Protein 8ABS (pdb70)

Secondary structure (DSSP, 8-state):
-----GGGS--TT--SHHHHHS-HHHHHHHHHH-SEEEETTTTEEEE-SHHHHHHHHT-TTTEES---SSSS--SGGG--TTHHHHHHHHHGGGSSHHHHGGGHHHHHHHHHHHHHTTTT-SSEEHIIIIITHHHHHHHHHHHT-----HHHHHHHHHHTT---SSSSHHHHHHHHHHHHHHHHHHHHHHHHHHHHHHHS--SSHHHHHHH-EETTEEPPHHHHHHHHHHHHHIIIIIHHHHHHHHHHHHHH-HHHHHHHHH-GGGHHHHHHHHHHHS-SB-EEEEEESS-EEETTEEE-TT-EEEEEHHHHTT-TTT-SSTTS--TT-S-----TT--STT--TTHHHHHHHHHHHHHHHHHH--EEEPSS----B-S-TTB--BS--EEEE-

B-factor: mean 50.07, std 17.4, range [28.24, 195.01]

Foldseek 3Di:
DLLDALLQADDPLQDDQVCLQPVQVVLQVVCVVPQWDQDPLRQFIEHFAQVVQQVQLACCVFWPLLSDPDPDDQELSNDDPPVNVQLCVLCLVCADLVNCVVCLVVLLVVQVVLVVVCVPPFKDWCLVRPLQPSLLVVLCVQQVHDDPPSVVLSQLLLLLQFHFPHSDPVRRVVSVVSPVVSCVVLVVRVVVVLVVCVVPPDPHDLVSLQVDDDPNHHDDPSHSSNVSSCSNSVRRQQLSQLQQLLVVVCQVPVVVLVVCLVVVVLQLLSSLLSCLQQQQ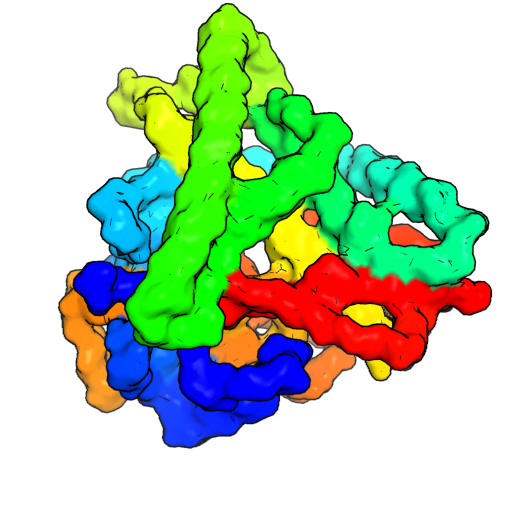FFKRKTAGCAWDCDDPDTHHHGGMYIYGLNSNSQNVVPDDPSNDRDSPDPDRPGCSQHDHPSRNSNVSVSSSSSSSNSNVVSPSHDKHWDPPDDWAFSNGSRGNGTPTTMMGHD

Nearest PDB structures (foldseek):
  5ofq-assembly4_D  TM=9.347E-01  e=9.994E-56  Priestia megaterium DSM 319
  5l94-assembly1_A  TM=9.674E-01  e=7.156E-38  Priestia megaterium DSM 319
  7y9o-assembly1_A  TM=9.523E-01  e=4.953E-33  Bacillus sonorensis L12
  5l90-assembly2_B  TM=9.009E-01  e=2.665E-34  Priestia megaterium DSM 319
  7y98-assembly1_A  TM=9.032E-01  e=2.872E-33  Bacillus sonorensis L12

Radius of gyration: 20.53 Å; Cα contacts (8 Å, |Δi|>4): 655; chains: 1; bounding box: 54×54×46 Å

Sequence (394 aa):
RENRYANLIPMQEIKSVEQQLYPFDIYNSLRQEAPIRYDESRNCWDVFDYETVKYILKNPSLFSSKRAMEERQESILMMDPPKHTKLRNLVNKAFTPRAIQHLEGHIEEIADYLLDEVSSKEKFDIVEDFAGPLPIIVIAELLGVPIQDRALFKKYSDDLVSGAENNSDEAFAKMMQKRNEGVIFLQGYFKEIIAERQQNKQEDLISLLLEAEIDGEHLTEEEVLGFCILLLVAGNETTTNLITNGVRYMTEDVDVQNEVRRDISLVPNLVEETLRYYPPIQAIGRIAAEDVELGECKIKRGQQVISWAASANRDSAKFEWPDTFVVHRKTNPHVSFGFGIHFCLGAPLARMEGKIAFTKLLEKGGFSKVQNQSLKPIDSPFVFGVKKYEIAFN

InterPro domains:
  IPR001128 Cytochrome P450 [PF00067] (54-398)
  IPR001128 Cytochrome P450 [PR00385] (241-258)
  IPR001128 Cytochrome P450 [PR00385] (276-287)
  IPR001128 Cytochrome P450 [PR00385] (342-351)
  IPR001128 Cytochrome P450 [PR00385] (351-362)
  IPR002397 Cytochrome P450, B-class [PR00359] (86-97)
  IPR002397 Cytochrome P450, B-class [PR00359] (132-148)
  IPR002397 Cytochrome P450, B-class [PR00359] (149-164)
  IPR002397 Cytochrome P450, B-class [PR00359] (195-217)
  IPR002397 Cytochrome P450, B-class [PR00359] (276-287)
  IPR002397 Cytochrome P450, B-class [PR00359] (293-320)
  IPR002397 Cytochrome P450, B-class [PR00359] (321-336)
  IPR002397 Cytochrome P450, B-class [PR00359] (342-351)
  IPR002397 Cytochrome P450, B-class [PR00359] (351-362)
  IPR017972 Cytochrome P450, conserved site [PS00086] (344-353)
  IPR036396 Cytochrome P450 superfamily [G3DSA:1.10.630.10] (1-403)
  IPR036396 Cytochrome P450 superfamily [SSF48264] (29-400)

Organism: Priestia megaterium (strain DSM 319 / IMG 1521) (NCBI:txid592022)

Structure (mmCIF, N/CA/C/O backbone):
data_8ABS
#
_entry.id   8ABS
#
_cell.length_a   78.030
_cell.length_b   78.030
_cell.length_c   187.857
_cell.angle_alpha   90.000
_cell.angle_beta   90.000
_cell.angle_gamma   90.000
#
_symmetry.space_group_name_H-M   'P 43 21 2'
#
loop_
_entity.id
_entity.type
_entity.pdbx_description
1 polymer 'Cytochrome P450'
2 non-polymer 'HEME B/C'
3 non-polymer '(4~{S},6~{S})-4,6-dimethyloctanoic acid'
4 non-polymer TESTOSTERONE
5 non-polymer 'SULFATE ION'
6 water water
#
loop_
_atom_site.group_PDB
_atom_site.id
_atom_site.type_symbol
_atom_site.label_atom_id
_atom_site.label_alt_id
_atom_site.label_comp_id
_atom_site.label_asym_id
_atom_site.label_entity_id
_atom_site.label_seq_id
_atom_site.pdbx_PDB_ins_code
_atom_site.Cartn_x
_atom_site.Cartn_y
_atom_site.Cartn_z
_atom_site.occupancy
_atom_site.B_iso_or_equiv
_atom_site.auth_seq_id
_atom_site.auth_comp_id
_atom_site.auth_asym_id
_atom_site.auth_atom_id
_atom_site.pdbx_PDB_model_num
ATOM 1 N N . ARG A 1 8 ? 17.993 16.502 13.648 1.00 65.55 8 ARG A N 1
ATOM 2 C CA . ARG A 1 8 ? 17.737 17.565 14.612 1.00 71.93 8 ARG A CA 1
ATOM 3 C C . ARG A 1 8 ? 18.604 17.468 15.877 1.00 83.12 8 ARG A C 1
ATOM 4 O O . ARG A 1 8 ? 18.407 18.231 16.823 1.00 85.04 8 ARG A O 1
ATOM 9 N N . GLU A 1 9 ? 19.554 16.536 15.887 1.00 90.50 9 GLU A N 1
ATOM 10 C CA . GLU A 1 9 ? 20.503 16.283 16.968 1.00 93.60 9 GLU A CA 1
ATOM 11 C C . GLU A 1 9 ? 19.853 15.742 18.240 1.00 92.57 9 GLU A C 1
ATOM 12 O O . GLU A 1 9 ? 20.572 15.444 19.202 1.00 88.24 9 GLU A O 1
ATOM 24 N N . ASN A 1 10 ? 18.523 15.616 18.286 1.00 82.58 10 ASN A N 1
ATOM 25 C CA . ASN A 1 10 ? 17.850 14.745 19.246 1.00 78.06 10 ASN A CA 1
ATOM 26 C C . ASN A 1 10 ? 17.756 13.314 18.739 1.00 71.17 10 ASN A C 1
ATOM 27 O O . ASN A 1 10 ? 16.794 12.589 19.045 1.00 67.82 10 ASN A O 1
ATOM 38 N N . ARG A 1 11 ? 18.746 12.889 17.968 1.00 58.52 11 ARG A N 1
ATOM 39 C CA . ARG A 1 11 ? 18.641 11.662 17.186 1.00 55.05 11 ARG A CA 1
ATOM 40 C C . ARG A 1 11 ? 18.700 10.433 18.081 1.00 53.13 11 ARG A C 1
ATOM 41 O O . ARG A 1 11 ? 19.493 10.367 19.019 1.00 46.19 11 ARG A O 1
ATOM 62 N N . TYR A 1 12 ? 17.849 9.461 17.779 1.00 50.71 12 TYR A N 1
A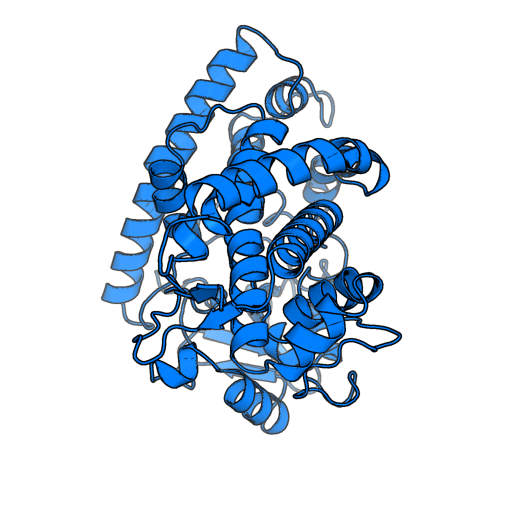TOM 63 C CA . TYR A 1 12 ? 17.806 8.200 18.521 1.00 47.19 12 TYR A CA 1
ATOM 64 C C . TYR A 1 12 ? 19.142 7.473 18.387 1.00 44.66 12 TYR A C 1
ATOM 65 O O . TYR A 1 12 ? 19.506 7.005 17.298 1.00 41.70 12 TYR A O 1
ATOM 83 N N . ALA A 1 13 ? 19.871 7.356 19.493 1.00 42.31 13 ALA A N 1
ATOM 84 C CA . ALA A 1 13 ? 21.217 6.801 19.437 1.00 42.98 13 ALA A CA 1
ATOM 85 C C . ALA A 1 13 ? 21.233 5.332 19.056 1.00 38.91 13 ALA A C 1
ATOM 86 O O . ALA A 1 13 ? 22.267 4.835 18.595 1.00 42.97 13 ALA A O 1
ATOM 93 N N . ASN A 1 14 ? 20.117 4.623 19.222 1.00 36.05 14 ASN A N 1
ATOM 94 C CA . ASN A 1 14 ? 20.110 3.209 18.859 1.00 38.31 14 ASN A CA 1
ATOM 95 C C . ASN A 1 14 ? 20.205 3.011 17.359 1.00 41.24 14 ASN A C 1
ATOM 96 O O . ASN A 1 14 ? 20.473 1.891 16.907 1.00 38.16 14 ASN A O 1
ATOM 107 N N . LEU A 1 15 ? 19.998 4.070 16.578 1.00 39.51 15 LEU A N 1
ATOM 108 C CA . LEU A 1 15 ? 20.091 4.010 15.129 1.00 41.75 15 LEU A CA 1
ATOM 109 C C . LEU A 1 15 ? 21.461 4.413 14.614 1.00 43.06 15 LEU A C 1
ATOM 110 O O . LEU A 1 15 ? 21.707 4.310 13.405 1.00 42.19 15 LEU A O 1
ATOM 126 N N . ILE A 1 16 ? 22.344 4.892 15.486 1.00 42.09 16 ILE A N 1
ATOM 127 C CA . ILE A 1 16 ? 23.638 5.438 15.095 1.00 43.98 16 ILE A CA 1
ATOM 128 C C . ILE A 1 16 ? 24.714 4.463 15.571 1.00 43.63 16 ILE A C 1
ATOM 129 O O . ILE A 1 16 ? 24.790 4.156 16.776 1.00 42.29 16 ILE A O 1
ATOM 145 N N . PRO A 1 17 ? 25.581 3.977 14.684 1.00 45.23 17 PRO A N 1
ATOM 146 C CA . PRO A 1 17 ? 26.602 3.010 15.109 1.00 45.07 17 PRO A CA 1
ATOM 147 C C . PRO A 1 17 ? 27.646 3.636 16.014 1.00 45.03 17 PRO A C 1
ATOM 148 O O . PRO A 1 17 ? 28.078 4.770 15.794 1.00 44.58 17 PRO A O 1
ATOM 159 N N . MET A 1 18 ? 28.063 2.868 17.025 1.00 41.61 18 MET A N 1
ATOM 160 C CA . MET A 1 18 ? 29.209 3.228 17.839 1.00 45.35 18 MET A CA 1
ATOM 161 C C . MET A 1 18 ? 30.465 3.339 16.986 1.00 47.84 18 MET A C 1
ATOM 162 O O . MET A 1 18 ? 30.678 2.571 16.041 1.00 44.50 18 MET A O 1
ATOM 176 N N . GLN A 1 19 ? 31.344 4.265 17.362 1.00 48.91 19 GLN A N 1
ATOM 177 C CA . GLN A 1 19 ? 32.585 4.408 16.614 1.00 49.71 19 GLN A CA 1
ATOM 178 C C . GLN A 1 19 ? 33.498 3.207 16.793 1.00 50.80 19 GLN A C 1
ATOM 179 O O . GLN A 1 19 ? 34.333 2.951 15.920 1.00 49.34 19 GLN A O 1
ATOM 193 N N . GLU A 1 20 ? 33.341 2.445 17.878 1.00 49.10 20 GLU A N 1
ATOM 194 C CA . GLU A 1 20 ? 34.170 1.261 18.063 1.00 48.92 20 GLU A CA 1
ATOM 195 C C . GLU A 1 20 ? 33.904 0.208 16.992 1.00 51.63 20 GLU A C 1
ATOM 196 O O . GLU A 1 20 ? 34.780 -0.617 16.704 1.00 50.65 20 GLU A O 1
ATOM 208 N N . ILE A 1 21 ? 32.717 0.206 16.400 1.00 55.38 21 ILE A N 1
ATOM 209 C CA . ILE A 1 21 ? 32.367 -0.758 15.365 1.00 58.32 21 ILE A CA 1
ATOM 210 C C . ILE A 1 21 ? 32.596 -0.073 14.025 1.00 62.57 21 ILE A C 1
ATOM 211 O O . ILE A 1 21 ? 31.844 0.827 13.633 1.00 63.78 21 ILE A O 1
ATOM 227 N N . LYS A 1 22 ? 33.638 -0.502 13.320 1.00 66.69 22 LYS A N 1
ATOM 228 C CA . LYS A 1 22 ? 34.083 0.183 12.111 1.00 75.89 22 LYS A CA 1
ATOM 229 C C . LYS A 1 22 ? 33.947 -0.731 10.900 1.00 73.60 22 LYS A C 1
ATOM 230 O O . LYS A 1 22 ? 33.093 -0.486 10.044 1.00 70.98 22 LYS A O 1
ATOM 249 N N . SER A 1 23 ? 34.739 -1.792 10.819 1.00 57.35 23 SER A N 1
ATOM 250 C CA . SER A 1 23 ? 34.819 -2.593 9.614 1.00 51.70 23 SER A CA 1
ATOM 251 C C . SER A 1 23 ? 33.601 -3.498 9.478 1.00 50.00 23 SER A C 1
ATOM 252 O O . SER A 1 23 ? 32.824 -3.698 10.415 1.00 45.88 23 SER A O 1
ATOM 260 N N . VAL A 1 24 ? 33.451 -4.062 8.274 1.00 47.51 24 VAL A N 1
ATOM 261 C CA . VAL A 1 24 ? 32.363 -5.001 8.023 1.00 47.64 24 VAL A CA 1
ATOM 262 C C . VAL A 1 24 ? 32.537 -6.261 8.858 1.00 45.19 24 VAL A C 1
ATOM 263 O O . VAL A 1 24 ? 31.561 -6.809 9.382 1.00 43.67 24 VAL A O 1
ATOM 276 N N . GLU A 1 25 ? 33.777 -6.744 8.992 1.00 45.82 25 GLU A N 1
ATOM 277 C CA . GLU A 1 25 ? 34.029 -7.910 9.838 1.00 51.69 25 GLU A CA 1
ATOM 278 C C . GLU A 1 25 ? 33.604 -7.644 11.280 1.00 45.69 25 GLU A C 1
ATOM 279 O O . GLU A 1 25 ? 33.079 -8.532 11.960 1.00 43.87 25 GLU A O 1
ATOM 291 N N . GLN A 1 26 ? 33.808 -6.421 11.763 1.00 43.65 26 GLN A N 1
ATOM 292 C CA . GLN A 1 26 ? 33.385 -6.101 13.123 1.00 45.55 26 GLN A CA 1
ATOM 293 C C . GLN A 1 26 ? 31.866 -6.065 13.227 1.00 41.77 26 GLN A C 1
ATOM 294 O O . GLN A 1 26 ? 31.295 -6.515 14.233 1.00 39.46 26 GLN A O 1
ATOM 308 N N . GLN A 1 27 ? 31.189 -5.560 12.191 1.00 38.44 27 GLN A N 1
ATOM 309 C CA . GLN A 1 27 ? 29.735 -5.577 12.172 1.00 38.90 27 GLN A CA 1
ATOM 310 C C . GLN A 1 27 ? 29.177 -6.995 12.164 1.00 35.36 27 GLN A C 1
ATOM 311 O O . GLN A 1 27 ? 28.090 -7.241 12.711 1.00 36.88 27 GLN A O 1
ATOM 325 N N . LEU A 1 28 ? 29.897 -7.923 11.516 1.00 38.85 28 LEU A N 1
ATOM 326 C CA . LEU A 1 28 ? 29.470 -9.310 11.424 1.00 36.33 28 LEU A CA 1
ATOM 327 C C . LEU A 1 28 ? 29.750 -10.092 12.699 1.00 36.75 28 LEU A C 1
ATOM 328 O O . LEU A 1 28 ? 29.168 -11.165 12.885 1.00 36.44 28 LEU A O 1
ATOM 344 N N . TYR A 1 29 ? 30.639 -9.588 13.558 1.00 38.22 29 TYR A N 1
ATOM 345 C CA . TYR A 1 29 ? 30.926 -10.210 14.856 1.00 36.75 29 TYR A CA 1
ATOM 346 C C . TYR A 1 29 ? 31.432 -9.122 15.787 1.00 37.16 29 TYR A C 1
ATOM 347 O O . TYR A 1 29 ? 32.639 -8.958 15.980 1.00 37.12 29 TYR A O 1
ATOM 365 N N . PRO A 1 30 ? 30.528 -8.322 16.356 1.00 36.03 30 PRO A N 1
ATOM 366 C CA . PRO A 1 30 ? 30.949 -7.220 17.233 1.00 39.13 30 PRO A CA 1
ATOM 367 C C . PRO A 1 30 ? 31.176 -7.610 18.683 1.00 37.39 30 PRO A C 1
ATOM 368 O O . PRO A 1 30 ? 31.507 -6.736 19.491 1.00 36.63 30 PRO A O 1
ATOM 379 N N . PHE A 1 31 ? 30.989 -8.884 19.037 1.00 35.99 31 PHE A N 1
ATOM 380 C CA . PHE A 1 31 ? 30.863 -9.247 20.452 1.00 36.55 31 PHE A CA 1
ATOM 381 C C . PHE A 1 31 ? 32.181 -9.137 21.204 1.00 36.71 31 PHE A C 1
ATOM 382 O O . PHE A 1 31 ? 32.172 -8.764 22.383 1.00 39.40 31 PHE A O 1
ATOM 399 N N . ASP A 1 32 ? 33.317 -9.433 20.549 1.00 40.61 32 ASP A N 1
ATOM 400 C CA . ASP A 1 32 ? 34.614 -9.220 21.187 1.00 43.91 32 ASP A CA 1
ATOM 401 C C . ASP A 1 32 ? 34.791 -7.754 21.580 1.00 43.21 32 ASP A C 1
ATOM 402 O O . ASP A 1 32 ? 35.401 -7.439 22.607 1.00 41.74 32 ASP A O 1
ATOM 411 N N . ILE A 1 33 ? 34.296 -6.840 20.744 1.00 39.82 33 ILE A N 1
ATOM 412 C CA . ILE A 1 33 ? 34.415 -5.418 21.037 1.00 40.53 33 ILE A CA 1
ATOM 413 C C . ILE A 1 33 ? 33.491 -5.033 22.192 1.00 41.86 33 ILE A C 1
ATOM 414 O O . ILE A 1 33 ? 33.894 -4.288 23.096 1.00 41.99 33 ILE A O 1
ATOM 430 N N . TYR A 1 34 ? 32.238 -5.509 22.173 1.00 37.99 34 TYR A N 1
ATOM 431 C CA . TYR A 1 34 ? 31.355 -5.243 23.308 1.00 40.48 34 TYR A CA 1
ATOM 432 C C . TYR A 1 34 ? 31.966 -5.789 24.593 1.00 40.75 34 TYR A C 1
ATOM 433 O O . TYR A 1 34 ? 31.911 -5.142 25.641 1.00 42.03 34 TYR A O 1
ATOM 451 N N . ASN A 1 35 ? 32.538 -6.993 24.532 1.00 39.40 35 ASN A N 1
ATOM 452 C CA . ASN A 1 35 ? 33.150 -7.567 25.724 1.00 41.32 35 ASN A CA 1
ATOM 453 C C . ASN A 1 35 ? 34.282 -6.681 26.235 1.00 43.99 35 ASN A C 1
ATOM 454 O O . ASN A 1 35 ? 34.389 -6.445 27.446 1.00 45.13 35 ASN A O 1
ATOM 465 N N . SER A 1 36 ? 35.129 -6.166 25.336 1.00 42.21 36 SER A N 1
ATOM 466 C CA . SER A 1 36 ? 36.192 -5.269 25.775 1.00 46.36 36 SER A CA 1
ATOM 467 C C . SER A 1 36 ? 35.624 -3.995 26.385 1.00 49.90 36 SER A C 1
ATOM 468 O O . SER A 1 36 ? 36.117 -3.520 27.418 1.00 48.62 36 SER A O 1
ATOM 476 N N . LEU A 1 37 ? 34.607 -3.413 25.742 1.00 44.33 37 LEU A N 1
ATOM 477 C CA . LEU A 1 37 ? 33.965 -2.224 26.287 1.00 47.72 37 LEU A CA 1
ATOM 478 C C . LEU A 1 37 ? 33.360 -2.493 27.660 1.00 46.36 37 LEU A C 1
ATOM 479 O O . LEU A 1 37 ? 33.453 -1.652 28.559 1.00 48.66 37 LEU A O 1
ATOM 495 N N . ARG A 1 38 ? 32.704 -3.645 27.830 1.00 43.16 38 ARG A N 1
ATOM 496 C CA . ARG A 1 38 ? 32.103 -3.954 29.125 1.00 45.24 38 ARG A CA 1
ATOM 497 C C . ARG A 1 38 ? 33.154 -3.995 30.219 1.00 48.64 38 ARG A C 1
ATOM 498 O O . ARG A 1 38 ? 32.925 -3.525 31.342 1.00 48.27 38 ARG A O 1
ATOM 519 N N . GLN A 1 39 ? 34.319 -4.546 29.912 1.00 50.01 39 GLN A N 1
ATOM 520 C CA . GLN A 1 39 ? 35.383 -4.621 30.902 1.00 50.72 39 GLN A CA 1
ATOM 521 C C . GLN A 1 39 ? 36.056 -3.282 31.126 1.00 51.48 39 GLN A C 1
ATOM 522 O O . GLN A 1 39 ? 36.468 -2.997 32.257 1.00 51.69 39 GLN A O 1
ATOM 536 N N . GLU A 1 40 ? 36.171 -2.459 30.088 1.00 53.86 40 GLU A N 1
ATOM 537 C CA . GLU A 1 40 ? 36.794 -1.154 30.258 1.00 57.71 40 GLU A CA 1
ATOM 538 C C . GLU A 1 40 ? 35.909 -0.241 31.094 1.00 58.14 40 GLU A C 1
ATOM 539 O O . GLU A 1 40 ? 36.403 0.484 31.962 1.00 55.37 40 GLU A O 1
ATOM 551 N N . ALA A 1 41 ? 34.605 -0.269 30.854 1.00 55.00 41 ALA A N 1
ATOM 552 C CA . ALA A 1 41 ? 33.662 0.585 31.566 1.00 55.07 41 ALA A CA 1
ATOM 553 C C . ALA A 1 41 ? 32.247 0.120 31.250 1.00 52.70 41 ALA A C 1
ATOM 554 O O . ALA A 1 41 ? 31.721 0.425 30.172 1.00 54.32 41 ALA A O 1
ATOM 561 N N . PRO A 1 42 ? 31.600 -0.613 32.160 1.00 52.30 42 PRO A N 1
ATOM 562 C CA . PRO A 1 42 ? 30.284 -1.187 31.828 1.00 51.44 42 PRO A CA 1
ATOM 563 C C . PRO A 1 42 ? 29.205 -0.150 31.574 1.00 52.14 42 PRO A C 1
ATOM 564 O O . PRO A 1 42 ? 28.198 -0.477 30.928 1.00 48.11 42 PRO A O 1
ATOM 575 N N . ILE A 1 43 ? 29.362 1.074 32.071 1.00 49.54 43 ILE A N 1
ATOM 576 C CA . ILE A 1 43 ? 28.490 2.188 31.717 1.00 48.60 43 ILE A CA 1
ATOM 577 C C . ILE A 1 43 ? 29.392 3.327 31.260 1.00 51.61 43 ILE A C 1
ATOM 578 O O . ILE A 1 43 ? 30.345 3.681 31.959 1.00 45.71 43 ILE A O 1
ATOM 594 N N . ARG A 1 44 ? 29.102 3.890 30.093 1.00 46.76 44 ARG A N 1
ATOM 595 C CA . ARG A 1 44 ? 29.891 4.988 29.555 1.00 50.13 44 ARG A CA 1
ATOM 596 C C . ARG A 1 44 ? 28.968 5.912 28.778 1.00 51.24 44 ARG A C 1
ATOM 597 O O . ARG A 1 44 ? 27.941 5.477 28.242 1.00 48.94 44 ARG A O 1
ATOM 618 N N . TYR A 1 45 ? 29.344 7.192 28.716 1.00 52.22 45 TYR A N 1
ATOM 619 C CA . TYR A 1 45 ? 28.626 8.174 27.909 1.00 54.25 45 TYR A CA 1
ATOM 620 C C . TYR A 1 45 ? 29.387 8.379 26.602 1.00 54.26 45 TYR A C 1
ATOM 621 O O . TYR A 1 45 ? 30.550 8.806 26.614 1.00 53.12 45 TYR A O 1
ATOM 639 N N . ASP A 1 46 ? 28.733 8.071 25.489 1.00 49.92 46 ASP A N 1
ATOM 640 C CA . ASP A 1 46 ? 29.302 8.253 24.159 1.00 52.77 46 ASP A CA 1
ATOM 641 C C . ASP A 1 46 ? 28.967 9.661 23.684 1.00 54.26 46 ASP A C 1
ATOM 642 O O . ASP A 1 46 ? 27.802 9.972 23.410 1.00 54.16 46 ASP A O 1
ATOM 651 N N . GLU A 1 47 ? 29.994 10.505 23.573 1.00 57.48 47 GLU A N 1
ATOM 652 C CA . GLU A 1 47 ? 29.789 11.872 23.116 1.00 61.56 47 GLU A CA 1
ATOM 653 C C . GLU A 1 47 ? 29.316 11.924 21.668 1.00 61.29 47 GLU A C 1
ATOM 654 O O . GLU A 1 47 ? 28.527 12.804 21.309 1.00 60.95 47 GLU A O 1
ATOM 666 N N . SER A 1 48 ? 29.776 10.994 20.829 1.00 56.97 48 SER A N 1
ATOM 667 C CA . SER A 1 48 ? 29.391 11.009 19.422 1.00 55.25 48 SER A CA 1
ATOM 668 C C . SER A 1 48 ? 27.917 10.682 19.216 1.00 57.59 48 SER A C 1
ATOM 669 O O . SER A 1 48 ? 27.358 11.043 18.173 1.00 58.45 48 SER A O 1
ATOM 677 N N . ARG A 1 49 ? 27.274 10.010 20.177 1.00 55.41 49 ARG A N 1
ATOM 678 C CA . ARG A 1 49 ? 25.877 9.616 20.053 1.00 53.49 49 ARG A CA 1
ATOM 679 C C . ARG A 1 49 ? 24.976 10.219 21.122 1.00 53.08 49 ARG A C 1
ATOM 680 O O . ARG A 1 49 ? 23.764 9.976 21.095 1.00 50.34 49 ARG A O 1
ATOM 701 N N . ASN A 1 50 ? 25.525 11.005 22.048 1.00 56.70 50 ASN A N 1
ATOM 702 C CA . ASN A 1 50 ? 24.747 11.671 23.090 1.00 58.50 50 ASN A CA 1
ATOM 703 C C . ASN A 1 50 ? 23.867 10.673 23.838 1.00 55.52 50 ASN A C 1
ATOM 704 O O . ASN A 1 50 ? 22.658 10.859 23.992 1.00 53.31 50 ASN A O 1
ATOM 715 N N . CYS A 1 51 ? 24.493 9.599 24.310 1.00 52.06 51 CYS A N 1
ATOM 716 C CA . CYS A 1 51 ? 23.764 8.569 25.027 1.00 50.75 51 CYS A CA 1
ATOM 717 C C . CYS A 1 51 ? 24.694 7.841 25.982 1.00 49.24 51 CYS A C 1
ATOM 718 O O . CYS A 1 51 ? 25.918 7.839 25.823 1.00 46.85 51 CYS A O 1
ATOM 726 N N . TRP A 1 52 ? 24.085 7.212 26.975 1.00 46.61 52 TRP A N 1
ATOM 727 C CA . TRP A 1 52 ? 24.761 6.237 27.811 1.00 44.58 52 TRP A CA 1
ATOM 728 C C . TRP A 1 52 ? 24.627 4.858 27.176 1.00 46.27 52 TRP A C 1
ATOM 729 O O . TRP A 1 52 ? 23.531 4.457 26.771 1.00 44.19 52 TRP A O 1
ATOM 750 N N . ASP A 1 53 ? 25.745 4.146 27.071 1.00 45.82 53 ASP A N 1
ATOM 751 C CA . ASP A 1 53 ? 25.743 2.735 26.707 1.00 42.48 53 ASP A CA 1
ATOM 752 C C . ASP A 1 53 ? 25.927 1.915 27.980 1.00 42.84 53 ASP A C 1
ATOM 753 O O . ASP A 1 53 ? 26.796 2.225 28.805 1.00 44.17 53 ASP A O 1
ATOM 762 N N . VAL A 1 54 ? 25.100 0.884 28.147 1.00 40.01 54 VAL A N 1
ATOM 763 C CA . VAL A 1 54 ? 25.164 0.001 29.305 1.00 41.55 54 VAL A CA 1
ATOM 764 C C . VAL A 1 54 ? 25.463 -1.404 28.809 1.00 40.75 54 VAL A C 1
ATOM 765 O O . VAL A 1 54 ? 24.738 -1.930 27.954 1.00 39.04 54 VAL A O 1
ATOM 778 N N . PHE A 1 55 ? 26.513 -2.015 29.365 1.00 42.03 55 PHE A N 1
ATOM 779 C CA . PHE A 1 55 ? 27.013 -3.277 28.844 1.00 41.73 55 PHE A CA 1
ATOM 780 C C . PHE A 1 55 ? 26.870 -4.464 29.785 1.00 40.71 55 PHE A C 1
ATOM 781 O O . PHE A 1 55 ? 26.853 -5.597 29.304 1.00 40.60 55 PHE A O 1
ATOM 798 N N . ASP A 1 56 ? 26.764 -4.254 31.095 1.00 42.86 56 ASP A N 1
ATOM 799 C CA . ASP A 1 56 ? 26.726 -5.383 32.013 1.00 41.15 56 ASP A CA 1
ATOM 800 C C . ASP A 1 56 ? 25.305 -5.897 32.235 1.00 40.79 56 ASP A C 1
ATOM 801 O O . ASP A 1 56 ? 24.329 -5.138 32.235 1.00 39.42 56 ASP A O 1
ATOM 810 N N . TYR A 1 57 ? 25.204 -7.208 32.458 1.00 39.34 57 TYR A N 1
ATOM 811 C CA . TYR A 1 57 ? 23.901 -7.850 32.605 1.00 37.68 57 TYR A CA 1
ATOM 812 C C . TYR A 1 57 ? 23.091 -7.241 33.746 1.00 42.27 57 TYR A C 1
ATOM 813 O O . TYR A 1 57 ? 21.896 -6.951 33.579 1.00 39.11 57 TYR A O 1
ATOM 831 N N . GLU A 1 58 ? 23.700 -7.050 34.913 1.00 40.74 58 GLU A N 1
ATOM 832 C CA . GLU A 1 58 ? 22.898 -6.614 36.066 1.00 38.82 58 GLU A CA 1
ATOM 833 C C . GLU A 1 58 ? 22.303 -5.228 35.827 1.00 38.65 58 GLU A C 1
ATOM 834 O O . GLU A 1 58 ? 21.130 -4.994 36.126 1.00 41.70 58 GLU A O 1
ATOM 846 N N . THR A 1 59 ? 23.064 -4.314 35.215 1.00 40.20 59 THR A N 1
ATOM 847 C CA . THR A 1 59 ? 22.496 -2.983 35.004 1.00 41.63 59 THR A CA 1
ATOM 848 C C . THR A 1 59 ? 21.469 -2.964 33.875 1.00 42.47 59 THR A C 1
ATOM 849 O O . THR A 1 59 ? 20.476 -2.228 33.942 1.00 42.73 59 THR A O 1
ATOM 860 N N . VAL A 1 60 ? 21.692 -3.734 32.816 1.00 41.67 60 VAL A N 1
ATOM 861 C CA . VAL A 1 60 ? 20.701 -3.821 31.745 1.00 37.52 60 VAL A CA 1
ATOM 862 C C . VAL A 1 60 ? 19.379 -4.344 32.300 1.00 41.71 60 VAL A C 1
ATOM 863 O O . VAL A 1 60 ? 18.304 -3.800 32.020 1.00 38.30 60 VAL A O 1
ATOM 876 N N . LYS A 1 61 ? 19.438 -5.425 33.081 1.00 41.39 61 LYS A N 1
ATOM 877 C CA . LYS A 1 61 ? 18.220 -5.975 33.664 1.00 40.79 61 LYS A CA 1
ATOM 878 C C . LYS A 1 61 ? 17.554 -4.954 34.572 1.00 40.13 61 LYS A C 1
ATOM 879 O O . LYS A 1 61 ? 16.326 -4.803 34.553 1.00 41.13 61 LYS A O 1
ATOM 898 N N . TYR A 1 62 ? 18.353 -4.233 35.362 1.00 42.54 62 TYR A N 1
ATOM 899 C CA . TYR A 1 62 ? 17.812 -3.210 36.251 1.00 42.12 62 TYR A CA 1
ATOM 900 C C . TYR A 1 62 ? 17.090 -2.124 35.470 1.00 44.33 62 TYR A C 1
ATOM 901 O O . TYR A 1 62 ? 16.004 -1.677 35.865 1.00 43.35 62 TYR A O 1
ATOM 919 N N . ILE A 1 63 ? 17.689 -1.669 34.368 1.00 39.66 63 ILE A N 1
ATOM 920 C CA . ILE A 1 63 ? 17.044 -0.644 33.552 1.00 39.66 63 ILE A CA 1
ATOM 921 C C . ILE A 1 63 ? 15.714 -1.154 33.017 1.00 39.08 63 ILE A C 1
ATOM 922 O O . ILE A 1 63 ? 14.678 -0.492 33.149 1.00 40.18 63 ILE A O 1
ATOM 938 N N . LEU A 1 64 ? 15.722 -2.336 32.398 1.00 38.92 64 LEU A N 1
ATOM 939 C CA . LEU A 1 64 ? 14.490 -2.863 31.809 1.00 38.83 64 LEU A CA 1
ATOM 940 C C . LEU A 1 64 ? 13.418 -3.108 32.870 1.00 42.41 64 LEU A C 1
ATOM 941 O O . LEU A 1 64 ? 12.222 -2.974 32.583 1.00 39.13 64 LEU A O 1
ATOM 957 N N . LYS A 1 65 ? 13.823 -3.457 34.095 1.00 41.67 65 LYS A N 1
ATOM 958 C CA . LYS A 1 65 ? 12.877 -3.735 35.161 1.00 45.79 65 LYS A CA 1
ATOM 959 C C . LYS A 1 65 ? 12.319 -2.479 35.824 1.00 44.39 65 LYS A C 1
ATOM 960 O O . LYS A 1 65 ? 11.438 -2.593 36.690 1.00 45.83 65 LYS A O 1
ATOM 979 N N . ASN A 1 66 ? 12.817 -1.293 35.477 1.00 43.15 66 ASN A N 1
ATOM 980 C CA . ASN A 1 66 ? 12.445 -0.049 36.153 1.00 43.83 66 ASN A CA 1
ATOM 981 C C . ASN A 1 66 ? 11.902 0.948 35.141 1.00 45.46 66 ASN A C 1
ATOM 982 O O . ASN A 1 66 ? 12.504 2.001 34.884 1.00 44.58 66 ASN A O 1
ATOM 993 N N . PRO A 1 67 ? 10.733 0.655 34.572 1.00 45.87 67 PRO A N 1
ATOM 994 C CA . PRO A 1 67 ? 10.138 1.586 33.602 1.00 44.04 67 PRO A CA 1
ATOM 995 C C . PRO A 1 67 ? 9.848 2.947 34.200 1.00 45.30 67 PRO A C 1
ATOM 996 O O . PRO A 1 67 ? 9.856 3.943 33.478 1.00 45.00 67 PRO A O 1
ATOM 1007 N N . SER A 1 68 ? 9.593 3.020 35.512 1.00 48.21 68 SER A N 1
ATOM 1008 C CA . SER A 1 68 ? 9.373 4.309 36.146 1.00 50.44 68 SER A CA 1
ATOM 1009 C C . SER A 1 68 ? 10.617 5.180 36.070 1.00 52.98 68 SER A C 1
ATOM 1010 O O . SER A 1 68 ? 10.511 6.400 35.916 1.00 55.77 68 SER A O 1
ATOM 1018 N N . LEU A 1 69 ? 11.800 4.572 36.129 1.00 46.06 69 LEU A N 1
ATOM 1019 C CA . LEU A 1 69 ? 13.049 5.311 36.004 1.00 50.80 69 LEU A CA 1
ATOM 1020 C C . LEU A 1 69 ? 13.522 5.431 34.563 1.00 47.53 69 LEU A C 1
ATOM 1021 O O . LEU A 1 69 ? 14.181 6.416 34.207 1.00 49.38 69 LEU A O 1
ATOM 1037 N N . PHE A 1 70 ? 13.211 4.457 33.721 1.00 44.65 70 PHE A N 1
ATOM 1038 C CA . PHE A 1 70 ? 13.724 4.427 32.352 1.00 39.97 70 PHE A CA 1
ATOM 1039 C C . PHE A 1 70 ? 12.544 4.228 31.417 1.00 42.35 70 PHE A C 1
ATOM 1040 O O . PHE A 1 70 ? 12.033 3.111 31.258 1.00 40.66 70 PHE A O 1
ATOM 1057 N N . SER A 1 71 ? 12.130 5.336 30.807 1.00 41.69 71 SER A N 1
ATOM 1058 C CA . SER A 1 71 ? 10.935 5.384 29.983 1.00 44.47 71 SER A CA 1
ATOM 1059 C C . SER A 1 71 ? 11.160 4.769 28.611 1.00 39.65 71 SER A C 1
ATOM 1060 O O . SER A 1 71 ? 12.250 4.842 28.037 1.00 40.48 71 SER A O 1
ATOM 1068 N N . SER A 1 72 ? 10.098 4.185 28.073 1.00 39.72 72 SER A N 1
ATOM 1069 C CA . SER A 1 72 ? 10.122 3.644 26.728 1.00 40.06 72 SER A CA 1
ATOM 1070 C C . SER A 1 72 ? 9.669 4.657 25.680 1.00 40.90 72 SER A C 1
ATOM 1071 O O . SER A 1 72 ? 9.665 4.336 24.491 1.00 41.60 72 SER A O 1
ATOM 1079 N N . LYS A 1 73 ? 9.312 5.872 26.103 1.00 45.04 73 LYS A N 1
ATOM 1080 C CA . LYS A 1 73 ? 8.809 6.915 25.203 1.00 51.40 73 LYS A CA 1
ATOM 1081 C C . LYS A 1 73 ? 9.985 7.589 24.509 1.00 49.68 73 LYS A C 1
ATOM 1082 O O . LYS A 1 73 ? 10.429 8.676 24.862 1.00 50.31 73 LYS A O 1
ATOM 1101 N N . ARG A 1 74 ? 10.554 6.885 23.528 1.00 49.80 74 ARG A N 1
ATOM 1102 C CA . ARG A 1 74 ? 11.806 7.320 22.858 1.00 53.53 74 ARG A CA 1
ATOM 1103 C C . ARG A 1 74 ? 11.618 7.606 21.366 1.00 53.67 74 ARG A C 1
ATOM 1104 O O . ARG A 1 74 ? 12.639 7.705 20.676 1.00 52.04 74 ARG A O 1
ATOM 1125 N N . ALA A 1 75 ? 10.394 7.761 20.868 1.00 49.62 75 ALA A N 1
ATOM 1126 C CA . ALA A 1 75 ? 10.209 8.140 19.473 1.00 54.74 75 ALA A CA 1
ATOM 1127 C C . ALA A 1 75 ? 10.835 9.504 19.205 1.00 65.22 75 ALA A C 1
ATOM 1128 O O . ALA A 1 75 ? 10.775 10.412 20.045 1.00 56.62 75 ALA A O 1
ATOM 1135 N N . MET A 1 76 ? 11.450 9.643 18.028 1.00 91.62 76 MET A N 1
ATOM 1136 C CA . MET A 1 76 ? 11.945 10.950 17.611 1.00 95.67 76 MET A CA 1
ATOM 1137 C C . MET A 1 76 ? 10.798 11.888 17.258 1.00 103.19 76 MET A C 1
ATOM 1138 O O . MET A 1 76 ? 10.892 13.098 17.505 1.00 99.87 76 MET A O 1
ATOM 1152 N N . GLU A 1 77 ? 9.721 11.353 16.692 1.00 107.04 77 GLU A N 1
ATOM 1153 C CA . GLU A 1 77 ? 8.501 12.121 16.530 1.00 111.35 77 GLU A CA 1
ATOM 1154 C C . GLU A 1 77 ? 7.889 12.415 17.902 1.00 115.64 77 GLU A C 1
ATOM 1155 O O . GLU A 1 77 ? 8.264 11.828 18.922 1.00 113.46 77 GLU A O 1
ATOM 1167 N N . GLU A 1 78 ? 6.932 13.344 17.923 1.00 123.16 78 GLU A N 1
ATOM 1168 C CA . GLU A 1 78 ? 6.316 13.720 19.191 1.00 120.45 78 GLU A CA 1
ATOM 1169 C C . GLU A 1 78 ? 5.467 12.587 19.760 1.00 123.11 78 GLU A C 1
ATOM 1170 O O . GLU A 1 78 ? 5.405 12.416 20.983 1.00 120.26 78 GLU A O 1
ATOM 1182 N N . ARG A 1 79 ? 4.827 11.796 18.900 1.00 130.72 79 ARG A N 1
ATOM 1183 C CA . ARG A 1 79 ? 3.878 10.779 19.327 1.00 128.53 79 ARG A CA 1
ATOM 1184 C C . ARG A 1 79 ? 4.552 9.416 19.433 1.00 115.61 79 ARG A C 1
ATOM 1185 O O . ARG A 1 79 ? 5.202 8.961 18.487 1.00 113.46 79 ARG A O 1
ATOM 1206 N N . GLN A 1 80 ? 4.389 8.774 20.589 1.00 107.37 80 GLN A N 1
ATOM 1207 C CA . GLN A 1 80 ? 4.768 7.383 20.789 1.00 92.34 80 GLN A CA 1
ATOM 1208 C C . GLN A 1 80 ? 3.587 6.513 20.365 1.00 85.09 80 GLN A C 1
ATOM 1209 O O . GLN A 1 80 ? 2.523 6.564 20.993 1.00 84.49 80 GLN A O 1
ATOM 1223 N N . GLU A 1 81 ? 3.771 5.725 19.306 1.00 83.54 81 GLU A N 1
ATOM 1224 C CA . GLU A 1 81 ? 2.654 5.276 18.477 1.00 84.45 81 GLU A CA 1
ATOM 1225 C C . GLU A 1 81 ? 2.109 3.898 18.841 1.00 68.91 81 GLU A C 1
ATOM 1226 O O . GLU A 1 81 ? 0.886 3.686 18.772 1.00 62.75 81 GLU A O 1
ATOM 1238 N N . SER A 1 82 ? 2.969 2.960 19.216 1.00 46.29 82 SER A N 1
ATOM 1239 C CA . SER A 1 82 ? 2.595 1.598 19.572 1.00 39.46 82 SER A CA 1
ATOM 1240 C C . SER A 1 82 ? 3.006 1.331 21.018 1.00 35.54 82 SER A C 1
ATOM 1241 O O . SER A 1 82 ? 3.730 2.128 21.619 1.00 37.99 82 SER A O 1
ATOM 1249 N N . ILE A 1 83 ? 2.613 0.159 21.548 1.00 37.14 83 ILE A N 1
ATOM 1250 C CA . ILE A 1 83 ? 2.936 -0.174 22.935 1.00 38.79 83 ILE A CA 1
ATOM 1251 C C . ILE A 1 83 ? 4.443 -0.249 23.172 1.00 35.37 83 ILE A C 1
ATOM 1252 O O . ILE A 1 83 ? 4.911 -0.095 24.306 1.00 36.05 83 ILE A O 1
ATOM 1268 N N . LEU A 1 84 ? 5.222 -0.506 22.122 1.00 32.63 84 LEU A N 1
ATOM 1269 C CA . LEU A 1 84 ? 6.677 -0.518 22.277 1.00 34.87 84 LEU A CA 1
ATOM 1270 C C . LEU A 1 84 ? 7.183 0.790 22.862 1.00 37.42 84 LEU A C 1
ATOM 1271 O O . LEU A 1 84 ? 8.160 0.807 23.620 1.00 36.70 84 LEU A O 1
ATOM 1287 N N . MET A 1 85 ? 6.512 1.893 22.534 1.00 37.95 85 MET A N 1
ATOM 1288 C CA . MET A 1 85 ? 6.954 3.234 22.886 1.00 42.27 85 MET A CA 1
ATOM 1289 C C . MET A 1 85 ? 6.088 3.855 23.965 1.00 46.18 85 MET A C 1
ATOM 1290 O O . MET A 1 85 ? 6.106 5.074 24.147 1.00 48.41 85 MET A O 1
ATOM 1304 N N . MET A 1 86 ? 5.322 3.036 24.680 1.00 39.79 86 MET A N 1
ATOM 1305 C CA . MET A 1 86 ? 4.400 3.522 25.697 1.00 43.26 86 MET A CA 1
ATOM 1306 C C . MET A 1 86 ? 4.863 3.125 27.090 1.00 40.20 86 MET A C 1
ATOM 1307 O O . MET A 1 86 ? 5.469 2.066 27.288 1.00 40.23 86 MET A O 1
ATOM 1321 N N . ASP A 1 87 ? 4.543 3.971 28.062 1.00 41.79 87 ASP A N 1
ATOM 1322 C CA . ASP A 1 87 ? 4.723 3.653 29.467 1.00 41.57 87 ASP A CA 1
ATOM 1323 C C . ASP A 1 87 ? 3.384 3.327 30.106 1.00 40.33 87 ASP A C 1
ATOM 1324 O O . ASP A 1 87 ? 2.320 3.687 29.579 1.00 41.07 87 ASP A O 1
ATOM 1333 N N . PRO A 1 88 ? 3.388 2.637 31.244 1.00 44.15 88 PRO A N 1
ATOM 1334 C CA . PRO A 1 88 ? 2.158 2.519 32.020 1.00 45.27 88 PRO A CA 1
ATOM 1335 C C . PRO A 1 88 ? 1.638 3.893 32.379 1.00 49.68 88 PRO A C 1
ATOM 1336 O O . PRO A 1 88 ? 2.421 4.846 32.565 1.00 48.22 88 PRO A O 1
ATOM 1347 N N . PRO A 1 89 ? 0.317 4.043 32.537 1.00 49.83 89 PRO A N 1
ATOM 1348 C CA . PRO A 1 89 ? -0.713 2.996 32.509 1.00 45.48 89 PRO A CA 1
ATOM 1349 C C . PRO A 1 89 ? -1.188 2.651 31.105 1.00 44.92 89 PRO A C 1
ATOM 1350 O O . PRO A 1 89 ? -1.787 1.594 30.906 1.00 45.24 89 PRO A O 1
ATOM 1361 N N . LYS A 1 90 ? -0.959 3.525 30.126 1.00 46.84 90 LYS A N 1
ATOM 1362 C CA . LYS A 1 90 ? -1.464 3.267 28.782 1.00 47.35 90 LYS A CA 1
ATOM 1363 C C . LYS A 1 90 ? -0.894 1.969 28.224 1.00 44.81 90 LYS A C 1
ATOM 1364 O O . LYS A 1 90 ? -1.620 1.163 27.626 1.00 42.24 90 LYS A O 1
ATOM 1383 N N . HIS A 1 91 ? 0.420 1.765 28.382 1.00 40.85 91 HIS A N 1
ATOM 1384 C CA . HIS A 1 91 ? 1.025 0.512 27.942 1.00 39.32 91 HIS A CA 1
ATOM 1385 C C . HIS A 1 91 ? 0.269 -0.690 28.493 1.00 38.90 91 HIS A C 1
ATOM 1386 O O . HIS A 1 91 ? 0.016 -1.660 27.769 1.00 39.01 91 HIS A O 1
ATOM 1400 N N . THR A 1 92 ? -0.100 -0.638 29.777 1.00 38.54 92 THR A N 1
ATOM 1401 C CA . THR A 1 92 ? -0.722 -1.792 30.410 1.00 38.81 92 THR A CA 1
ATOM 1402 C C . THR A 1 92 ? -2.072 -2.091 29.767 1.00 39.42 92 THR A C 1
ATOM 1403 O O . THR A 1 92 ? -2.374 -3.246 29.443 1.00 43.81 92 THR A O 1
ATOM 1414 N N . LYS A 1 93 ? -2.877 -1.058 29.531 1.00 41.05 93 LYS A N 1
ATOM 1415 C CA . LYS A 1 93 ? -4.217 -1.278 28.998 1.00 44.45 93 LYS A CA 1
ATOM 1416 C C . LYS A 1 93 ? -4.170 -1.798 27.570 1.00 44.36 93 LYS A C 1
ATOM 1417 O O . LYS A 1 93 ? -4.961 -2.674 27.208 1.00 44.44 93 LYS A O 1
ATOM 1436 N N . LEU A 1 94 ? -3.258 -1.276 26.740 1.00 40.04 94 LEU A N 1
ATOM 1437 C CA . LEU A 1 94 ? -3.197 -1.726 25.355 1.00 39.19 94 LEU A CA 1
ATOM 1438 C C . LEU A 1 94 ? -2.597 -3.125 25.268 1.00 40.98 94 LEU A C 1
ATOM 1439 O O . LEU A 1 94 ? -3.110 -3.982 24.539 1.00 38.58 94 LEU A O 1
ATOM 1455 N N . ARG A 1 95 ? -1.543 -3.404 26.040 1.00 37.35 95 ARG A N 1
ATOM 1456 C CA . ARG A 1 95 ? -0.959 -4.741 25.972 1.00 38.86 95 ARG A CA 1
ATOM 1457 C C . ARG A 1 95 ? -1.950 -5.794 26.476 1.00 38.79 95 ARG A C 1
ATOM 1458 O O . ARG A 1 95 ? -1.993 -6.917 25.960 1.00 39.89 95 ARG A O 1
ATOM 1479 N N . ASN A 1 96 ? -2.765 -5.449 27.490 1.00 41.06 96 ASN A N 1
ATOM 1480 C CA . ASN A 1 96 ? -3.750 -6.406 27.996 1.00 40.23 96 ASN A CA 1
ATOM 1481 C C . ASN A 1 96 ? -4.807 -6.764 26.950 1.00 39.30 96 ASN A C 1
ATOM 1482 O O . ASN A 1 96 ? -5.498 -7.775 27.106 1.00 42.89 96 ASN A O 1
ATOM 1493 N N . LEU A 1 97 ? -4.959 -5.951 25.898 1.00 42.47 97 LEU A N 1
ATOM 1494 C CA . LEU A 1 97 ? -5.853 -6.320 24.812 1.00 41.97 97 LEU A CA 1
ATOM 1495 C C . LEU A 1 97 ? -5.362 -7.562 24.081 1.00 43.20 97 LEU A C 1
ATOM 1496 O O . LEU A 1 97 ? -6.167 -8.354 23.574 1.00 45.46 97 LEU A O 1
ATOM 1512 N N . VAL A 1 98 ? -4.050 -7.733 23.986 1.00 39.34 98 VAL A N 1
ATOM 1513 C CA . VAL A 1 98 ? -3.474 -8.722 23.083 1.00 40.94 98 VAL A CA 1
ATOM 1514 C C . VAL A 1 98 ? -2.694 -9.798 23.804 1.00 40.05 98 VAL A C 1
ATOM 1515 O O . VAL A 1 98 ? -2.379 -10.822 23.187 1.00 44.36 98 VAL A O 1
ATOM 1528 N N . ASN A 1 99 ? -2.384 -9.622 25.087 1.00 39.97 99 ASN A N 1
ATOM 1529 C CA . ASN A 1 99 ? -1.442 -10.541 25.723 1.00 42.64 99 ASN A CA 1
ATOM 1530 C C . ASN A 1 99 ? -1.938 -11.986 25.666 1.00 44.79 99 ASN A C 1
ATOM 1531 O O . ASN A 1 99 ? -1.129 -12.903 25.483 1.00 47.10 99 ASN A O 1
ATOM 1542 N N . LYS A 1 100 ? -3.252 -12.218 25.724 1.00 41.34 100 LYS A N 1
ATOM 1543 C CA . LYS A 1 100 ? -3.715 -13.604 25.687 1.00 39.66 100 LYS A CA 1
ATOM 1544 C C . LYS A 1 100 ? -3.694 -14.214 24.281 1.00 41.26 100 LYS A C 1
ATOM 1545 O O . LYS A 1 100 ? -3.835 -15.433 24.164 1.00 39.64 100 LYS A O 1
ATOM 1564 N N . ALA A 1 101 ? -3.500 -13.419 23.227 1.00 39.46 101 ALA A N 1
ATOM 1565 C CA . ALA A 1 101 ? -3.428 -13.972 21.889 1.00 40.98 101 ALA A CA 1
ATOM 1566 C C . ALA A 1 101 ? -2.094 -14.640 21.587 1.00 41.65 101 ALA A C 1
ATOM 1567 O O . ALA A 1 101 ? -1.986 -15.358 20.582 1.00 38.11 101 ALA A O 1
ATOM 1574 N N . PHE A 1 102 ? -1.076 -14.416 22.416 1.00 35.35 102 PHE A N 1
ATOM 1575 C CA . PHE A 1 102 ? 0.298 -14.761 22.080 1.00 39.79 102 PHE A CA 1
ATOM 1576 C C . PHE A 1 102 ? 0.938 -15.698 23.096 1.00 38.37 102 PHE A C 1
ATOM 1577 O O . PHE A 1 102 ? 2.162 -15.900 23.052 1.00 37.91 102 PHE A O 1
ATOM 1594 N N . THR A 1 103 ? 0.162 -16.310 23.971 1.00 37.73 103 THR A N 1
ATOM 1595 C CA . THR A 1 103 ? 0.717 -17.220 24.940 1.00 35.03 103 THR A CA 1
ATOM 1596 C C . THR A 1 103 ? 1.086 -18.541 24.284 1.00 34.98 103 THR A C 1
ATOM 1597 O O . THR A 1 103 ? 0.641 -18.860 23.184 1.00 34.84 103 THR A O 1
ATOM 1608 N N . PRO A 1 104 ? 1.871 -19.373 24.976 1.00 36.09 104 PRO A N 1
ATOM 1609 C CA . PRO A 1 104 ? 2.149 -20.721 24.458 1.00 36.27 104 PRO A CA 1
ATOM 1610 C C . PRO A 1 104 ? 0.891 -21.518 24.171 1.00 36.60 104 PRO A C 1
ATOM 1611 O O . PRO A 1 104 ? 0.812 -22.193 23.140 1.00 36.77 104 PRO A O 1
ATOM 1622 N N . ARG A 1 105 ? -0.104 -21.453 25.059 1.00 36.89 105 ARG A N 1
ATOM 1623 C CA . ARG A 1 105 ? -1.343 -22.170 24.791 1.00 36.84 105 ARG A CA 1
ATOM 1624 C C . ARG A 1 105 ? -2.077 -21.607 23.578 1.00 36.73 105 ARG A C 1
ATOM 1625 O O . ARG A 1 105 ? -2.634 -22.364 22.776 1.00 37.62 105 ARG A O 1
ATOM 1646 N N . ALA A 1 106 ? -2.089 -20.283 23.428 1.00 33.45 106 ALA A N 1
ATOM 1647 C CA . ALA A 1 106 ? -2.812 -19.679 22.322 1.00 34.92 106 ALA A CA 1
ATOM 1648 C C . ALA A 1 106 ? -2.223 -20.076 20.973 1.00 35.44 106 ALA A C 1
ATOM 1649 O O . ALA A 1 106 ? -2.959 -20.204 19.990 1.00 34.97 106 ALA A O 1
ATOM 1656 N N . ILE A 1 107 ? -0.904 -20.276 20.896 1.00 34.91 107 ILE A N 1
ATOM 1657 C CA . ILE A 1 107 ? -0.274 -20.505 19.597 1.00 34.33 107 ILE A CA 1
ATOM 1658 C C . ILE A 1 107 ? -0.010 -21.972 19.300 1.00 36.77 107 ILE A C 1
ATOM 1659 O O . ILE A 1 107 ? 0.421 -22.297 18.175 1.00 36.43 107 ILE A O 1
ATOM 1675 N N . GLN A 1 108 ? -0.217 -22.863 20.264 1.00 36.27 108 GLN A N 1
ATOM 1676 C CA . GLN A 1 108 ? 0.154 -24.256 20.063 1.00 39.37 108 GLN A CA 1
ATOM 1677 C C . GLN A 1 108 ? -0.491 -24.825 18.813 1.00 38.28 108 GLN A C 1
ATOM 1678 O O . GLN A 1 108 ? 0.115 -25.636 18.109 1.00 37.02 108 GLN A O 1
ATOM 1692 N N . HIS A 1 109 ? -1.732 -24.420 18.532 1.00 35.27 109 HIS A N 1
ATOM 1693 C CA . HIS A 1 109 ? -2.470 -24.980 17.410 1.00 36.57 109 HIS A CA 1
ATOM 1694 C C . HIS A 1 109 ? -1.813 -24.671 16.075 1.00 35.76 109 HIS A C 1
ATOM 1695 O O . HIS A 1 109 ? -2.127 -25.335 15.079 1.00 38.39 109 HIS A O 1
ATOM 1709 N N . LEU A 1 110 ? -0.941 -23.661 16.024 1.00 35.14 110 LEU A N 1
ATOM 1710 C CA . LEU A 1 110 ? -0.266 -23.288 14.787 1.00 35.94 110 LEU A CA 1
ATOM 1711 C C . LEU A 1 110 ? 0.879 -24.225 14.435 1.00 37.24 110 LEU A C 1
ATOM 1712 O O . LEU A 1 110 ? 1.424 -24.131 13.328 1.00 35.53 110 LEU A O 1
ATOM 1728 N N . GLU A 1 111 ? 1.261 -25.120 15.339 1.00 36.99 111 GLU A N 1
ATOM 1729 C CA . GLU A 1 111 ? 2.451 -25.936 15.117 1.00 39.96 111 GLU A CA 1
ATOM 1730 C C . GLU A 1 111 ? 2.375 -26.662 13.777 1.00 43.36 111 GLU A C 1
ATOM 1731 O O . GLU A 1 111 ? 3.283 -26.553 12.943 1.00 37.20 111 GLU A O 1
ATOM 1743 N N . GLY A 1 112 ? 1.282 -27.392 13.541 1.00 38.77 112 GLY A N 1
ATOM 1744 C CA . GLY A 1 112 ? 1.187 -28.167 12.313 1.00 35.92 112 GLY A CA 1
ATOM 1745 C C . GLY A 1 112 ? 1.215 -27.295 11.081 1.00 41.03 112 GLY A C 1
ATOM 1746 O O . GLY A 1 112 ? 1.844 -27.634 10.075 1.00 39.25 112 GLY A O 1
ATOM 1750 N N . HIS A 1 113 ? 0.549 -26.143 11.150 1.00 38.20 113 HIS A N 1
ATOM 1751 C CA . HIS A 1 113 ? 0.513 -25.245 10.008 1.00 41.81 113 HIS A CA 1
ATOM 1752 C C . HIS A 1 113 ? 1.889 -24.664 9.711 1.00 39.34 113 HIS A C 1
ATOM 1753 O O . HIS A 1 113 ? 2.268 -24.517 8.545 1.00 36.61 113 HIS A O 1
ATOM 1767 N N . ILE A 1 114 ? 2.656 -24.331 10.749 1.00 35.17 114 ILE A N 1
ATOM 1768 C CA . ILE A 1 114 ? 3.984 -23.779 10.523 1.00 33.26 114 ILE A CA 1
ATOM 1769 C C . ILE A 1 114 ? 4.915 -24.847 9.969 1.00 35.68 114 ILE A C 1
ATOM 1770 O O . ILE A 1 114 ? 5.772 -24.560 9.115 1.00 35.94 114 ILE A O 1
ATOM 1786 N N . GLU A 1 115 ? 4.749 -26.093 10.421 1.00 34.96 115 GLU A N 1
ATOM 1787 C CA . GLU A 1 115 ? 5.501 -27.199 9.834 1.00 37.01 115 GLU A CA 1
ATOM 1788 C C . GLU A 1 115 ? 5.186 -27.333 8.354 1.00 38.81 115 GLU A C 1
ATOM 1789 O O . GLU A 1 115 ? 6.082 -27.607 7.542 1.00 39.60 115 GLU A O 1
ATOM 1801 N N . GLU A 1 116 ? 3.917 -27.133 7.987 1.00 39.79 116 GLU A N 1
ATOM 1802 C CA . GLU A 1 116 ? 3.519 -27.199 6.581 1.00 40.33 116 GLU A CA 1
ATOM 1803 C C . GLU A 1 116 ? 4.169 -26.089 5.764 1.00 40.62 116 GLU A C 1
ATOM 1804 O O . GLU A 1 116 ? 4.627 -26.325 4.636 1.00 42.24 116 GLU A O 1
ATOM 1816 N N . ILE A 1 117 ? 4.195 -24.862 6.296 1.00 37.00 117 ILE A N 1
ATOM 1817 C CA . ILE A 1 117 ? 4.855 -23.761 5.588 1.00 38.40 117 ILE A CA 1
ATOM 1818 C C . ILE A 1 117 ? 6.334 -24.084 5.374 1.00 38.84 117 ILE A C 1
ATOM 1819 O O . ILE A 1 117 ? 6.891 -23.896 4.284 1.00 37.00 117 ILE A O 1
ATOM 1835 N N . ALA A 1 118 ? 7.000 -24.562 6.428 1.00 38.43 118 ALA A N 1
ATOM 1836 C CA . ALA A 1 118 ? 8.418 -24.897 6.322 1.00 40.31 118 ALA A CA 1
ATOM 1837 C C . ALA A 1 118 ? 8.658 -25.987 5.285 1.00 43.19 118 ALA A C 1
ATOM 1838 O O . ALA A 1 118 ? 9.573 -25.883 4.458 1.00 40.83 118 ALA A O 1
ATOM 1845 N N . ASP A 1 119 ? 7.854 -27.052 5.325 1.00 39.85 119 ASP A N 1
ATOM 1846 C CA . ASP A 1 119 ? 7.996 -28.113 4.336 1.00 44.43 119 ASP A CA 1
ATOM 1847 C C . ASP A 1 119 ? 7.807 -27.560 2.927 1.00 44.72 119 ASP A C 1
ATOM 1848 O O . ASP A 1 119 ? 8.547 -27.920 2.006 1.00 46.18 119 ASP A O 1
ATOM 1857 N N . TYR A 1 120 ? 6.812 -26.683 2.746 1.00 42.97 120 TYR A N 1
ATOM 1858 C CA . TYR A 1 120 ? 6.539 -26.105 1.433 1.00 48.34 120 TYR A CA 1
ATOM 1859 C C . TYR A 1 120 ? 7.730 -25.301 0.937 1.00 49.39 120 TYR A C 1
ATOM 1860 O O . TYR A 1 120 ? 8.109 -25.392 -0.242 1.00 47.34 120 TYR A O 1
ATOM 1878 N N . LEU A 1 121 ? 8.328 -24.500 1.821 1.00 39.94 121 LEU A N 1
ATOM 1879 C CA . LEU A 1 121 ? 9.438 -23.643 1.412 1.00 40.83 121 LEU A CA 1
ATOM 1880 C C . LEU A 1 121 ? 10.670 -24.470 1.081 1.00 44.52 121 LEU A C 1
ATOM 1881 O O . LEU A 1 121 ? 11.392 -24.163 0.119 1.00 47.27 121 LEU A O 1
ATOM 1897 N N . LEU A 1 122 ? 10.908 -25.545 1.842 1.00 43.53 122 LEU A N 1
ATOM 1898 C CA . LEU A 1 122 ? 12.069 -26.384 1.568 1.00 48.22 122 LEU A CA 1
ATOM 1899 C C . LEU A 1 122 ? 11.875 -27.239 0.325 1.00 51.10 122 LEU A C 1
ATOM 1900 O O . LEU A 1 122 ? 12.861 -27.616 -0.321 1.00 55.83 122 LEU A O 1
ATOM 1916 N N . ASP A 1 123 ? 10.626 -27.574 -0.015 1.00 51.24 123 ASP A N 1
ATOM 1917 C CA . ASP A 1 123 ? 10.373 -28.264 -1.283 1.00 53.76 123 ASP A CA 1
ATOM 1918 C C . ASP A 1 123 ? 10.783 -27.404 -2.477 1.00 59.11 123 ASP A C 1
ATOM 1919 O O . ASP A 1 123 ? 11.289 -27.922 -3.484 1.00 61.27 123 ASP A O 1
ATOM 1928 N N . GLU A 1 124 ? 10.563 -26.087 -2.389 1.00 57.72 124 GLU A N 1
ATOM 1929 C CA . GLU A 1 124 ? 10.972 -25.176 -3.451 1.00 58.84 124 GLU A CA 1
ATOM 1930 C C . GLU A 1 124 ? 12.485 -25.142 -3.666 1.00 65.43 124 GLU A C 1
ATOM 1931 O O . GLU A 1 124 ? 12.936 -24.508 -4.627 1.00 68.93 124 GLU A O 1
ATOM 1943 N N . VAL A 1 125 ? 13.282 -25.786 -2.809 1.00 72.28 125 VAL A N 1
ATOM 1944 C CA . VAL A 1 125 ? 14.732 -25.738 -2.976 1.00 79.48 125 VAL A CA 1
ATOM 1945 C C . VAL A 1 125 ? 15.348 -27.133 -2.935 1.00 87.25 125 VAL A C 1
ATOM 1946 O O . VAL A 1 125 ? 16.574 -27.274 -2.845 1.00 89.52 125 VAL A O 1
ATOM 1959 N N . SER A 1 126 ? 14.514 -28.173 -3.005 1.00 84.34 126 SER A N 1
ATOM 1960 C CA . SER A 1 126 ? 15.030 -29.530 -2.842 1.00 91.39 126 SER A CA 1
ATOM 1961 C C . SER A 1 126 ? 16.077 -29.848 -3.905 1.00 99.15 126 SER A C 1
ATOM 1962 O O . SER A 1 126 ? 17.189 -30.289 -3.587 1.00 98.51 126 SER A O 1
ATOM 1970 N N . SER A 1 127 ? 15.739 -29.630 -5.174 1.00 101.04 127 SER A N 1
ATOM 1971 C CA . SER A 1 127 ? 16.692 -29.783 -6.271 1.00 102.98 127 SER A CA 1
ATOM 1972 C C . SER A 1 127 ? 17.257 -28.436 -6.712 1.00 102.73 127 SER A C 1
ATOM 1973 O O . SER A 1 127 ? 17.367 -28.147 -7.908 1.00 104.64 127 SER A O 1
ATOM 1981 N N . LYS A 1 128 ? 17.595 -27.580 -5.749 1.00 97.38 128 LYS A N 1
ATOM 1982 C CA . LYS A 1 128 ? 18.506 -26.469 -5.952 1.00 95.14 128 LYS A CA 1
ATOM 1983 C C . LYS A 1 128 ? 19.874 -26.878 -5.427 1.00 91.29 128 LYS A C 1
ATOM 1984 O O . LYS A 1 128 ? 19.987 -27.629 -4.455 1.00 89.37 128 LYS A O 1
ATOM 2003 N N . GLU A 1 129 ? 20.924 -26.371 -6.071 1.00 93.77 129 GLU A N 1
ATOM 2004 C CA . GLU A 1 129 ? 22.279 -26.714 -5.642 1.00 91.80 129 GLU A CA 1
ATOM 2005 C C . GLU A 1 129 ? 22.558 -26.047 -4.294 1.00 81.74 129 GLU A C 1
ATOM 2006 O O . GLU A 1 129 ? 22.746 -26.711 -3.277 1.00 83.23 129 GLU A O 1
ATOM 2018 N N . LYS A 1 130 ? 22.606 -24.718 -4.316 1.00 63.23 130 LYS A N 1
ATOM 2019 C CA . LYS A 1 130 ? 22.714 -23.916 -3.140 1.00 58.33 130 LYS A CA 1
ATOM 2020 C C . LYS A 1 130 ? 21.535 -22.972 -3.175 1.00 58.83 130 LYS A C 1
ATOM 2021 O O . LYS A 1 130 ? 20.873 -22.807 -4.205 1.00 54.43 130 LYS A O 1
ATOM 2040 N N . PHE A 1 131 ? 21.278 -22.341 -2.046 1.00 46.17 131 PHE A N 1
ATOM 2041 C CA . PHE A 1 131 ? 20.167 -21.400 -1.974 1.00 47.91 131 PHE A CA 1
ATOM 2042 C C . PHE A 1 131 ? 20.428 -20.443 -0.823 1.00 46.15 131 PHE A C 1
ATOM 2043 O O . PHE A 1 131 ? 21.233 -20.724 0.070 1.00 42.79 131 PHE A O 1
ATOM 2060 N N . ASP A 1 132 ? 19.775 -19.287 -0.906 1.00 46.85 132 ASP A N 1
ATOM 2061 C CA . ASP A 1 132 ? 19.855 -18.241 0.103 1.00 43.53 132 ASP A CA 1
ATOM 2062 C C . ASP A 1 132 ? 18.843 -18.568 1.183 1.00 42.65 132 ASP A C 1
ATOM 2063 O O . ASP A 1 132 ? 17.634 -18.558 0.926 1.00 40.86 132 ASP A O 1
ATOM 2072 N N . ILE A 1 133 ? 19.319 -18.874 2.394 1.00 38.66 133 ILE A N 1
ATOM 2073 C CA . ILE A 1 133 ? 18.393 -19.235 3.460 1.00 38.00 133 ILE A CA 1
ATOM 2074 C C . ILE A 1 133 ? 17.466 -18.071 3.772 1.00 35.61 133 ILE A C 1
ATOM 2075 O O . ILE A 1 133 ? 16.334 -18.266 4.219 1.00 37.06 133 ILE A O 1
ATOM 2091 N N . VAL A 1 134 ? 17.923 -16.839 3.532 1.00 34.69 134 VAL A N 1
ATOM 2092 C CA . VAL A 1 134 ? 17.088 -15.673 3.826 1.00 34.32 134 VAL A CA 1
ATOM 2093 C C . VAL A 1 134 ? 15.942 -15.578 2.818 1.00 35.18 134 VAL A C 1
ATOM 2094 O O . VAL A 1 134 ? 14.760 -15.583 3.176 1.00 37.45 134 VAL A O 1
ATOM 2107 N N . GLU A 1 135 ? 16.264 -15.511 1.534 1.00 35.70 135 GLU A N 1
ATOM 2108 C CA . GLU A 1 135 ? 15.192 -15.311 0.565 1.00 40.72 135 GLU A CA 1
ATOM 2109 C C . GLU A 1 135 ? 14.259 -16.518 0.501 1.00 39.21 135 GLU A C 1
ATOM 2110 O O . GLU A 1 135 ? 13.045 -16.371 0.323 1.00 39.17 135 GLU A O 1
ATOM 2122 N N . ASP A 1 136 ? 14.805 -17.730 0.642 1.00 39.06 136 ASP A N 1
ATOM 2123 C CA . ASP A 1 136 ? 14.050 -18.938 0.355 1.00 40.15 136 ASP A CA 1
ATOM 2124 C C . ASP A 1 136 ? 13.386 -19.575 1.574 1.00 39.28 136 ASP A C 1
ATOM 2125 O O . ASP A 1 136 ? 12.536 -20.455 1.387 1.00 39.70 136 ASP A O 1
ATOM 2134 N N . PHE A 1 137 ? 13.718 -19.154 2.803 1.00 37.52 137 PHE A N 1
ATOM 2135 C CA . PHE A 1 137 ? 13.227 -19.866 3.986 1.00 36.79 137 PHE A CA 1
ATOM 2136 C C . PHE A 1 137 ? 13.029 -18.961 5.196 1.00 35.58 137 PHE A C 1
ATOM 2137 O O . PHE A 1 137 ? 11.902 -18.774 5.664 1.00 34.92 137 PHE A O 1
ATOM 2154 N N . ALA A 1 138 ? 14.117 -18.360 5.679 1.00 34.15 138 ALA A N 1
ATOM 2155 C CA . ALA A 1 138 ? 14.058 -17.575 6.917 1.00 33.60 138 ALA A CA 1
ATOM 2156 C C . ALA A 1 138 ? 13.253 -16.289 6.733 1.00 34.68 138 ALA A C 1
ATOM 2157 O O . ALA A 1 138 ? 12.652 -15.792 7.685 1.00 34.14 138 ALA A O 1
ATOM 2164 N N . GLY A 1 139 ? 13.236 -15.733 5.516 1.00 33.80 139 GLY A N 1
ATOM 2165 C CA . GLY A 1 139 ? 12.472 -14.534 5.256 1.00 36.20 139 GLY A CA 1
ATOM 2166 C C . GLY A 1 139 ? 10.988 -14.793 5.125 1.00 36.83 139 GLY A C 1
ATOM 2167 O O . GLY A 1 139 ? 10.156 -14.234 5.850 1.00 35.69 139 GLY A O 1
ATOM 2171 N N . PRO A 1 140 ? 10.620 -15.668 4.190 1.00 35.60 140 PRO A N 1
ATOM 2172 C CA . PRO A 1 140 ? 9.181 -15.905 3.957 1.00 38.65 140 PRO A CA 1
ATOM 2173 C C . PRO A 1 140 ? 8.432 -16.485 5.143 1.00 35.18 140 PRO A C 1
ATOM 2174 O O . PRO A 1 140 ? 7.293 -16.086 5.394 1.00 35.18 140 PRO A O 1
ATOM 2185 N N . LEU A 1 141 ? 8.999 -17.462 5.840 1.00 36.92 141 LEU A N 1
ATOM 2186 C CA . LEU A 1 141 ? 8.195 -18.179 6.832 1.00 34.65 141 LEU A CA 1
ATOM 2187 C C . LEU A 1 141 ? 7.614 -17.242 7.891 1.00 33.23 141 LEU A C 1
ATOM 2188 O O . LEU A 1 141 ? 6.387 -17.275 8.111 1.00 31.67 141 LEU A O 1
ATOM 2204 N N . PRO A 1 142 ? 8.390 -16.386 8.561 1.00 31.18 142 PRO A N 1
ATOM 2205 C CA . PRO A 1 142 ? 7.772 -15.520 9.583 1.00 32.32 142 PRO A CA 1
ATOM 2206 C C . PRO A 1 142 ? 6.832 -14.475 9.001 1.00 33.02 142 PRO A C 1
ATOM 2207 O O . PRO A 1 142 ? 5.918 -14.037 9.707 1.00 31.74 142 PRO A O 1
ATOM 2218 N N . ILE A 1 143 ? 7.031 -14.054 7.755 1.00 35.08 143 ILE A N 1
ATOM 2219 C CA . ILE A 1 143 ? 6.104 -13.103 7.149 1.00 34.09 143 ILE A CA 1
ATOM 2220 C C . ILE A 1 143 ? 4.751 -13.760 6.918 1.00 29.93 143 ILE A C 1
ATOM 2221 O O . ILE A 1 143 ? 3.697 -13.160 7.173 1.00 35.52 143 ILE A O 1
ATOM 2237 N N . ILE A 1 144 ? 4.761 -14.998 6.416 1.00 31.71 144 ILE A N 1
ATOM 2238 C CA . ILE A 1 144 ? 3.511 -15.724 6.206 1.00 33.96 144 ILE A CA 1
ATOM 2239 C C . ILE A 1 144 ? 2.769 -15.924 7.519 1.00 33.65 144 ILE A C 1
ATOM 2240 O O . ILE A 1 144 ? 1.535 -15.770 7.587 1.00 33.75 144 ILE A O 1
ATOM 2256 N N . VAL A 1 145 ? 3.496 -16.296 8.576 1.00 32.13 145 VAL A N 1
ATOM 2257 C CA . VAL A 1 145 ? 2.863 -16.559 9.863 1.00 31.50 145 VAL A CA 1
ATOM 2258 C C . VAL A 1 145 ? 2.235 -15.286 10.421 1.00 31.89 145 VAL A C 1
ATOM 2259 O O . VAL A 1 145 ? 1.069 -15.273 10.817 1.00 34.32 145 VAL A O 1
ATOM 2272 N N . ILE A 1 146 ? 2.988 -14.182 10.423 1.00 31.68 146 ILE A N 1
ATOM 2273 C CA . ILE A 1 146 ? 2.467 -12.968 11.049 1.00 36.03 146 ILE A CA 1
ATOM 2274 C C . ILE A 1 146 ? 1.348 -12.368 10.194 1.00 34.68 146 ILE A C 1
ATOM 2275 O O . ILE A 1 146 ? 0.362 -11.845 10.732 1.00 35.59 146 ILE A O 1
ATOM 2291 N N . ALA A 1 147 ? 1.450 -12.468 8.871 1.00 35.65 147 ALA A N 1
ATOM 2292 C CA . ALA A 1 147 ? 0.333 -12.042 8.030 1.00 37.02 147 ALA A CA 1
ATOM 2293 C C . ALA A 1 147 ? -0.955 -12.767 8.414 1.00 36.26 147 ALA A C 1
ATOM 2294 O O . ALA A 1 147 ? -2.026 -12.153 8.521 1.00 39.25 147 ALA A O 1
ATOM 2301 N N . GLU A 1 148 ? -0.878 -14.088 8.597 1.00 36.19 148 GLU A N 1
ATOM 2302 C CA . GLU A 1 148 ? -2.082 -14.854 8.904 1.00 36.72 148 GLU A CA 1
ATOM 2303 C C . GLU A 1 148 ? -2.622 -14.497 10.283 1.00 40.69 148 GLU A C 1
ATOM 2304 O O . GLU A 1 148 ? -3.833 -14.371 10.469 1.00 39.24 148 GLU A O 1
ATOM 2316 N N . LEU A 1 149 ? -1.738 -14.300 11.253 1.00 38.57 149 LEU A N 1
ATOM 2317 C CA . LEU A 1 149 ? -2.185 -13.893 12.584 1.00 41.23 149 LEU A CA 1
ATOM 2318 C C . LEU A 1 149 ? -2.847 -12.518 12.555 1.00 41.27 149 LEU A C 1
ATOM 2319 O O . LEU A 1 149 ? -3.889 -12.317 13.179 1.00 43.16 149 LEU A O 1
ATOM 2335 N N . LEU A 1 150 ? -2.284 -11.568 11.804 1.00 38.69 150 LEU A N 1
ATOM 2336 C CA . LEU A 1 150 ? -2.905 -10.247 11.745 1.00 38.15 150 LEU A CA 1
ATOM 2337 C C . LEU A 1 150 ? -4.184 -10.275 10.920 1.00 38.62 150 LEU A C 1
ATOM 2338 O O . LEU A 1 150 ? -5.100 -9.479 11.157 1.00 39.66 150 LEU A O 1
ATOM 2354 N N . GLY A 1 151 ? -4.253 -11.175 9.942 1.00 37.72 151 GLY A N 1
ATOM 2355 C CA . GLY A 1 151 ? -5.372 -11.238 9.042 1.00 40.96 151 GLY A CA 1
ATOM 2356 C C . GLY A 1 151 ? -5.200 -10.392 7.816 1.00 43.77 151 GLY A C 1
ATOM 2357 O O . GLY A 1 151 ? -6.192 -9.992 7.208 1.00 47.34 151 GLY A O 1
ATOM 2361 N N . VAL A 1 152 ? -3.972 -10.093 7.437 1.00 39.96 152 VAL A N 1
ATOM 2362 C CA . VAL A 1 152 ? -3.677 -9.183 6.332 1.00 41.04 152 VAL A CA 1
ATOM 2363 C C . VAL A 1 152 ? -3.125 -10.018 5.189 1.00 42.65 152 VA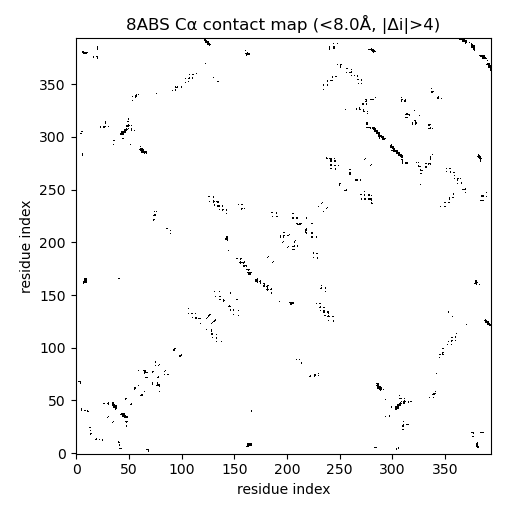L A C 1
ATOM 2364 O O . VAL A 1 152 ? -2.260 -10.874 5.422 1.00 43.03 152 VAL A O 1
ATOM 2377 N N . PRO A 1 153 ? -3.612 -9.846 3.966 1.00 42.57 153 PRO A N 1
ATOM 2378 C CA . PRO A 1 153 ? -2.980 -10.543 2.853 1.00 37.67 153 PRO A CA 1
ATOM 2379 C C . PRO A 1 153 ? -1.575 -10.014 2.642 1.00 39.38 153 PRO A C 1
ATOM 2380 O O . PRO A 1 153 ? -1.352 -8.799 2.555 1.00 41.85 153 PRO A O 1
ATOM 2391 N N . ILE A 1 154 ? -0.628 -10.934 2.548 1.00 37.56 154 ILE A N 1
ATOM 2392 C CA . ILE A 1 154 ? 0.715 -10.590 2.099 1.00 35.19 154 ILE A CA 1
ATOM 2393 C C . ILE A 1 154 ? 1.166 -11.675 1.131 1.00 38.23 154 ILE A C 1
ATOM 2394 O O . ILE A 1 154 ? 1.844 -12.632 1.510 1.00 40.22 154 ILE A O 1
ATOM 2410 N N . GLN A 1 155 ? 0.759 -11.560 -0.109 1.00 34.34 155 GLN A N 1
ATOM 2411 C CA . GLN A 1 155 ? 1.165 -12.500 -1.141 1.00 36.11 155 GLN A CA 1
ATOM 2412 C C . GLN A 1 155 ? 2.455 -12.078 -1.823 1.00 40.83 155 GLN A C 1
ATOM 2413 O O . GLN A 1 155 ? 3.142 -12.930 -2.402 1.00 44.84 155 GLN A O 1
ATOM 2427 N N . ASP A 1 156 ? 2.788 -10.790 -1.789 1.00 36.77 156 ASP A N 1
ATOM 2428 C CA . ASP A 1 156 ? 4.063 -10.275 -2.311 1.00 35.38 156 ASP A CA 1
ATOM 2429 C C . ASP A 1 156 ? 4.967 -10.121 -1.093 1.00 37.03 156 ASP A C 1
ATOM 2430 O O . ASP A 1 156 ? 5.057 -9.041 -0.483 1.00 35.94 156 ASP A O 1
ATOM 2439 N N . ARG A 1 157 ? 5.624 -11.207 -0.712 1.00 38.23 157 ARG A N 1
ATOM 2440 C CA . ARG A 1 157 ? 6.437 -11.168 0.486 1.00 36.49 157 ARG A CA 1
ATOM 2441 C C . ARG A 1 157 ? 7.661 -10.288 0.327 1.00 34.58 157 ARG A C 1
ATOM 2442 O O . ARG A 1 157 ? 8.083 -9.655 1.296 1.00 37.31 157 ARG A O 1
ATOM 2463 N N . ALA A 1 158 ? 8.239 -10.231 -0.883 1.00 36.86 158 ALA A N 1
ATOM 2464 C CA . ALA A 1 158 ? 9.434 -9.419 -1.091 1.00 37.16 158 ALA A CA 1
ATOM 2465 C C . ALA A 1 158 ? 9.123 -7.945 -0.872 1.00 38.95 158 ALA A C 1
ATOM 2466 O O . ALA A 1 158 ? 9.926 -7.201 -0.296 1.00 36.37 158 ALA A O 1
ATOM 2473 N N . LEU A 1 159 ? 7.941 -7.519 -1.315 1.00 37.26 159 LEU A N 1
ATOM 2474 C CA . LEU A 1 159 ? 7.527 -6.130 -1.157 1.00 36.92 159 LEU A CA 1
ATOM 2475 C C . LEU A 1 159 ? 7.428 -5.760 0.311 1.00 33.66 159 LEU A C 1
ATOM 2476 O O . LEU A 1 159 ? 7.990 -4.753 0.755 1.00 37.02 159 LEU A O 1
ATOM 2492 N N . PHE A 1 160 ? 6.721 -6.567 1.087 1.00 31.83 160 PHE A N 1
ATOM 2493 C CA . PHE A 1 160 ? 6.566 -6.245 2.501 1.00 31.69 160 PHE A CA 1
ATOM 2494 C C . PHE A 1 160 ? 7.878 -6.395 3.262 1.00 33.37 160 PHE A C 1
ATOM 2495 O O . PHE A 1 160 ? 8.133 -5.642 4.208 1.00 32.91 160 PHE A O 1
ATOM 2512 N N . LYS A 1 161 ? 8.720 -7.347 2.863 1.00 31.81 161 LYS A N 1
ATOM 2513 C CA . LYS A 1 161 ? 10.046 -7.487 3.467 1.00 33.09 161 LYS A CA 1
ATOM 2514 C C . LYS A 1 161 ? 10.878 -6.232 3.244 1.00 33.68 161 LYS A C 1
ATOM 2515 O O . LYS A 1 161 ? 11.567 -5.763 4.162 1.00 34.79 161 LYS A O 1
ATOM 2534 N N . LYS A 1 162 ? 10.858 -5.703 2.021 1.00 33.95 162 LYS A N 1
ATOM 2535 C CA . LYS A 1 162 ? 11.627 -4.505 1.712 1.00 32.96 162 LYS A CA 1
ATOM 2536 C C . LYS A 1 162 ? 11.239 -3.377 2.654 1.00 32.83 162 LYS A C 1
ATOM 2537 O O . LYS A 1 162 ? 12.105 -2.694 3.208 1.00 36.68 162 LYS A O 1
ATOM 2556 N N . TYR A 1 163 ? 9.940 -3.125 2.796 1.00 33.26 163 TYR A N 1
ATOM 2557 C CA . TYR A 1 163 ? 9.503 -1.961 3.548 1.00 34.52 163 TYR A CA 1
ATOM 2558 C C . TYR A 1 163 ? 9.550 -2.212 5.047 1.00 34.92 163 TYR A C 1
ATOM 2559 O O . TYR A 1 163 ? 9.833 -1.285 5.816 1.00 34.54 163 TYR A O 1
ATOM 2577 N N . SER A 1 164 ? 9.299 -3.447 5.476 1.00 31.07 164 SER A N 1
ATOM 2578 C CA . SER A 1 164 ? 9.530 -3.799 6.878 1.00 34.00 164 SER A CA 1
ATOM 2579 C C . SER A 1 164 ? 10.989 -3.582 7.270 1.00 36.97 164 SER A C 1
ATOM 2580 O O . SER A 1 164 ? 11.279 -2.952 8.296 1.00 36.63 164 SER A O 1
ATOM 2588 N N . ASP A 1 165 ? 11.920 -4.097 6.457 1.00 35.47 165 ASP A N 1
ATOM 2589 C CA . ASP A 1 165 ? 13.338 -3.848 6.673 1.00 35.05 165 ASP A CA 1
ATOM 2590 C C . ASP A 1 165 ? 13.662 -2.360 6.756 1.00 38.23 165 ASP A C 1
ATOM 2591 O O . ASP A 1 165 ? 14.536 -1.947 7.529 1.00 37.78 165 ASP A O 1
ATOM 2600 N N . ASP A 1 166 ? 13.004 -1.535 5.932 1.00 35.06 166 ASP A N 1
ATOM 2601 C CA . ASP A 1 166 ? 13.279 -0.102 5.982 1.00 36.67 166 ASP A CA 1
ATOM 2602 C C . ASP A 1 166 ? 13.003 0.464 7.371 1.00 37.63 166 ASP A C 1
ATOM 2603 O O . ASP A 1 166 ? 13.661 1.423 7.806 1.00 37.51 166 ASP A O 1
ATOM 2612 N N . LEU A 1 167 ? 12.028 -0.091 8.069 1.00 36.75 167 LEU A N 1
ATOM 2613 C CA . LEU A 1 167 ? 11.612 0.469 9.346 1.00 38.85 167 LEU A CA 1
ATOM 2614 C C . LEU A 1 167 ? 12.540 0.118 10.503 1.00 41.71 167 LEU A C 1
ATOM 2615 O O . LEU A 1 167 ? 12.328 0.634 11.606 1.00 46.38 167 LEU A O 1
ATOM 2631 N N . VAL A 1 168 ? 13.525 -0.763 10.308 1.00 38.16 168 VAL A N 1
ATOM 2632 C CA . VAL A 1 168 ? 14.557 -0.990 11.322 1.00 37.59 168 VAL A CA 1
ATOM 2633 C C . VAL A 1 168 ? 15.911 -0.484 10.874 1.00 37.89 168 VAL A C 1
ATOM 2634 O O . VAL A 1 168 ? 16.897 -0.662 11.597 1.00 38.04 168 VAL A O 1
ATOM 2647 N N . SER A 1 169 ? 15.999 0.115 9.685 1.00 35.77 169 SER A N 1
ATOM 2648 C CA . SER A 1 169 ? 17.276 0.562 9.167 1.00 38.78 169 SER A CA 1
ATOM 2649 C C . SER A 1 169 ? 17.835 1.681 10.039 1.00 41.64 169 SER A C 1
ATOM 2650 O O . SER A 1 169 ? 17.102 2.483 10.627 1.00 41.23 169 SER A O 1
ATOM 2658 N N . GLY A 1 170 ? 19.155 1.702 10.154 1.00 36.85 170 GLY A N 1
ATOM 2659 C CA . GLY A 1 170 ? 19.854 2.747 10.852 1.00 40.38 170 GLY A CA 1
ATOM 2660 C C . GLY A 1 170 ? 20.695 3.598 9.933 1.00 42.13 170 GLY A C 1
ATOM 2661 O O . GLY A 1 170 ? 20.674 3.476 8.709 1.00 43.56 170 GLY A O 1
ATOM 2665 N N . ALA A 1 171 ? 21.456 4.502 10.556 1.00 40.73 171 ALA A N 1
ATOM 2666 C CA . ALA A 1 171 ? 22.353 5.386 9.832 1.00 43.27 171 ALA A CA 1
ATOM 2667 C C . ALA A 1 171 ? 23.709 4.728 9.654 1.00 43.84 171 ALA A C 1
ATOM 2668 O O . ALA A 1 171 ? 24.158 3.940 10.500 1.00 44.99 171 ALA A O 1
ATOM 2675 N N . GLU A 1 172 ? 24.354 5.060 8.542 1.00 43.92 172 GLU A N 1
ATOM 2676 C CA . GLU A 1 172 ? 25.700 4.578 8.276 1.00 48.99 172 GLU A CA 1
ATOM 2677 C C . GLU A 1 172 ? 26.690 5.079 9.314 1.00 47.80 172 GLU A C 1
ATOM 2678 O O . GLU A 1 172 ? 27.634 4.364 9.663 1.00 48.27 172 GLU A O 1
ATOM 2690 N N . ASN A 1 173 ? 26.489 6.290 9.828 1.00 49.13 173 ASN A N 1
ATOM 2691 C CA . ASN A 1 173 ? 27.364 6.909 10.818 1.00 53.03 173 ASN A CA 1
ATOM 2692 C C . ASN A 1 173 ? 26.572 8.035 11.479 1.00 55.28 173 ASN A C 1
ATOM 2693 O O . ASN A 1 173 ? 25.357 8.143 11.296 1.00 52.16 173 ASN A O 1
ATOM 2704 N N . ASN A 1 174 ? 27.254 8.896 12.239 1.00 59.96 174 ASN A N 1
ATOM 2705 C CA . ASN A 1 174 ? 26.563 9.986 12.918 1.00 64.61 174 ASN A CA 1
ATOM 2706 C C . ASN A 1 174 ? 26.625 11.299 12.131 1.00 63.16 174 ASN A C 1
ATOM 2707 O O . ASN A 1 174 ? 26.411 12.370 12.709 1.00 63.17 174 ASN A O 1
ATOM 2718 N N . SER A 1 175 ? 26.863 11.232 10.818 1.00 57.14 175 SER A N 1
ATOM 2719 C CA . SER A 1 175 ? 26.836 12.419 9.977 1.00 57.05 175 SER A CA 1
ATOM 2720 C C . SER A 1 175 ? 25.397 12.857 9.700 1.00 56.33 175 SER A C 1
ATOM 2721 O O . SER A 1 175 ? 24.450 12.062 9.746 1.00 53.44 175 SER A O 1
ATOM 2729 N N . ASP A 1 176 ? 25.245 14.157 9.408 1.00 57.62 176 ASP A N 1
ATOM 2730 C CA . ASP A 1 176 ? 23.935 14.685 9.036 1.00 59.77 176 ASP A CA 1
ATOM 2731 C C . ASP A 1 176 ? 23.396 13.981 7.792 1.00 58.72 176 ASP A C 1
ATOM 2732 O O . ASP A 1 176 ? 22.216 13.614 7.738 1.00 53.94 176 ASP A O 1
ATOM 2741 N N . GLU A 1 177 ? 24.255 13.767 6.788 1.00 57.31 177 GLU A N 1
ATOM 2742 C CA . GLU A 1 177 ? 23.812 13.118 5.559 1.00 60.55 177 GLU A CA 1
ATOM 2743 C C . GLU A 1 177 ? 23.349 11.694 5.819 1.00 55.47 177 GLU A C 1
ATOM 2744 O O . GLU A 1 177 ? 22.321 11.262 5.275 1.00 51.81 177 GLU A O 1
ATOM 2756 N N . ALA A 1 178 ? 24.100 10.945 6.637 1.00 51.74 178 ALA A N 1
ATOM 2757 C CA . ALA A 1 178 ? 23.716 9.570 6.936 1.00 51.69 178 ALA A CA 1
ATOM 2758 C C . ALA A 1 178 ? 22.349 9.510 7.595 1.00 48.51 178 ALA A C 1
ATOM 2759 O O . ALA A 1 178 ? 21.522 8.655 7.251 1.00 44.99 178 ALA A O 1
ATOM 2766 N N . PHE A 1 179 ? 22.094 10.400 8.553 1.00 51.04 179 PHE A N 1
ATOM 2767 C CA . PHE A 1 179 ? 20.801 10.372 9.226 1.00 54.79 179 PHE A CA 1
ATOM 2768 C C . PHE A 1 179 ? 19.676 10.687 8.249 1.00 52.14 179 PHE A C 1
ATOM 2769 O O . PHE A 1 179 ? 18.594 10.088 8.318 1.00 48.28 179 PHE A O 1
ATOM 2786 N N . ALA A 1 180 ? 19.913 11.627 7.336 1.00 51.32 180 ALA A N 1
ATOM 2787 C CA . ALA A 1 180 ? 18.887 12.001 6.369 1.00 49.62 180 ALA A CA 1
ATOM 2788 C C . ALA A 1 180 ? 18.591 10.859 5.408 1.00 48.49 180 ALA A C 1
ATOM 2789 O O . ALA A 1 180 ? 17.433 10.638 5.041 1.00 49.43 180 ALA A O 1
ATOM 2796 N N . LYS A 1 181 ? 19.624 10.134 4.970 1.00 46.33 181 LYS A N 1
ATOM 2797 C CA . LYS A 1 181 ? 19.385 8.955 4.141 1.00 46.75 181 LYS A CA 1
ATOM 2798 C C . LYS A 1 181 ? 18.552 7.926 4.898 1.00 44.36 181 LYS A C 1
ATOM 2799 O O . LYS A 1 181 ? 17.587 7.371 4.362 1.00 44.41 181 LYS A O 1
ATOM 2818 N N . MET A 1 182 ? 18.903 7.661 6.159 1.00 44.01 182 MET A N 1
ATOM 2819 C CA . MET A 1 182 ? 18.127 6.708 6.943 1.00 44.27 182 MET A CA 1
ATOM 2820 C C . MET A 1 182 ? 16.677 7.149 7.073 1.00 42.74 182 MET A C 1
ATOM 2821 O O . MET A 1 182 ? 15.754 6.330 6.981 1.00 41.39 182 MET A O 1
ATOM 2835 N N . MET A 1 183 ? 16.457 8.434 7.363 1.00 42.83 183 MET A N 1
ATOM 2836 C CA . MET A 1 183 ? 15.086 8.891 7.562 1.00 44.68 183 MET A CA 1
ATOM 2837 C C . MET A 1 183 ? 14.286 8.816 6.265 1.00 43.72 183 MET A C 1
ATOM 2838 O O . MET A 1 183 ? 13.072 8.612 6.308 1.00 41.82 183 MET A O 1
ATOM 2852 N N . GLN A 1 184 ? 14.943 8.977 5.115 1.00 44.93 184 GLN A N 1
ATOM 2853 C CA . GLN A 1 184 ? 14.238 8.809 3.843 1.00 48.49 184 GLN A CA 1
ATOM 2854 C C . GLN A 1 184 ? 13.836 7.353 3.632 1.00 46.91 184 GLN A C 1
ATOM 2855 O O . GLN A 1 184 ? 12.708 7.075 3.206 1.00 43.53 184 GLN A O 1
ATOM 2869 N N . LYS A 1 185 ? 14.733 6.407 3.946 1.00 41.96 185 LYS A N 1
ATOM 2870 C CA . LYS A 1 185 ? 14.368 4.995 3.869 1.00 45.03 185 LYS A CA 1
ATOM 2871 C C . LYS A 1 185 ? 13.204 4.677 4.794 1.00 43.04 185 LYS A C 1
ATOM 2872 O O . LYS A 1 185 ? 12.233 4.015 4.397 1.00 40.77 185 LYS A O 1
ATOM 2891 N N . ARG A 1 186 ? 13.299 5.097 6.057 1.00 36.95 186 ARG A N 1
ATOM 2892 C CA . ARG A 1 186 ? 12.225 4.800 6.997 1.00 38.11 186 ARG A CA 1
ATOM 2893 C C . ARG A 1 186 ? 10.928 5.451 6.541 1.00 37.85 186 ARG A C 1
ATOM 2894 O O . ARG A 1 186 ? 9.853 4.852 6.664 1.00 38.46 186 ARG A O 1
ATOM 2915 N N . ASN A 1 187 ? 11.009 6.665 5.998 1.00 40.99 187 ASN A N 1
ATOM 2916 C CA . ASN A 1 187 ? 9.803 7.323 5.508 1.00 42.63 187 ASN A CA 1
ATOM 2917 C C . ASN A 1 187 ? 9.140 6.509 4.401 1.00 41.24 187 ASN A C 1
ATOM 2918 O O . ASN A 1 187 ? 7.905 6.431 4.333 1.00 40.32 187 ASN A O 1
ATOM 2929 N N . GLU A 1 188 ? 9.940 5.899 3.515 1.00 39.20 188 GLU A N 1
ATOM 2930 C CA . GLU A 1 188 ? 9.366 5.084 2.441 1.00 38.83 188 GLU A CA 1
ATOM 2931 C C . GLU A 1 188 ? 8.586 3.902 3.006 1.00 37.75 188 GLU A C 1
ATOM 2932 O O . GLU A 1 188 ? 7.468 3.612 2.569 1.00 35.98 188 GLU A O 1
ATOM 2944 N N . GLY A 1 189 ? 9.169 3.198 3.976 1.00 36.07 189 GLY A N 1
ATOM 2945 C CA . GLY A 1 189 ? 8.470 2.101 4.607 1.00 35.15 189 GLY A CA 1
ATOM 2946 C C . GLY A 1 189 ? 7.218 2.551 5.313 1.00 34.94 189 GLY A C 1
ATOM 2947 O O . GLY A 1 189 ? 6.219 1.835 5.314 1.00 34.62 189 GLY A O 1
ATOM 2951 N N . VAL A 1 190 ? 7.243 3.747 5.906 1.00 36.17 190 VAL A N 1
ATOM 2952 C CA . VAL A 1 190 ? 6.049 4.258 6.567 1.00 35.69 190 VAL A CA 1
ATOM 2953 C C . VAL A 1 190 ? 4.955 4.546 5.550 1.00 34.14 190 VAL A C 1
ATOM 2954 O O . VAL A 1 190 ? 3.773 4.231 5.778 1.00 36.96 190 VAL A O 1
ATOM 2967 N N . ILE A 1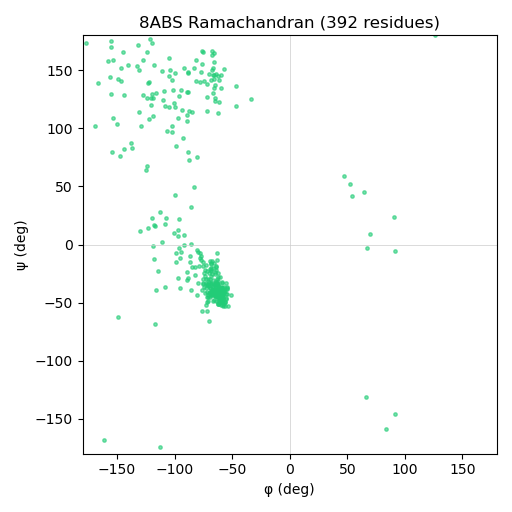 191 ? 5.319 5.156 4.412 1.00 32.49 191 ILE A N 1
ATOM 2968 C CA . ILE A 1 191 ? 4.312 5.501 3.416 1.00 37.47 191 ILE A CA 1
ATOM 2969 C C . ILE A 1 191 ? 3.593 4.242 2.961 1.00 34.49 191 ILE A C 1
ATOM 2970 O O . ILE A 1 191 ? 2.361 4.183 2.931 1.00 35.70 191 ILE A O 1
ATOM 2986 N N . PHE A 1 192 ? 4.357 3.193 2.628 1.00 33.74 192 PHE A N 1
ATOM 2987 C CA . PHE A 1 192 ? 3.694 2.010 2.104 1.00 35.74 192 PHE A CA 1
ATOM 2988 C C . PHE A 1 192 ? 2.944 1.268 3.202 1.00 31.36 192 PHE A C 1
ATOM 2989 O O . PHE A 1 192 ? 1.772 0.917 3.034 1.00 33.69 192 PHE A O 1
ATOM 3006 N N . LEU A 1 193 ? 3.626 0.957 4.323 1.00 32.24 193 LEU A N 1
ATOM 3007 C CA . LEU A 1 193 ? 3.012 0.076 5.310 1.00 32.57 193 LEU A CA 1
ATOM 3008 C C . LEU A 1 193 ? 1.848 0.761 6.013 1.00 33.39 193 LEU A C 1
ATOM 3009 O O . LEU A 1 193 ? 0.805 0.142 6.233 1.00 33.07 193 LEU A O 1
ATOM 3025 N N . GLN A 1 194 ? 1.994 2.043 6.345 1.00 33.13 194 GLN A N 1
ATOM 3026 C CA . GLN A 1 194 ? 0.877 2.755 6.944 1.00 34.46 194 GLN A CA 1
ATOM 3027 C C . GLN A 1 194 ? -0.294 2.857 5.980 1.00 35.35 194 GLN A C 1
ATOM 3028 O O . GLN A 1 194 ? -1.447 2.637 6.367 1.00 33.34 194 GLN A O 1
ATOM 3042 N N . GLY A 1 195 ? -0.015 3.179 4.717 1.00 32.75 195 GLY A N 1
ATOM 3043 C CA . GLY A 1 195 ? -1.077 3.220 3.733 1.00 33.29 195 GLY A CA 1
ATOM 3044 C C . GLY A 1 195 ? -1.766 1.880 3.597 1.00 31.54 195 GLY A C 1
ATOM 3045 O O . GLY A 1 195 ? -2.994 1.805 3.567 1.00 33.20 195 GLY A O 1
ATOM 3049 N N . TYR A 1 196 ? -0.971 0.805 3.508 1.00 32.76 196 TYR A N 1
ATOM 3050 C CA . TYR A 1 196 ? -1.534 -0.523 3.334 1.00 31.90 196 TYR A CA 1
ATOM 3051 C C . TYR A 1 196 ? -2.447 -0.890 4.493 1.00 30.79 196 TYR A C 1
ATOM 3052 O O . TYR A 1 196 ? -3.589 -1.330 4.283 1.00 31.18 196 TYR A O 1
ATOM 3070 N N . PHE A 1 197 ? -1.978 -0.695 5.725 1.00 31.85 197 PHE A N 1
ATOM 3071 C CA . PHE A 1 197 ? -2.800 -1.056 6.874 1.00 30.01 197 PHE A CA 1
ATOM 3072 C C . PHE A 1 197 ? -3.971 -0.113 7.051 1.00 30.68 197 PHE A C 1
ATOM 3073 O O . PHE A 1 197 ? -5.022 -0.533 7.528 1.00 33.39 197 PHE A O 1
ATOM 3090 N N . LYS A 1 198 ? -3.837 1.151 6.639 1.00 33.16 198 LYS A N 1
ATOM 3091 C CA . LYS A 1 198 ? -5.014 2.005 6.645 1.00 31.26 198 LYS A CA 1
ATOM 3092 C C . LYS A 1 198 ? -6.108 1.420 5.763 1.00 32.84 198 LYS A C 1
ATOM 3093 O O . LYS A 1 198 ? -7.285 1.429 6.131 1.00 32.85 198 LYS A O 1
ATOM 3112 N N . GLU A 1 199 ? -5.742 0.936 4.570 1.00 32.23 199 GLU A N 1
ATOM 3113 C CA . GLU A 1 199 ? -6.741 0.342 3.684 1.00 32.00 199 GLU A CA 1
ATOM 3114 C C . GLU A 1 199 ? -7.350 -0.915 4.306 1.00 32.71 199 GLU A C 1
ATOM 3115 O O . GLU A 1 199 ? -8.570 -1.114 4.244 1.00 34.03 199 GLU A O 1
ATOM 3127 N N . ILE A 1 200 ? -6.509 -1.785 4.879 1.00 30.92 200 ILE A N 1
ATOM 3128 C CA . ILE A 1 200 ? -7.028 -3.013 5.482 1.00 35.02 200 ILE A CA 1
ATOM 3129 C C . ILE A 1 200 ? -7.946 -2.681 6.646 1.00 33.26 200 ILE A C 1
ATOM 3130 O O . ILE A 1 200 ? -9.005 -3.296 6.823 1.00 35.23 200 ILE A O 1
ATOM 3146 N N . ILE A 1 201 ? -7.543 -1.714 7.475 1.00 32.58 201 ILE A N 1
ATOM 3147 C CA . ILE A 1 201 ? -8.393 -1.279 8.587 1.00 34.04 201 ILE A CA 1
ATOM 3148 C C . ILE A 1 201 ? -9.743 -0.796 8.078 1.00 36.93 201 ILE A C 1
ATOM 3149 O O . ILE A 1 201 ? -10.801 -1.158 8.615 1.00 36.38 201 ILE A O 1
ATOM 3165 N N . ALA A 1 202 ? -9.743 0.014 7.010 1.00 34.96 202 ALA A N 1
ATOM 3166 C CA . ALA A 1 202 ? -11.004 0.475 6.457 1.00 35.96 202 ALA A CA 1
ATOM 3167 C C . ALA A 1 202 ? -11.849 -0.701 5.993 1.00 35.61 202 ALA A C 1
ATOM 3168 O O . ALA A 1 202 ? -13.065 -0.712 6.184 1.00 37.73 202 ALA A O 1
ATOM 3175 N N . GLU A 1 203 ? -11.215 -1.703 5.379 1.00 34.90 203 GLU A N 1
ATOM 3176 C CA . GLU A 1 203 ? -11.954 -2.883 4.943 1.00 34.82 203 GLU A CA 1
ATOM 3177 C C . GLU A 1 203 ? -12.548 -3.627 6.134 1.00 36.30 203 GLU A C 1
ATOM 3178 O O . GLU A 1 203 ? -13.715 -4.039 6.093 1.00 39.24 203 GLU A O 1
ATOM 3190 N N . ARG A 1 204 ? -11.764 -3.795 7.202 1.00 37.43 204 ARG A N 1
ATOM 3191 C CA . ARG A 1 204 ? -12.293 -4.509 8.360 1.00 36.77 204 ARG A CA 1
ATOM 3192 C C . ARG A 1 204 ? -13.358 -3.685 9.080 1.00 39.66 204 ARG A C 1
ATOM 3193 O O . ARG A 1 204 ? -14.295 -4.260 9.647 1.00 42.82 204 ARG A O 1
ATOM 3214 N N . GLN A 1 205 ? -13.241 -2.347 9.072 1.00 39.22 205 GLN A N 1
ATOM 3215 C CA . GLN A 1 205 ? -14.287 -1.517 9.657 1.00 41.99 205 GLN A CA 1
ATOM 3216 C C . GLN A 1 205 ? -15.611 -1.762 8.954 1.00 47.41 205 GLN A C 1
ATOM 3217 O O . GLN A 1 205 ? -16.665 -1.805 9.597 1.00 47.79 205 GLN A O 1
ATOM 3231 N N . GLN A 1 206 ? -15.577 -1.922 7.619 1.00 42.87 206 GLN A N 1
ATOM 3232 C CA . GLN A 1 206 ? -16.780 -2.172 6.848 1.00 49.07 206 GLN A CA 1
ATOM 3233 C C . GLN A 1 206 ? -17.280 -3.601 7.003 1.00 47.23 206 GLN A C 1
ATOM 3234 O O . GLN A 1 206 ? -18.494 -3.835 6.937 1.00 50.02 206 GLN A O 1
ATOM 3248 N N . ASN A 1 207 ? -16.377 -4.562 7.173 1.00 44.49 207 ASN A N 1
ATOM 3249 C CA . ASN A 1 207 ? -16.769 -5.968 7.275 1.00 47.51 207 ASN A CA 1
ATOM 3250 C C . ASN A 1 207 ? -15.748 -6.673 8.162 1.00 46.24 207 ASN A C 1
ATOM 3251 O O . ASN A 1 207 ? -14.624 -6.960 7.726 1.00 42.34 207 ASN A O 1
ATOM 3262 N N . LYS A 1 208 ? -16.134 -6.940 9.408 1.00 45.73 208 LYS A N 1
ATOM 3263 C CA . LYS A 1 208 ? -15.217 -7.586 10.332 1.00 47.72 208 LYS A CA 1
ATOM 3264 C C . LYS A 1 208 ? -14.940 -9.020 9.886 1.00 48.77 208 LYS A C 1
ATOM 3265 O O . LYS A 1 208 ? -15.769 -9.672 9.246 1.00 49.31 208 LYS A O 1
ATOM 3284 N N . GLN A 1 209 ? -13.750 -9.497 10.202 1.00 46.70 209 GLN A N 1
ATOM 3285 C CA . GLN A 1 209 ? -13.369 -10.884 9.982 1.00 51.49 209 GLN A CA 1
ATOM 3286 C C . GLN A 1 209 ? -12.974 -11.485 11.328 1.00 49.51 209 GLN A C 1
ATOM 3287 O O . GLN A 1 209 ? -12.933 -10.792 12.343 1.00 49.32 209 GLN A O 1
ATOM 3301 N N . GLU A 1 210 ? -12.661 -12.782 11.324 1.00 56.45 210 GLU A N 1
ATOM 3302 C CA . GLU A 1 210 ? -12.092 -13.434 12.504 1.00 58.68 210 GLU A CA 1
ATOM 3303 C C . GLU A 1 210 ? -10.572 -13.279 12.434 1.00 55.88 210 GLU A C 1
ATOM 3304 O O . GLU A 1 210 ? -9.842 -14.190 12.033 1.00 60.90 210 GLU A O 1
ATOM 3316 N N . ASP A 1 211 ? -10.093 -12.093 12.816 1.00 45.01 211 ASP A N 1
ATOM 3317 C CA . ASP A 1 211 ? -8.656 -11.829 12.819 1.00 42.24 211 ASP A CA 1
ATOM 3318 C C . ASP A 1 211 ? -8.352 -10.725 13.824 1.00 38.27 211 ASP A C 1
ATOM 3319 O O . ASP A 1 211 ? -9.245 -10.070 14.366 1.00 43.60 211 ASP A O 1
ATOM 3328 N N . LEU A 1 212 ? -7.060 -10.551 14.065 1.00 38.49 212 LEU A N 1
ATOM 3329 C CA . LEU A 1 212 ? -6.595 -9.631 15.093 1.00 42.54 212 LEU A CA 1
ATOM 3330 C C . LEU A 1 212 ? -6.968 -8.197 14.768 1.00 38.27 212 LEU A C 1
ATOM 3331 O O . LEU A 1 212 ? -7.370 -7.437 15.656 1.00 36.82 212 LEU A O 1
ATOM 3347 N N . ILE A 1 213 ? -6.834 -7.793 13.503 1.00 38.11 213 ILE A N 1
ATOM 3348 C CA . ILE A 1 213 ? -7.192 -6.419 13.176 1.00 34.36 213 ILE A CA 1
ATOM 3349 C C . ILE A 1 213 ? -8.635 -6.148 13.548 1.00 34.63 213 ILE A C 1
ATOM 3350 O O . ILE A 1 213 ? -8.954 -5.103 14.129 1.00 38.25 213 ILE A O 1
ATOM 3366 N N . SER A 1 214 ? -9.540 -7.087 13.237 1.00 36.36 214 SER A N 1
ATOM 3367 C CA . SER A 1 214 ? -10.940 -6.893 13.581 1.00 37.04 214 SER A CA 1
ATOM 3368 C C . SER A 1 214 ? -11.139 -6.813 15.094 1.00 37.59 214 SER A C 1
ATOM 3369 O O . SER A 1 214 ? -11.923 -5.988 15.573 1.00 38.01 214 SER A O 1
ATOM 3377 N N . LEU A 1 215 ? -10.425 -7.652 15.864 1.00 40.00 215 LEU A N 1
ATOM 3378 C CA . LEU A 1 215 ? -10.538 -7.578 17.323 1.00 38.40 215 LEU A CA 1
ATOM 3379 C C . LEU A 1 215 ? -10.138 -6.198 17.836 1.00 40.72 215 LEU A C 1
ATOM 3380 O O . LEU A 1 215 ? -10.788 -5.644 18.735 1.00 40.27 215 LEU A O 1
ATOM 3396 N N . LEU A 1 216 ? -9.054 -5.642 17.292 1.00 37.04 216 LEU A N 1
ATOM 3397 C CA . LEU A 1 216 ? -8.599 -4.329 17.734 1.00 39.15 216 LEU A CA 1
ATOM 3398 C C . LEU A 1 216 ? -9.621 -3.252 17.416 1.00 39.25 216 LEU A C 1
ATOM 3399 O O . LEU A 1 216 ? -9.734 -2.265 18.157 1.00 43.45 216 LEU A O 1
ATOM 3415 N N . LEU A 1 217 ? -10.374 -3.412 16.325 1.00 38.38 217 LEU A N 1
ATOM 3416 C CA . LEU A 1 217 ? -11.437 -2.466 16.006 1.00 36.46 217 LEU A CA 1
ATOM 3417 C C . LEU A 1 217 ? -12.672 -2.646 16.876 1.00 41.40 217 LEU A C 1
ATOM 3418 O O . LEU A 1 217 ? -13.501 -1.731 16.946 1.00 40.41 217 LEU A O 1
ATOM 3434 N N . GLU A 1 218 ? -12.821 -3.801 17.532 1.00 41.04 218 GLU A N 1
ATOM 3435 C CA . GLU A 1 218 ? -13.975 -4.101 18.359 1.00 40.53 218 GLU A CA 1
ATOM 3436 C C . GLU A 1 218 ? -13.735 -3.828 19.835 1.00 42.80 218 GLU A C 1
ATOM 3437 O O . GLU A 1 218 ? -14.683 -3.513 20.560 1.00 44.74 218 GLU A O 1
ATOM 3449 N N . ALA A 1 219 ? -12.492 -3.947 20.268 1.00 42.29 219 ALA A N 1
ATOM 3450 C CA . ALA A 1 219 ? -12.154 -3.792 21.677 1.00 43.73 219 ALA A CA 1
ATOM 3451 C C . ALA A 1 219 ? -12.373 -2.357 22.135 1.00 51.44 219 ALA A C 1
ATOM 3452 O O . ALA A 1 219 ? -12.285 -1.403 21.357 1.00 48.02 219 ALA A O 1
ATOM 3459 N N . GLU A 1 220 ? -12.669 -2.206 23.421 1.00 48.17 220 GLU A N 1
ATOM 3460 C CA . GLU A 1 220 ? -12.830 -0.898 24.028 1.00 50.59 220 GLU A CA 1
ATOM 3461 C C . GLU A 1 220 ? -11.871 -0.754 25.202 1.00 53.33 220 GLU A C 1
ATOM 3462 O O . GLU A 1 220 ? -11.659 -1.698 25.970 1.00 48.46 220 GLU A O 1
ATOM 3474 N N . ILE A 1 221 ? -11.274 0.431 25.304 1.00 56.18 221 ILE A N 1
ATOM 3475 C CA . ILE A 1 221 ? -10.461 0.825 26.447 1.00 62.61 221 ILE A CA 1
ATOM 3476 C C . ILE A 1 221 ? -11.106 2.071 27.036 1.00 61.93 221 ILE A C 1
ATOM 3477 O O . ILE A 1 221 ? -11.347 3.049 26.316 1.00 61.63 221 ILE A O 1
ATOM 3493 N N . ASP A 1 222 ? -11.395 2.038 28.328 1.00 57.59 222 ASP A N 1
ATOM 3494 C CA . ASP A 1 222 ? -12.017 3.180 28.993 1.00 63.43 222 ASP A CA 1
ATOM 3495 C C . ASP A 1 222 ? -13.293 3.592 28.263 1.00 65.15 222 ASP A C 1
ATOM 3496 O O . ASP A 1 222 ? -13.562 4.777 28.050 1.00 63.75 222 ASP A O 1
ATOM 3505 N N . GLY A 1 223 ? -14.077 2.599 27.850 1.00 64.09 223 GLY A N 1
ATOM 3506 C CA . GLY A 1 223 ? -15.347 2.869 27.208 1.00 63.36 223 GLY A CA 1
ATOM 3507 C C . GLY A 1 223 ? -15.277 3.471 25.825 1.00 64.42 223 GLY A C 1
ATOM 3508 O O . GLY A 1 223 ? -16.317 3.878 25.293 1.00 60.21 223 GLY A O 1
ATOM 3512 N N . GLU A 1 224 ? -14.096 3.550 25.215 1.00 59.76 224 GLU A N 1
ATOM 3513 C CA . GLU A 1 224 ? -13.985 4.062 23.857 1.00 64.69 224 GLU A CA 1
ATOM 3514 C C . GLU A 1 224 ? -13.143 3.116 23.013 1.00 60.33 224 GLU A C 1
ATOM 3515 O O . GLU A 1 224 ? -12.256 2.418 23.518 1.00 53.21 224 GLU A O 1
ATOM 3527 N N . HIS A 1 225 ? -13.449 3.099 21.719 1.00 55.16 225 HIS A N 1
ATOM 3528 C CA . HIS A 1 225 ? -12.695 2.298 20.774 1.00 49.98 225 HIS A CA 1
ATOM 3529 C C . HIS A 1 225 ? -11.286 2.854 20.623 1.00 50.49 225 HIS A C 1
ATOM 3530 O O . HIS A 1 225 ? -10.995 3.993 21.002 1.00 48.49 225 HIS A O 1
ATOM 3544 N N . LEU A 1 226 ? -10.401 2.026 20.076 1.00 48.02 226 LEU A N 1
ATOM 3545 C CA . LEU A 1 226 ? -9.053 2.478 19.772 1.00 46.03 226 LEU A CA 1
ATOM 3546 C C . LEU A 1 226 ? -9.104 3.532 18.676 1.00 42.07 226 LEU A C 1
ATOM 3547 O O . LEU A 1 226 ? -9.928 3.460 17.760 1.00 44.22 226 LEU A O 1
ATOM 3563 N N . THR A 1 227 ? -8.239 4.534 18.789 1.00 47.38 227 THR A N 1
ATOM 3564 C CA . THR A 1 227 ? -8.047 5.467 17.685 1.00 48.15 227 THR A CA 1
ATOM 3565 C C . THR A 1 227 ? -7.424 4.737 16.501 1.00 47.19 227 THR A C 1
ATOM 3566 O O . THR A 1 227 ? -6.789 3.690 16.660 1.00 42.64 227 THR A O 1
ATOM 3577 N N . GLU A 1 228 ? -7.611 5.292 15.299 1.00 46.53 228 GLU A N 1
ATOM 3578 C CA . GLU A 1 228 ? -7.007 4.670 14.127 1.00 48.95 228 GLU A CA 1
ATOM 3579 C C . GLU A 1 228 ? -5.501 4.565 14.297 1.00 42.18 228 GLU A C 1
ATOM 3580 O O . GLU A 1 228 ? -4.892 3.559 13.912 1.00 40.40 228 GLU A O 1
ATOM 3592 N N . GLU A 1 229 ? -4.880 5.607 14.871 1.00 43.92 229 GLU A N 1
ATOM 3593 C CA . GLU A 1 229 ? -3.440 5.585 15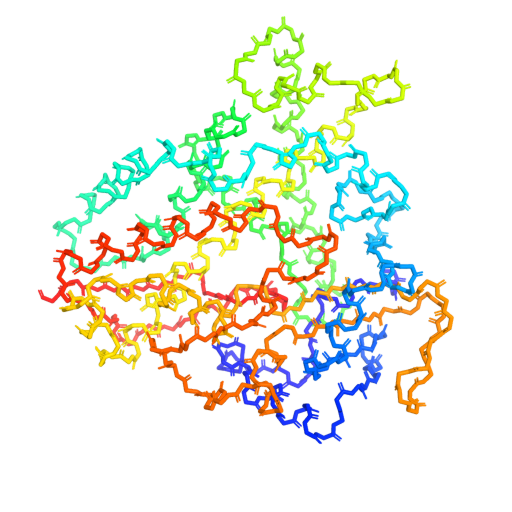.089 1.00 46.75 229 GLU A CA 1
ATOM 3594 C C . GLU A 1 229 ? -3.055 4.415 15.978 1.00 43.95 229 GLU A C 1
ATOM 3595 O O . GLU A 1 229 ? -2.005 3.791 15.783 1.00 41.01 229 GLU A O 1
ATOM 3607 N N . GLU A 1 230 ? -3.893 4.098 16.974 1.00 43.27 230 GLU A N 1
ATOM 3608 C CA . GLU A 1 230 ? -3.549 3.014 17.887 1.00 39.32 230 GLU A CA 1
ATOM 3609 C C . GLU A 1 230 ? -3.624 1.662 17.187 1.00 36.36 230 GLU A C 1
ATOM 3610 O O . GLU A 1 230 ? -2.736 0.818 17.361 1.00 36.54 230 GLU A O 1
ATOM 3622 N N . VAL A 1 231 ? -4.651 1.448 16.357 1.00 36.84 231 VAL A N 1
ATOM 3623 C CA . VAL A 1 231 ? -4.739 0.175 15.640 1.00 35.25 231 VAL A CA 1
ATOM 3624 C C . VAL A 1 231 ? -3.565 0.053 14.684 1.00 33.38 231 VAL A C 1
ATOM 3625 O O . VAL A 1 231 ? -2.914 -1.002 14.589 1.00 34.84 231 VAL A O 1
ATOM 3638 N N . LEU A 1 232 ? -3.264 1.140 13.957 1.00 36.08 232 LEU A N 1
ATOM 3639 C CA . LEU A 1 232 ? -2.120 1.122 13.050 1.00 37.32 232 LEU A CA 1
ATOM 3640 C C . LEU A 1 232 ? -0.823 0.788 13.771 1.00 37.26 232 LEU A C 1
ATOM 3641 O O . LEU A 1 232 ? 0.029 0.062 13.237 1.00 35.76 232 LEU A O 1
ATOM 3657 N N . GLY A 1 233 ? -0.627 1.347 14.971 1.00 40.11 233 GLY A N 1
ATOM 3658 C CA . GLY A 1 233 ? 0.584 1.054 15.704 1.00 37.60 233 GLY A CA 1
ATOM 3659 C C . GLY A 1 233 ? 0.737 -0.422 15.979 1.00 35.04 233 GLY A C 1
ATOM 3660 O O . GLY A 1 233 ? 1.825 -0.980 15.838 1.00 35.55 233 GLY A O 1
ATOM 3664 N N . PHE A 1 234 ? -0.357 -1.077 16.344 1.00 33.84 234 PHE A N 1
ATOM 3665 C CA . PHE A 1 234 ? -0.332 -2.517 16.573 1.00 35.59 234 PHE A CA 1
ATOM 3666 C C . PHE A 1 234 ? 0.031 -3.258 15.296 1.00 35.62 234 PHE A C 1
ATOM 3667 O O . PHE A 1 234 ? 0.889 -4.153 15.294 1.00 35.53 234 PHE A O 1
ATOM 3684 N N . CYS A 1 235 ? -0.652 -2.920 14.194 1.00 34.48 235 CYS A N 1
ATOM 3685 C CA . CYS A 1 235 ? -0.407 -3.612 12.937 1.00 34.82 235 CYS A CA 1
ATOM 3686 C C . CYS A 1 235 ? 1.060 -3.537 12.553 1.00 33.43 235 CYS A C 1
ATOM 3687 O O . CYS A 1 235 ? 1.680 -4.551 12.210 1.00 35.08 235 CYS A O 1
ATOM 3695 N N . ILE A 1 236 ? 1.620 -2.327 12.525 1.00 32.94 236 ILE A N 1
ATOM 3696 C CA . ILE A 1 236 ? 2.970 -2.172 12.006 1.00 31.93 236 ILE A CA 1
ATOM 3697 C C . ILE A 1 236 ? 3.976 -2.751 12.983 1.00 31.00 236 ILE A C 1
ATOM 3698 O O . ILE A 1 236 ? 4.921 -3.434 12.565 1.00 31.69 236 ILE A O 1
ATOM 3714 N N . LEU A 1 237 ? 3.782 -2.537 14.287 1.00 33.04 237 LEU A N 1
ATOM 3715 C CA . LEU A 1 237 ? 4.689 -3.135 15.253 1.00 33.07 237 LEU A CA 1
ATOM 3716 C C . LEU A 1 237 ? 4.676 -4.661 15.144 1.00 29.13 237 LEU A C 1
ATOM 3717 O O . LEU A 1 237 ? 5.729 -5.299 15.087 1.00 31.06 237 LEU A O 1
ATOM 3733 N N . LEU A 1 238 ? 3.483 -5.263 15.130 1.00 32.21 238 LEU A N 1
ATOM 3734 C CA . LEU A 1 238 ? 3.409 -6.720 15.064 1.00 32.09 238 LEU A CA 1
ATOM 3735 C C . LEU A 1 238 ? 4.024 -7.239 13.773 1.00 33.25 238 LEU A C 1
ATOM 3736 O O . LEU A 1 238 ? 4.713 -8.265 13.766 1.00 32.17 238 LEU A O 1
ATOM 3752 N N . LEU A 1 239 ? 3.764 -6.557 12.655 1.00 31.50 239 LEU A N 1
ATOM 3753 C CA . LEU A 1 239 ? 4.335 -7.012 11.394 1.00 31.05 239 LEU A CA 1
ATOM 3754 C C . LEU A 1 239 ? 5.859 -6.976 11.431 1.00 33.17 239 LEU A C 1
ATOM 3755 O O . LEU A 1 239 ? 6.530 -7.964 11.109 1.00 32.78 239 LEU A O 1
ATOM 3771 N N . VAL A 1 240 ? 6.429 -5.845 11.830 1.00 32.19 240 VAL A N 1
ATOM 3772 C CA . VAL A 1 240 ? 7.868 -5.672 11.748 1.00 30.09 240 VAL A CA 1
ATOM 3773 C C . VAL A 1 240 ? 8.568 -6.531 12.792 1.00 33.00 240 VAL A C 1
ATOM 3774 O O . VAL A 1 240 ? 9.524 -7.240 12.478 1.00 33.16 240 VAL A O 1
ATOM 3787 N N . ALA A 1 241 ? 8.117 -6.457 14.051 1.00 32.35 241 ALA A N 1
ATOM 3788 C CA . ALA A 1 241 ? 8.699 -7.304 15.090 1.00 35.94 241 ALA A CA 1
ATOM 3789 C C . ALA A 1 241 ? 8.474 -8.776 14.783 1.00 35.48 241 ALA A C 1
ATOM 3790 O O . ALA A 1 241 ? 9.337 -9.622 15.054 1.00 35.83 241 ALA A O 1
ATOM 3797 N N . GLY A 1 242 ? 7.320 -9.101 14.190 1.00 32.84 242 GLY A N 1
ATOM 3798 C CA . GLY A 1 242 ? 7.010 -10.485 13.922 1.00 35.01 242 GLY A CA 1
ATOM 3799 C C . GLY A 1 242 ? 7.845 -11.112 12.829 1.00 34.29 242 GLY A C 1
ATOM 3800 O O . GLY A 1 242 ? 8.003 -12.337 12.826 1.00 37.98 242 GLY A O 1
ATOM 3804 N N . ASN A 1 243 ? 8.388 -10.324 11.908 1.00 33.67 243 ASN A N 1
ATOM 3805 C CA . ASN A 1 243 ? 9.150 -10.952 10.839 1.00 31.54 243 ASN A CA 1
ATOM 3806 C C . ASN A 1 243 ? 10.628 -10.596 10.820 1.00 32.13 243 ASN A C 1
ATOM 3807 O O . ASN A 1 243 ? 11.451 -11.474 10.569 1.00 34.32 243 ASN A O 1
ATOM 3818 N N . GLU A 1 244 ? 11.012 -9.353 11.103 1.00 31.65 244 GLU A N 1
ATOM 3819 C CA . GLU A 1 244 ? 12.410 -8.970 10.896 1.00 32.58 244 GLU A CA 1
ATOM 3820 C C . GLU A 1 244 ? 13.338 -9.706 11.867 1.00 32.49 244 GLU A C 1
ATOM 3821 O O . GLU A 1 244 ? 14.425 -10.164 11.477 1.00 32.74 244 GLU A O 1
ATOM 3833 N N . THR A 1 245 ? 12.914 -9.818 13.113 1.00 30.62 245 THR A N 1
ATOM 3834 C CA . THR A 1 245 ? 13.713 -10.478 14.141 1.00 31.28 245 THR A CA 1
ATOM 3835 C C . THR A 1 245 ? 13.762 -11.982 13.912 1.00 31.05 245 THR A C 1
ATOM 3836 O O . THR A 1 245 ? 14.833 -12.599 13.939 1.00 31.77 245 THR A O 1
ATOM 3847 N N . THR A 1 246 ? 12.605 -12.591 13.694 1.00 30.76 246 THR A N 1
ATOM 3848 C CA . THR A 1 246 ? 12.545 -14.032 13.536 1.00 29.31 246 THR A CA 1
ATOM 3849 C C . THR A 1 246 ? 13.363 -14.481 12.350 1.00 29.06 246 THR A C 1
ATOM 3850 O O . THR A 1 246 ? 14.016 -15.530 12.410 1.00 30.33 246 THR A O 1
ATOM 3861 N N . THR A 1 247 ? 13.322 -13.718 11.241 1.00 29.84 247 THR A N 1
ATOM 3862 C CA . THR A 1 247 ? 14.176 -14.058 10.105 1.00 29.47 247 THR A CA 1
ATOM 3863 C C . THR A 1 247 ? 15.642 -14.107 10.520 1.00 29.74 247 THR A C 1
ATOM 3864 O O . THR A 1 247 ? 16.388 -14.994 10.099 1.00 30.79 247 THR A O 1
ATOM 3875 N N . ASN A 1 248 ? 16.064 -13.168 11.379 1.00 31.65 248 ASN A N 1
ATOM 3876 C CA . ASN A 1 248 ? 17.449 -13.193 11.823 1.00 30.66 248 ASN A CA 1
ATOM 3877 C C . ASN A 1 248 ? 17.718 -14.323 12.802 1.00 29.34 248 ASN A C 1
ATOM 3878 O O . ASN A 1 248 ? 18.824 -14.863 12.804 1.00 30.64 248 ASN A O 1
ATOM 3889 N N . LEU A 1 249 ? 16.746 -14.691 13.642 1.00 29.67 249 LEU A N 1
ATOM 3890 C CA . LEU A 1 249 ? 16.924 -15.851 14.506 1.00 30.43 249 LEU A CA 1
ATOM 3891 C C . LEU A 1 249 ? 17.246 -17.082 13.672 1.00 31.65 249 LEU A C 1
ATOM 3892 O O . LEU A 1 249 ? 18.214 -17.806 13.945 1.00 30.02 249 LEU A O 1
ATOM 3908 N N . ILE A 1 250 ? 16.444 -17.323 12.639 1.00 28.56 250 ILE A N 1
ATOM 3909 C CA . ILE A 1 250 ? 16.637 -18.513 11.820 1.00 28.30 250 ILE A CA 1
ATOM 3910 C C . ILE A 1 250 ? 17.945 -18.429 11.052 1.00 29.48 250 ILE A C 1
ATOM 3911 O O . ILE A 1 250 ? 18.753 -19.373 11.047 1.00 32.35 250 ILE A O 1
ATOM 3927 N N . THR A 1 251 ? 18.189 -17.297 10.398 1.00 30.34 251 THR A N 1
ATOM 3928 C CA . THR A 1 251 ? 19.415 -17.147 9.625 1.00 30.11 251 THR A CA 1
ATOM 3929 C C . THR A 1 251 ? 20.641 -17.236 10.521 1.00 30.87 251 THR A C 1
ATOM 3930 O O . THR A 1 251 ? 21.646 -17.864 10.159 1.00 30.53 251 THR A O 1
ATOM 3941 N N . ASN A 1 252 ? 20.586 -16.602 11.696 1.00 30.67 252 ASN A N 1
ATOM 3942 C CA . ASN A 1 252 ? 21.742 -16.616 12.584 1.00 29.85 252 ASN A CA 1
ATOM 3943 C C . ASN A 1 252 ? 22.013 -18.020 13.111 1.00 30.53 252 ASN A C 1
ATOM 3944 O O . ASN A 1 252 ? 23.178 -18.402 13.289 1.00 32.48 252 ASN A O 1
ATOM 3955 N N . GLY A 1 253 ? 20.958 -18.798 13.357 1.00 31.15 253 GLY A N 1
ATOM 3956 C CA . GLY A 1 253 ? 21.158 -20.171 13.769 1.00 31.35 253 GLY A CA 1
ATOM 3957 C C . GLY A 1 253 ? 21.774 -21.006 12.665 1.00 31.98 253 GLY A C 1
ATOM 3958 O O . GLY A 1 253 ? 22.650 -21.842 12.917 1.00 31.61 253 GLY A O 1
ATOM 3962 N N . VAL A 1 254 ? 21.301 -20.821 11.439 1.00 31.16 254 VAL A N 1
ATOM 3963 C CA . VAL A 1 254 ? 21.901 -21.532 10.319 1.00 33.16 254 VAL A CA 1
ATOM 3964 C C . VAL A 1 254 ? 23.346 -21.097 10.143 1.00 29.95 254 VAL A C 1
ATOM 3965 O O . VAL A 1 254 ? 24.224 -21.916 9.851 1.00 33.43 254 VAL A O 1
ATOM 3978 N N . ARG A 1 255 ? 23.619 -19.801 10.329 1.00 32.59 255 ARG A N 1
ATOM 3979 C CA . ARG A 1 255 ? 24.990 -19.317 10.261 1.00 34.10 255 ARG A CA 1
ATOM 3980 C C . ARG A 1 255 ? 25.859 -20.036 11.284 1.00 33.62 255 ARG A C 1
ATOM 3981 O O . ARG A 1 255 ? 26.899 -20.614 10.931 1.00 34.64 255 ARG A O 1
ATOM 4002 N N . TYR A 1 256 ? 25.438 -20.035 12.559 1.00 33.30 256 TYR A N 1
ATOM 4003 C CA . TYR A 1 256 ? 26.282 -20.670 13.558 1.00 34.12 256 TYR A CA 1
ATOM 4004 C C . TYR A 1 256 ? 26.462 -22.153 13.229 1.00 34.61 256 TYR A C 1
ATOM 4005 O O . TYR A 1 256 ? 27.567 -22.692 13.325 1.00 35.86 256 TYR A O 1
ATOM 4023 N N . MET A 1 257 ? 25.382 -22.822 12.809 1.00 35.90 257 MET A N 1
ATOM 4024 C CA . MET A 1 257 ? 25.455 -24.255 12.560 1.00 33.21 257 MET A CA 1
ATOM 4025 C C . MET A 1 257 ? 26.318 -24.599 11.355 1.00 36.28 257 MET A C 1
ATOM 4026 O O . MET A 1 257 ? 26.720 -25.757 11.212 1.00 36.43 257 MET A O 1
ATOM 4040 N N . THR A 1 258 ? 26.609 -23.635 10.483 1.00 33.63 258 THR A N 1
ATOM 4041 C CA . THR A 1 258 ? 27.562 -23.888 9.406 1.00 33.47 258 THR A CA 1
ATOM 4042 C C . THR A 1 258 ? 28.955 -23.356 9.714 1.00 37.19 258 THR A C 1
ATOM 4043 O O . THR A 1 258 ? 29.905 -23.742 9.039 1.00 40.60 258 THR A O 1
ATOM 4054 N N . GLU A 1 259 ? 29.091 -22.495 10.723 1.00 35.22 259 GLU A N 1
ATOM 4055 C CA . GLU A 1 259 ? 30.406 -22.101 11.219 1.00 39.38 259 GLU A CA 1
ATOM 4056 C C . GLU A 1 259 ? 30.960 -23.137 12.186 1.00 42.15 259 GLU A C 1
ATOM 4057 O O . GLU A 1 259 ? 32.180 -23.276 12.321 1.00 41.57 259 GLU A O 1
ATOM 4069 N N . ASP A 1 260 ? 30.081 -23.882 12.839 1.00 36.67 260 ASP A N 1
ATOM 4070 C CA . ASP A 1 260 ? 30.450 -24.883 13.850 1.00 40.74 260 ASP A CA 1
ATOM 4071 C C . ASP A 1 260 ? 29.571 -26.103 13.583 1.00 40.26 260 ASP A C 1
ATOM 4072 O O . ASP A 1 260 ? 28.486 -26.250 14.157 1.00 37.90 260 ASP A O 1
ATOM 4081 N N . VAL A 1 261 ? 30.047 -26.977 12.693 1.00 42.01 261 VAL A N 1
ATOM 4082 C CA . VAL A 1 261 ? 29.263 -28.133 12.295 1.00 41.52 261 VAL A CA 1
ATOM 4083 C C . VAL A 1 261 ? 29.115 -29.143 13.427 1.00 42.85 261 VAL A C 1
ATOM 4084 O O . VAL A 1 261 ? 28.195 -29.964 13.389 1.00 38.64 261 VAL A O 1
ATOM 4097 N N . ASP A 1 262 ? 29.991 -29.103 14.434 1.00 40.39 262 ASP A N 1
ATOM 4098 C CA . ASP A 1 262 ? 29.827 -29.958 15.606 1.00 42.59 262 ASP A CA 1
ATOM 4099 C C . ASP A 1 262 ? 28.451 -29.778 16.240 1.00 37.01 262 ASP A C 1
ATOM 4100 O O . ASP A 1 262 ? 27.797 -30.762 16.621 1.00 39.24 262 ASP A O 1
ATOM 4109 N N . VAL A 1 263 ? 27.989 -28.525 16.349 1.00 35.04 263 VAL A N 1
ATOM 4110 C CA . VAL A 1 263 ? 26.680 -28.250 16.907 1.00 36.72 263 VAL A CA 1
ATOM 4111 C C . VAL A 1 263 ? 25.596 -28.738 15.967 1.00 38.05 263 VAL A C 1
ATOM 4112 O O . VAL A 1 263 ? 24.612 -29.360 16.393 1.00 35.26 263 VAL A O 1
ATOM 4125 N N . GLN A 1 264 ? 25.743 -28.461 14.676 1.00 36.70 264 GLN A N 1
ATOM 4126 C CA . GLN A 1 264 ? 24.738 -28.912 13.722 1.00 33.87 264 GLN A CA 1
ATOM 4127 C C . GLN A 1 264 ? 24.547 -30.421 13.830 1.00 33.43 264 GLN A C 1
ATOM 4128 O O . GLN A 1 264 ? 23.414 -30.912 13.880 1.00 36.60 264 GLN A O 1
ATOM 4142 N N . ASN A 1 265 ? 25.652 -31.171 13.867 1.00 37.03 265 ASN A N 1
ATOM 4143 C CA . ASN A 1 265 ? 25.557 -32.626 13.882 1.00 41.66 265 ASN A CA 1
ATOM 4144 C C . ASN A 1 265 ? 24.953 -33.130 15.188 1.00 39.15 265 ASN A C 1
ATOM 4145 O O . ASN A 1 265 ? 24.144 -34.069 15.179 1.00 39.08 265 ASN A O 1
ATOM 4156 N N . GLU A 1 266 ? 25.340 -32.532 16.320 1.00 38.69 266 GLU A N 1
ATOM 4157 C CA . GLU A 1 266 ? 24.809 -32.999 17.598 1.00 38.77 266 GLU A CA 1
ATOM 4158 C C . GLU A 1 266 ? 23.295 -32.807 17.669 1.00 40.29 266 GLU A C 1
ATOM 4159 O O . GLU A 1 266 ? 22.568 -33.696 18.130 1.00 38.39 266 GLU A O 1
ATOM 4171 N N . VAL A 1 267 ? 22.797 -31.647 17.228 1.00 34.88 267 VAL A N 1
ATOM 4172 C CA . VAL A 1 267 ? 21.369 -31.387 17.334 1.00 37.35 267 VAL A CA 1
ATOM 4173 C C . VAL A 1 267 ? 20.608 -32.232 16.321 1.00 37.73 267 VAL A C 1
ATOM 4174 O O . VAL A 1 267 ? 19.520 -32.738 16.610 1.00 38.12 267 VAL A O 1
ATOM 4187 N N . ARG A 1 268 ? 21.174 -32.422 15.125 1.00 37.75 268 ARG A N 1
ATOM 4188 C CA . ARG A 1 268 ? 20.510 -33.295 14.160 1.00 38.67 268 ARG A CA 1
ATOM 4189 C C . ARG A 1 268 ? 20.343 -34.698 14.732 1.00 38.70 268 ARG A C 1
ATOM 4190 O O . ARG A 1 268 ? 19.307 -35.339 14.535 1.00 40.97 268 ARG A O 1
ATOM 4211 N N . ARG A 1 269 ? 21.335 -35.167 15.490 1.00 39.51 269 ARG A N 1
ATOM 4212 C CA . ARG A 1 269 ? 21.348 -36.517 16.044 1.00 39.72 269 ARG A CA 1
ATOM 4213 C C . ARG A 1 269 ? 20.619 -36.624 17.373 1.00 41.84 269 ARG A C 1
ATOM 4214 O O . ARG A 1 269 ? 20.385 -37.742 17.841 1.00 43.16 269 ARG A O 1
ATOM 4235 N N . ASP A 1 270 ? 20.239 -35.495 17.983 1.00 42.08 270 ASP A N 1
ATOM 4236 C CA . ASP A 1 270 ? 19.408 -35.472 19.201 1.00 41.78 270 ASP A CA 1
ATOM 4237 C C . ASP A 1 270 ? 18.490 -34.259 19.053 1.00 41.19 270 ASP A C 1
ATOM 4238 O O . ASP A 1 270 ? 18.744 -33.171 19.583 1.00 38.04 270 ASP A O 1
ATOM 4247 N N . ILE A 1 271 ? 17.399 -34.449 18.311 1.00 39.80 271 ILE A N 1
ATOM 4248 C CA . ILE A 1 271 ? 16.536 -33.332 17.952 1.00 36.26 271 ILE A CA 1
ATOM 4249 C C . ILE A 1 271 ? 15.846 -32.732 19.172 1.00 36.96 271 ILE A C 1
ATOM 4250 O O . ILE A 1 271 ? 15.358 -31.600 19.097 1.00 37.92 271 ILE A O 1
ATOM 4266 N N . SER A 1 272 ? 15.817 -33.438 20.309 1.00 37.51 272 SER A N 1
ATOM 4267 C CA . SER A 1 272 ? 15.273 -32.821 21.521 1.00 37.75 272 SER A CA 1
ATOM 4268 C C . SER A 1 272 ? 16.093 -31.605 21.957 1.00 37.15 272 SER A C 1
ATOM 4269 O O . SER A 1 272 ? 15.636 -30.837 22.813 1.00 37.67 272 SER A O 1
ATOM 4277 N N . LEU A 1 273 ? 17.283 -31.423 21.400 1.00 33.16 273 LEU A N 1
ATOM 4278 C CA . LEU A 1 273 ? 18.098 -30.256 21.712 1.00 34.39 273 LEU A CA 1
ATOM 4279 C C . LEU A 1 273 ? 17.678 -29.005 20.949 1.00 34.23 273 LEU A C 1
ATOM 4280 O O . LEU A 1 273 ? 18.263 -27.933 21.184 1.00 34.01 273 LEU A O 1
ATOM 4296 N N . VAL A 1 274 ? 16.708 -29.074 20.026 1.00 33.77 274 VAL A N 1
ATOM 4297 C CA . VAL A 1 274 ? 16.399 -27.884 19.223 1.00 32.50 274 VAL A CA 1
ATOM 4298 C C . VAL A 1 274 ? 15.953 -26.716 20.080 1.00 31.14 274 VAL A C 1
ATOM 4299 O O . VAL A 1 274 ? 16.401 -25.587 19.829 1.00 31.81 274 VAL A O 1
ATOM 4312 N N . PRO A 1 275 ? 15.094 -26.876 21.090 1.00 34.74 275 PRO A N 1
ATOM 4313 C CA . PRO A 1 275 ? 14.738 -25.701 21.907 1.00 34.65 275 PRO A CA 1
ATOM 4314 C C . PRO A 1 275 ? 15.959 -25.058 22.543 1.00 30.51 275 PRO A C 1
ATOM 4315 O O . PRO A 1 275 ? 16.073 -23.819 22.500 1.00 32.15 275 PRO A O 1
ATOM 4326 N N . ASN A 1 276 ? 16.919 -25.856 23.037 1.00 32.98 276 ASN A N 1
ATOM 4327 C CA . ASN A 1 276 ? 18.154 -25.290 23.572 1.00 35.81 276 ASN A CA 1
ATOM 4328 C C . ASN A 1 276 ? 18.916 -24.509 22.501 1.00 33.32 276 ASN A C 1
ATOM 4329 O O . ASN A 1 276 ? 19.484 -23.442 22.776 1.00 32.78 276 ASN A O 1
ATOM 4340 N N . LEU A 1 277 ? 18.978 -25.051 21.281 1.00 33.69 277 LEU A N 1
ATOM 4341 C CA . LEU A 1 277 ? 19.623 -24.372 20.163 1.00 33.72 277 LEU A CA 1
ATOM 4342 C C . LEU A 1 277 ? 18.977 -23.025 19.880 1.00 31.08 277 LEU A C 1
ATOM 4343 O O . LEU A 1 277 ? 19.665 -22.046 19.600 1.00 30.82 277 LEU A O 1
ATOM 4359 N N . VAL A 1 278 ? 17.647 -22.975 19.902 1.00 31.26 278 VAL A N 1
ATOM 4360 C CA . VAL A 1 278 ? 16.943 -21.715 19.724 1.00 32.02 278 VAL A CA 1
ATOM 4361 C C . VAL A 1 278 ? 17.380 -20.704 20.766 1.00 30.21 278 VAL A C 1
ATOM 4362 O O . VAL A 1 278 ? 17.704 -19.553 20.441 1.00 31.02 278 VAL A O 1
ATOM 4375 N N . GLU A 1 279 ? 17.367 -21.107 22.037 1.00 31.75 279 GLU A N 1
ATOM 4376 C CA . GLU A 1 279 ? 17.727 -20.161 23.087 1.00 30.57 279 GLU A CA 1
ATOM 4377 C C . GLU A 1 279 ? 19.185 -19.743 22.971 1.00 29.55 279 GLU A C 1
ATOM 4378 O O . GLU A 1 279 ? 19.526 -18.583 23.245 1.00 31.29 279 GLU A O 1
ATOM 4390 N N . GLU A 1 280 ? 20.067 -20.669 22.590 1.00 30.19 280 GLU A N 1
ATOM 4391 C CA . GLU A 1 280 ? 21.483 -20.325 22.522 1.00 30.26 280 GLU A CA 1
ATOM 4392 C C . GLU A 1 280 ? 21.787 -19.477 21.302 1.00 31.20 280 GLU A C 1
ATOM 4393 O O . GLU A 1 280 ? 22.709 -18.661 21.356 1.00 31.25 280 GLU A O 1
ATOM 4405 N N . THR A 1 281 ? 21.023 -19.631 20.204 1.00 29.85 281 THR A N 1
ATOM 4406 C CA . THR A 1 281 ? 21.140 -18.691 19.095 1.00 29.06 281 THR A CA 1
ATOM 4407 C C . THR A 1 281 ? 20.709 -17.301 19.528 1.00 28.98 281 THR A C 1
ATOM 4408 O O . THR A 1 281 ? 21.389 -16.316 19.232 1.00 30.38 281 THR A O 1
ATOM 4419 N N . LEU A 1 282 ? 19.605 -17.211 20.269 1.00 30.30 282 LEU A N 1
ATOM 4420 C CA . LEU A 1 282 ? 19.171 -15.914 20.775 1.00 29.32 282 LEU A CA 1
ATOM 4421 C C . LEU A 1 282 ? 20.236 -15.275 21.657 1.00 30.02 282 LEU A C 1
ATOM 4422 O O . LEU A 1 282 ? 20.455 -14.060 21.609 1.00 31.44 282 LEU A O 1
ATOM 4438 N N . ARG A 1 283 ? 20.889 -16.073 22.500 1.00 29.66 283 ARG A N 1
ATOM 4439 C CA . ARG A 1 283 ? 21.881 -15.523 23.418 1.00 29.50 283 ARG A CA 1
ATOM 4440 C C . ARG A 1 283 ? 23.136 -15.091 22.669 1.00 30.69 283 ARG A C 1
ATOM 4441 O O . ARG A 1 283 ? 23.693 -14.018 22.912 1.00 32.08 283 ARG A O 1
ATOM 4462 N N . TYR A 1 284 ? 23.604 -15.938 21.757 1.00 30.24 284 TYR A N 1
ATOM 4463 C CA . TYR A 1 284 ? 24.915 -15.795 21.129 1.00 30.97 284 TYR A CA 1
ATOM 4464 C C . TYR A 1 284 ? 24.895 -14.882 19.909 1.00 31.95 284 TYR A C 1
ATOM 4465 O O . TYR A 1 284 ? 25.839 -14.104 19.693 1.00 32.71 284 TYR A O 1
ATOM 4483 N N . TYR A 1 285 ? 23.847 -14.969 19.103 1.00 33.24 285 TYR A N 1
ATOM 4484 C CA . TYR A 1 285 ? 23.670 -14.147 17.910 1.00 30.97 285 TYR A CA 1
ATOM 4485 C C . TYR A 1 285 ? 22.314 -13.432 18.015 1.00 30.86 285 TYR A C 1
ATOM 4486 O O . TYR A 1 285 ? 21.403 -13.678 17.225 1.00 31.38 285 TYR A O 1
ATOM 4504 N N . PRO A 1 286 ? 22.145 -12.560 19.001 1.00 31.13 286 PRO A N 1
ATOM 4505 C CA . PRO A 1 286 ? 20.812 -11.983 19.281 1.00 31.01 286 PRO A CA 1
ATOM 4506 C C . PRO A 1 286 ? 20.322 -11.130 18.125 1.00 31.14 286 PRO A C 1
ATOM 4507 O O . PRO A 1 286 ? 21.030 -10.205 17.682 1.00 30.58 286 PRO A O 1
ATOM 4518 N N . PRO A 1 287 ? 19.118 -11.400 17.609 1.00 31.00 287 PRO A N 1
ATOM 4519 C CA . PRO A 1 287 ? 18.599 -10.544 16.518 1.00 33.70 287 PRO A CA 1
ATOM 4520 C C . PRO A 1 287 ? 18.525 -9.077 16.882 1.00 32.16 287 PRO A C 1
ATOM 4521 O O . PRO A 1 287 ? 18.730 -8.217 16.017 1.00 32.14 287 PRO A O 1
ATOM 4532 N N . ILE A 1 288 ? 18.190 -8.770 18.137 1.00 29.39 288 ILE A N 1
ATOM 4533 C CA . ILE A 1 288 ? 18.182 -7.396 18.637 1.00 30.56 288 ILE A CA 1
ATOM 4534 C C . ILE A 1 288 ? 19.369 -7.265 19.575 1.00 30.37 288 ILE A C 1
ATOM 4535 O O . ILE A 1 288 ? 19.448 -7.955 20.616 1.00 32.57 288 ILE A O 1
ATOM 4551 N N . GLN A 1 289 ? 20.298 -6.357 19.232 1.00 31.39 289 GLN A N 1
ATOM 4552 C CA . GLN A 1 289 ? 21.520 -6.223 20.012 1.00 31.23 289 GLN A CA 1
ATOM 4553 C C . GLN A 1 289 ? 21.378 -5.246 21.175 1.00 34.21 289 GLN A C 1
ATOM 4554 O O . GLN A 1 289 ? 22.082 -5.371 22.178 1.00 35.19 289 GLN A O 1
ATOM 4568 N N . ALA A 1 290 ? 20.496 -4.253 21.023 1.00 33.15 290 ALA A N 1
ATOM 4569 C CA . ALA A 1 290 ? 20.438 -3.124 21.942 1.00 34.13 290 ALA A CA 1
ATOM 4570 C C . ALA A 1 290 ? 19.007 -2.617 22.026 1.00 33.74 290 ALA A C 1
ATOM 4571 O O . ALA A 1 290 ? 18.286 -2.567 21.017 1.00 34.37 290 ALA A O 1
ATOM 4578 N N . ILE A 1 291 ? 18.622 -2.221 23.241 1.00 33.67 291 ILE A N 1
ATOM 4579 C CA . ILE A 1 291 ? 17.282 -1.753 23.561 1.00 35.49 291 ILE A CA 1
ATOM 4580 C C . ILE A 1 291 ? 17.406 -0.366 24.177 1.00 36.61 291 ILE A C 1
ATOM 4581 O O . ILE A 1 291 ? 18.106 -0.192 25.177 1.00 37.90 291 ILE A O 1
ATOM 4597 N N . GLY A 1 292 ? 16.686 0.605 23.613 1.00 35.77 292 GLY A N 1
ATOM 4598 C CA . GLY A 1 292 ? 16.790 1.975 24.065 1.00 38.90 292 GLY A CA 1
ATOM 4599 C C . GLY A 1 292 ? 15.785 2.338 25.145 1.00 39.43 292 GLY A C 1
ATOM 4600 O O . GLY A 1 292 ? 14.687 1.773 25.220 1.00 34.81 292 GLY A O 1
ATOM 4604 N N . ARG A 1 293 ? 16.170 3.303 25.972 1.00 40.90 293 ARG A N 1
ATOM 4605 C CA . ARG A 1 293 ? 15.298 3.908 26.963 1.00 39.79 293 ARG A CA 1
ATOM 4606 C C . ARG A 1 293 ? 15.657 5.385 27.075 1.00 41.27 293 ARG A C 1
ATOM 4607 O O . ARG A 1 293 ? 16.707 5.836 26.601 1.00 40.81 293 ARG A O 1
ATOM 4628 N N . ILE A 1 294 ? 14.774 6.148 27.720 1.00 40.89 294 ILE A N 1
ATOM 4629 C CA . ILE A 1 294 ? 15.047 7.526 28.110 1.00 45.24 294 ILE A CA 1
ATOM 4630 C C . ILE A 1 294 ? 14.932 7.617 29.626 1.00 45.95 294 ILE A C 1
ATOM 4631 O O . ILE A 1 294 ? 13.918 7.198 30.199 1.00 44.33 294 ILE A O 1
ATOM 4647 N N . ALA A 1 295 ? 15.949 8.191 30.268 1.00 46.68 295 ALA A N 1
ATOM 4648 C CA . ALA A 1 295 ? 15.901 8.387 31.707 1.00 48.01 295 ALA A CA 1
ATOM 4649 C C . ALA A 1 295 ? 14.729 9.294 32.061 1.00 49.95 295 ALA A C 1
ATOM 4650 O O . ALA A 1 295 ? 14.627 10.418 31.559 1.00 50.31 295 ALA A O 1
ATOM 4657 N N . ALA A 1 296 ? 13.832 8.791 32.915 1.00 49.62 296 ALA A N 1
ATOM 4658 C CA . ALA A 1 296 ? 12.655 9.549 33.319 1.00 52.43 296 ALA A CA 1
ATOM 4659 C C . ALA A 1 296 ? 12.968 10.526 34.441 1.00 56.89 296 ALA A C 1
ATOM 4660 O O . ALA A 1 296 ? 12.222 11.486 34.652 1.00 56.19 296 ALA A O 1
ATOM 4667 N N . GLU A 1 297 ? 14.059 10.303 35.145 1.00 56.01 297 GLU A N 1
ATOM 4668 C CA . GLU A 1 297 ? 14.521 11.198 36.203 1.00 62.59 297 GLU A CA 1
ATOM 4669 C C . GLU A 1 297 ? 16.019 10.981 36.340 1.00 59.98 297 GLU A C 1
ATOM 4670 O O . GLU A 1 297 ? 16.598 10.114 35.680 1.00 55.06 297 GLU A O 1
ATOM 4682 N N . ASP A 1 298 ? 16.650 11.775 37.193 1.00 59.36 298 ASP A N 1
ATOM 4683 C CA . ASP A 1 298 ? 18.061 11.551 37.459 1.00 56.69 298 ASP A CA 1
ATOM 4684 C C . ASP A 1 298 ? 18.238 10.209 38.146 1.00 58.52 298 ASP A C 1
ATOM 4685 O O . ASP A 1 298 ? 17.475 9.853 39.049 1.00 60.92 298 ASP A O 1
ATOM 4694 N N . VAL A 1 299 ? 19.247 9.460 37.722 1.00 57.78 299 VAL A N 1
ATOM 4695 C CA . VAL A 1 299 ? 19.506 8.131 38.249 1.00 60.54 299 VAL A CA 1
ATOM 4696 C C . VAL A 1 299 ? 21.008 7.917 38.325 1.00 61.41 299 VAL A C 1
ATOM 4697 O O . VAL A 1 299 ? 21.721 8.141 37.339 1.00 63.25 299 VAL A O 1
ATOM 4710 N N . GLU A 1 300 ? 21.484 7.491 39.492 1.00 64.86 300 GLU A N 1
ATOM 4711 C CA . GLU A 1 300 ? 22.878 7.123 39.673 1.00 68.37 300 GLU A CA 1
ATOM 4712 C C . GLU A 1 300 ? 23.004 5.621 39.460 1.00 70.23 300 GLU A C 1
ATOM 4713 O O . GLU A 1 300 ? 22.417 4.833 40.209 1.00 72.10 300 GLU A O 1
ATOM 4725 N N . LEU A 1 301 ? 23.734 5.228 38.425 1.00 70.72 301 LEU A N 1
ATOM 4726 C CA . LEU A 1 301 ? 24.081 3.833 38.175 1.00 72.05 301 LEU A CA 1
ATOM 4727 C C . LEU A 1 301 ? 25.561 3.709 38.520 1.00 75.47 301 LEU A C 1
ATOM 4728 O O . LEU A 1 301 ? 26.426 4.047 37.706 1.00 75.87 301 LEU A O 1
ATOM 4744 N N . GLY A 1 302 ? 25.852 3.238 39.726 1.00 82.62 302 GLY A N 1
ATOM 4745 C CA . GLY A 1 302 ? 27.217 3.322 40.221 1.00 79.86 302 GLY A CA 1
ATOM 4746 C C . GLY A 1 302 ? 27.585 4.779 40.411 1.00 80.85 302 GLY A C 1
ATOM 4747 O O . GLY A 1 302 ? 26.834 5.558 41.007 1.00 83.61 302 GLY A O 1
ATOM 4751 N N . GLU A 1 303 ? 28.742 5.168 39.886 1.00 84.22 303 GLU A N 1
ATOM 4752 C CA . GLU A 1 303 ? 29.166 6.559 39.958 1.00 86.60 303 GLU A CA 1
ATOM 4753 C C . GLU A 1 303 ? 28.624 7.395 38.80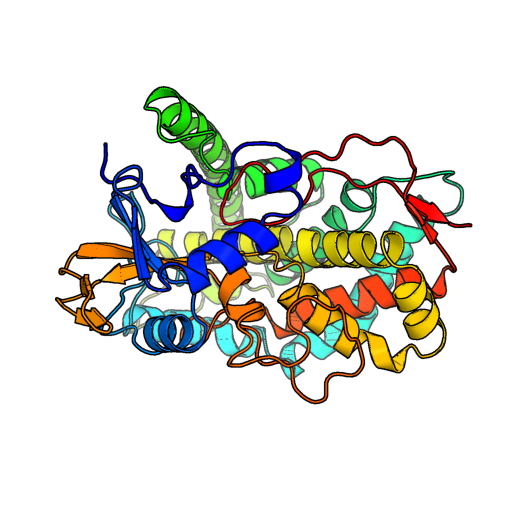8 1.00 84.16 303 GLU A C 1
ATOM 4754 O O . GLU A 1 303 ? 28.646 8.627 38.894 1.00 83.98 303 GLU A O 1
ATOM 4766 N N . CYS A 1 304 ? 28.126 6.755 37.750 1.00 77.55 304 CYS A N 1
ATOM 4767 C CA . CYS A 1 304 ? 27.622 7.482 36.594 1.00 71.68 304 CYS A CA 1
ATOM 4768 C C . CYS A 1 304 ? 26.298 8.158 36.932 1.00 69.31 304 CYS A C 1
ATOM 4769 O O . CYS A 1 304 ? 25.357 7.514 37.410 1.00 69.27 304 CYS A O 1
ATOM 4777 N N . LYS A 1 305 ? 26.224 9.457 36.678 1.00 64.84 305 LYS A N 1
ATOM 4778 C CA . LYS A 1 305 ? 25.048 10.264 36.999 1.00 62.55 305 LYS A CA 1
ATOM 4779 C C . LYS A 1 305 ? 24.267 10.482 35.706 1.00 58.16 305 LYS A C 1
ATOM 4780 O O . LYS A 1 305 ? 24.636 11.308 34.868 1.00 57.37 305 LYS A O 1
ATOM 4799 N N . ILE A 1 306 ? 23.188 9.726 35.546 1.00 53.97 306 ILE A N 1
ATOM 4800 C CA . ILE A 1 306 ? 22.323 9.830 34.373 1.00 55.56 306 ILE A CA 1
ATOM 4801 C C . ILE A 1 306 ? 21.260 10.878 34.667 1.00 58.41 306 ILE A C 1
ATOM 4802 O O . ILE A 1 306 ? 20.637 10.863 35.738 1.00 59.89 306 ILE A O 1
ATOM 4818 N N . LYS A 1 307 ? 21.071 11.804 33.734 1.00 56.16 307 LYS A N 1
ATOM 4819 C CA . LYS A 1 307 ? 20.174 12.930 33.937 1.00 58.52 307 LYS A CA 1
ATOM 4820 C C . LYS A 1 307 ? 18.856 12.701 33.207 1.00 57.53 307 LYS A C 1
ATOM 4821 O O . LYS A 1 307 ? 18.828 12.127 32.113 1.00 53.93 307 LYS A O 1
ATOM 4840 N N . ARG A 1 308 ? 17.765 13.123 33.851 1.00 60.97 308 ARG A N 1
ATOM 4841 C CA . ARG A 1 308 ? 16.443 13.172 33.244 1.00 61.82 308 ARG A CA 1
ATOM 4842 C C . ARG A 1 308 ? 16.571 13.502 31.768 1.00 59.00 308 ARG A C 1
ATOM 4843 O O . ARG A 1 308 ? 17.207 14.494 31.404 1.00 58.67 308 ARG A O 1
ATOM 4864 N N . GLY A 1 309 ? 15.996 12.667 30.911 1.00 55.23 309 GLY A N 1
ATOM 4865 C CA . GLY A 1 309 ? 15.904 12.981 29.502 1.00 55.86 309 GLY A CA 1
ATOM 4866 C C . GLY A 1 309 ? 17.048 12.494 28.644 1.00 53.05 309 GLY A C 1
ATOM 4867 O O . GLY A 1 309 ? 16.986 12.642 27.426 1.00 53.05 309 GLY A O 1
ATOM 4871 N N . GLN A 1 310 ? 18.093 11.925 29.237 1.00 49.71 310 GLN A N 1
ATOM 4872 C CA . GLN A 1 310 ? 19.194 11.408 28.443 1.00 52.19 310 GLN A CA 1
ATOM 4873 C C . GLN A 1 310 ? 18.878 10.005 27.939 1.00 48.13 310 GLN A C 1
ATOM 4874 O O . GLN A 1 310 ? 18.121 9.250 28.5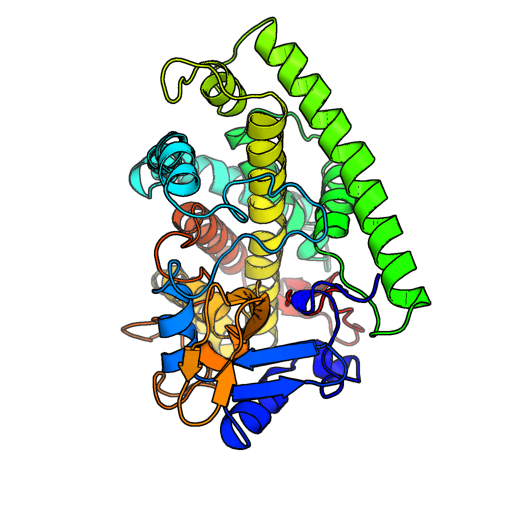62 1.00 46.72 310 GLN A O 1
ATOM 4888 N N . GLN A 1 311 ? 19.464 9.666 26.795 1.00 47.73 311 GLN A N 1
ATOM 4889 C CA . GLN A 1 311 ? 19.250 8.363 26.192 1.00 45.54 311 GLN A CA 1
ATOM 4890 C C . GLN A 1 311 ? 20.142 7.325 26.854 1.00 45.44 311 GLN A C 1
ATOM 4891 O O . GLN A 1 311 ? 21.298 7.598 27.188 1.00 46.03 311 GLN A O 1
ATOM 4905 N N . VAL A 1 312 ? 19.581 6.135 27.050 1.00 42.30 312 VAL A N 1
ATOM 4906 C CA . VAL A 1 312 ? 20.262 5.025 27.700 1.00 42.20 312 VAL A CA 1
ATOM 4907 C C . VAL A 1 312 ? 20.074 3.810 26.800 1.00 41.55 312 VAL A C 1
ATOM 4908 O O . VAL A 1 312 ? 18.943 3.331 26.623 1.00 41.87 312 VAL A O 1
ATOM 4921 N N . ILE A 1 313 ? 21.172 3.323 26.228 1.00 41.26 313 ILE A N 1
ATOM 4922 C CA . ILE A 1 313 ? 21.153 2.179 25.317 1.00 38.14 313 ILE A CA 1
ATOM 4923 C C . ILE A 1 313 ? 21.695 0.965 26.062 1.00 41.21 313 ILE A C 1
ATOM 4924 O O . ILE A 1 313 ? 22.860 0.956 26.487 1.00 41.22 313 ILE A O 1
ATOM 4940 N N . SER A 1 314 ? 20.856 -0.060 26.209 1.00 39.10 314 SER A N 1
ATOM 4941 C CA . SER A 1 314 ? 21.213 -1.284 26.921 1.00 36.76 314 SER A CA 1
ATOM 4942 C C . SER A 1 314 ? 21.568 -2.370 25.909 1.00 36.35 314 SER A C 1
ATOM 4943 O O . SER A 1 314 ? 20.739 -2.742 25.061 1.00 36.71 314 SER A O 1
ATOM 4951 N N . TRP A 1 315 ? 22.787 -2.889 26.019 1.00 35.30 315 TRP A N 1
ATOM 4952 C CA . TRP A 1 315 ? 23.341 -3.820 25.044 1.00 35.57 315 TRP A CA 1
ATOM 4953 C C . TRP A 1 315 ? 23.072 -5.248 25.476 1.00 35.95 315 TRP A C 1
ATOM 4954 O O . TRP A 1 315 ? 23.851 -5.875 26.203 1.00 35.15 315 TRP A O 1
ATOM 4975 N N . ALA A 1 316 ? 21.941 -5.776 24.996 1.00 33.93 316 ALA A N 1
ATOM 4976 C CA . ALA A 1 316 ? 21.626 -7.191 25.181 1.00 34.39 316 ALA A CA 1
ATOM 4977 C C . ALA A 1 316 ? 22.745 -8.080 24.663 1.00 36.22 316 ALA A C 1
ATOM 4978 O O . ALA A 1 316 ? 23.050 -9.112 25.266 1.00 37.92 316 ALA A O 1
ATOM 4985 N N . ALA A 1 317 ? 23.378 -7.688 23.553 1.00 34.57 317 ALA A N 1
ATOM 4986 C CA . ALA A 1 317 ? 24.435 -8.519 22.982 1.00 34.61 317 ALA A CA 1
ATOM 4987 C C . ALA A 1 317 ? 25.604 -8.657 23.945 1.00 35.19 317 ALA A C 1
ATOM 4988 O O . ALA A 1 317 ? 26.265 -9.700 23.977 1.00 37.01 317 ALA A O 1
ATOM 4995 N N . SER A 1 318 ? 25.882 -7.604 24.717 1.00 35.35 318 SER A N 1
ATOM 4996 C CA . SER A 1 318 ? 26.930 -7.642 25.732 1.00 34.74 318 SER A CA 1
ATOM 4997 C C . SER A 1 318 ? 26.455 -8.327 27.003 1.00 35.47 318 SER A C 1
ATOM 4998 O O . SER A 1 318 ? 27.189 -9.129 27.592 1.00 36.63 318 SER A O 1
ATOM 5006 N N . ALA A 1 319 ? 25.239 -8.011 27.452 1.00 34.89 319 ALA A N 1
ATOM 5007 C CA . ALA A 1 319 ? 24.719 -8.623 28.671 1.00 34.78 319 ALA A CA 1
ATOM 5008 C C . ALA A 1 319 ? 24.686 -10.136 28.557 1.00 34.58 319 ALA A C 1
ATOM 5009 O O . ALA A 1 319 ? 24.977 -10.850 29.533 1.00 34.81 319 ALA A O 1
ATOM 5016 N N . ASN A 1 320 ? 24.363 -10.630 27.362 1.00 33.35 320 ASN A N 1
ATOM 5017 C CA . ASN A 1 320 ? 24.232 -12.058 27.098 1.00 32.99 320 ASN A CA 1
ATOM 5018 C C . ASN A 1 320 ? 25.563 -12.789 27.179 1.00 31.06 320 ASN A C 1
ATOM 5019 O O . ASN A 1 320 ? 25.577 -14.021 27.198 1.00 35.62 320 ASN A O 1
ATOM 5030 N N . ARG A 1 321 ? 26.671 -12.060 27.182 1.00 33.46 321 ARG A N 1
ATOM 5031 C CA . ARG A 1 321 ? 27.991 -12.661 27.322 1.00 33.23 321 ARG A CA 1
ATOM 5032 C C . ARG A 1 321 ? 28.713 -12.194 28.578 1.00 36.53 321 ARG A C 1
ATOM 5033 O O . ARG A 1 321 ? 29.924 -12.351 28.678 1.00 37.70 321 ARG A O 1
ATOM 5054 N N . ASP A 1 322 ? 27.991 -11.621 29.527 1.00 37.29 322 ASP A N 1
ATOM 5055 C CA . ASP A 1 322 ? 28.582 -11.137 30.780 1.00 35.64 322 ASP A CA 1
ATOM 5056 C C . ASP A 1 322 ? 28.972 -12.341 31.624 1.00 35.42 322 ASP A C 1
ATOM 5057 O O . ASP A 1 322 ? 28.099 -13.107 32.053 1.00 37.39 322 ASP A O 1
ATOM 5066 N N . SER A 1 323 ? 30.271 -12.527 31.867 1.00 36.12 323 SER A N 1
ATOM 5067 C CA . SER A 1 323 ? 30.705 -13.739 32.558 1.00 40.28 323 SER A CA 1
ATOM 5068 C C . SER A 1 323 ? 30.254 -13.753 34.011 1.00 42.80 323 SER A C 1
ATOM 5069 O O . SER A 1 323 ? 30.284 -14.810 34.648 1.00 43.61 323 SER A O 1
ATOM 5077 N N . ALA A 1 324 ? 29.839 -12.609 34.556 1.00 42.15 324 ALA A N 1
ATOM 5078 C CA . ALA A 1 324 ? 29.246 -12.604 35.890 1.00 46.92 324 ALA A CA 1
ATOM 5079 C C . ALA A 1 324 ? 27.931 -13.367 35.915 1.00 42.00 324 ALA A C 1
ATOM 5080 O O . ALA A 1 324 ? 27.529 -13.854 36.976 1.00 44.36 324 ALA A O 1
ATOM 5087 N N . LYS A 1 325 ? 27.267 -13.489 34.778 1.00 42.29 325 LYS A N 1
ATOM 5088 C CA . LYS A 1 325 ? 25.981 -14.153 34.702 1.00 39.80 325 LYS A CA 1
ATOM 5089 C C . LYS A 1 325 ? 26.045 -15.492 34.000 1.00 44.12 325 LYS A C 1
ATOM 5090 O O . LYS A 1 325 ? 25.338 -16.417 34.387 1.00 41.26 325 LYS A O 1
ATOM 5109 N N . PHE A 1 326 ? 26.868 -15.632 32.956 1.00 38.36 326 PHE A N 1
ATOM 5110 C CA . PHE A 1 326 ? 26.831 -16.803 32.106 1.00 35.36 326 PHE A CA 1
ATOM 5111 C C . PHE A 1 326 ? 28.127 -17.575 32.188 1.00 39.45 326 PHE A C 1
ATOM 5112 O O . PHE A 1 326 ? 29.208 -16.992 32.036 1.00 42.40 326 PHE A O 1
ATOM 5129 N N . GLU A 1 327 ? 28.022 -18.887 32.409 1.00 39.31 327 GLU A N 1
ATOM 5130 C CA . GLU A 1 327 ? 29.178 -19.754 32.204 1.00 43.09 327 GLU A CA 1
ATOM 5131 C C . GLU A 1 327 ? 29.473 -19.840 30.708 1.00 40.76 327 GLU A C 1
ATOM 5132 O O . GLU A 1 327 ? 28.572 -19.790 29.871 1.00 38.96 327 GLU A O 1
ATOM 5144 N N . TRP A 1 328 ? 30.759 -19.959 30.376 1.00 43.46 328 TRP A N 1
ATOM 5145 C CA . TRP A 1 328 ? 31.187 -20.100 28.986 1.00 45.06 328 TRP A CA 1
ATOM 5146 C C . TRP A 1 328 ? 30.485 -19.066 28.094 1.00 37.01 328 TRP A C 1
ATOM 5147 O O . TRP A 1 328 ? 29.806 -19.418 27.129 1.00 37.69 328 TRP A O 1
ATOM 5168 N N . PRO A 1 329 ? 30.656 -17.776 28.394 1.00 35.54 329 PRO A N 1
ATOM 5169 C CA . PRO A 1 329 ? 29.830 -16.755 27.718 1.00 36.36 329 PRO A CA 1
ATOM 5170 C C . PRO A 1 329 ? 30.105 -16.599 26.228 1.00 37.12 329 PRO A C 1
ATOM 5171 O O . PRO A 1 329 ? 29.232 -16.121 25.488 1.00 36.44 329 PRO A O 1
ATOM 5182 N N . ASP A 1 330 ? 31.301 -16.946 25.762 1.00 35.16 330 ASP A N 1
ATOM 5183 C CA . ASP A 1 330 ? 31.635 -16.788 24.347 1.00 36.02 330 ASP A CA 1
ATOM 5184 C C . ASP A 1 330 ? 31.694 -18.127 23.633 1.00 36.83 330 ASP A C 1
ATOM 5185 O O . ASP A 1 330 ? 32.303 -18.226 22.560 1.00 37.83 330 ASP A O 1
ATOM 5194 N N . THR A 1 331 ? 31.025 -19.133 24.186 1.00 35.90 331 THR A N 1
ATOM 5195 C CA . THR A 1 331 ? 30.965 -20.473 23.635 1.00 35.41 331 THR A CA 1
ATOM 5196 C C . THR A 1 331 ? 29.507 -20.837 23.405 1.00 33.57 331 THR A C 1
ATOM 5197 O O . THR A 1 331 ? 28.636 -20.506 24.211 1.00 34.95 331 THR A O 1
ATOM 5208 N N . PHE A 1 332 ? 29.246 -21.495 22.281 1.00 33.50 332 PHE A N 1
ATOM 5209 C CA . PHE A 1 332 ? 27.895 -21.868 21.876 1.00 34.02 332 PHE A CA 1
ATOM 5210 C C . PHE A 1 332 ? 27.593 -23.240 22.456 1.00 33.83 332 PHE A C 1
ATOM 5211 O O . PHE A 1 332 ? 28.140 -24.245 21.996 1.00 36.83 332 PHE A O 1
ATOM 5228 N N . VAL A 1 333 ? 26.748 -23.281 23.485 1.00 35.74 333 VAL A N 1
ATOM 5229 C CA . VAL A 1 333 ? 26.516 -24.496 24.266 1.00 35.54 333 VAL A CA 1
ATOM 5230 C C . VAL A 1 333 ? 25.043 -24.848 24.172 1.00 35.03 333 VAL A C 1
ATOM 5231 O O . VAL A 1 333 ? 24.182 -24.046 24.572 1.00 36.98 333 VAL A O 1
ATOM 5244 N N . VAL A 1 334 ? 24.744 -26.043 23.649 1.00 35.34 334 VAL A N 1
ATOM 5245 C CA . VAL A 1 334 ? 23.347 -26.457 23.474 1.00 36.18 334 VAL A CA 1
ATOM 5246 C C . VAL A 1 334 ? 22.870 -27.337 24.620 1.00 38.60 334 VAL A C 1
ATOM 5247 O O . VAL A 1 334 ? 21.816 -27.970 24.508 1.00 37.49 334 VAL A O 1
ATOM 5260 N N . HIS A 1 335 ? 23.632 -27.409 25.720 1.00 37.05 335 HIS A N 1
ATOM 5261 C CA . HIS A 1 335 ? 23.227 -28.190 26.880 1.00 38.16 335 HIS A CA 1
ATOM 5262 C C . HIS A 1 335 ? 23.080 -27.342 28.135 1.00 42.36 335 HIS A C 1
ATOM 5263 O O . HIS A 1 335 ? 23.164 -27.875 29.252 1.00 44.61 335 HIS A O 1
ATOM 5277 N N . ARG A 1 336 ? 22.868 -26.039 27.989 1.00 36.75 336 ARG A N 1
ATOM 5278 C CA . ARG A 1 336 ? 22.725 -25.172 29.154 1.00 40.81 336 ARG A CA 1
ATOM 5279 C C . ARG A 1 336 ? 21.466 -25.523 29.938 1.00 45.02 336 ARG A C 1
ATOM 5280 O O . ARG A 1 336 ? 20.377 -25.664 29.357 1.00 40.75 336 ARG A O 1
ATOM 5301 N N . LYS A 1 337 ? 21.596 -25.602 31.258 1.00 49.19 337 LYS A N 1
ATOM 5302 C CA . LYS A 1 337 ? 20.416 -25.918 32.053 1.00 55.06 337 LYS A CA 1
ATOM 5303 C C . LYS A 1 337 ? 19.495 -24.704 32.167 1.00 50.59 337 LYS A C 1
ATOM 5304 O O . LYS A 1 337 ? 18.271 -24.848 32.085 1.00 53.56 337 LYS A O 1
ATOM 5323 N N . THR A 1 338 ? 20.052 -23.502 32.327 1.00 43.75 338 THR A N 1
ATOM 5324 C CA . THR A 1 338 ? 19.266 -22.284 32.199 1.00 42.77 338 THR A CA 1
ATOM 5325 C C . THR A 1 338 ? 19.961 -21.373 31.199 1.00 40.04 338 THR A C 1
ATOM 5326 O O . THR A 1 338 ? 21.158 -21.496 30.948 1.00 40.77 338 THR A O 1
ATOM 5337 N N . ASN A 1 339 ? 19.189 -20.455 30.638 1.00 38.84 339 ASN A N 1
ATOM 5338 C CA . ASN A 1 339 ? 19.706 -19.503 29.653 1.00 36.52 339 ASN A CA 1
ATOM 5339 C C . ASN A 1 339 ? 18.964 -18.187 29.780 1.00 35.71 339 ASN A C 1
ATOM 5340 O O . ASN A 1 339 ? 18.069 -17.867 28.990 1.00 35.33 339 ASN A O 1
ATOM 5351 N N . PRO A 1 340 ? 19.297 -17.387 30.812 1.00 35.51 340 PRO A N 1
ATOM 5352 C CA . PRO A 1 340 ? 18.551 -16.159 31.117 1.00 34.96 340 PRO A CA 1
ATOM 5353 C C . PRO A 1 340 ? 18.988 -14.954 30.287 1.00 36.27 340 PRO A C 1
ATOM 5354 O O . PRO A 1 340 ? 19.229 -13.869 30.814 1.00 33.74 340 PRO A O 1
ATOM 5365 N N . HIS A 1 341 ? 19.071 -15.144 28.971 1.00 33.89 341 HIS A N 1
ATOM 5366 C CA . HIS A 1 341 ? 19.451 -14.056 28.092 1.00 31.83 341 HIS A CA 1
ATOM 5367 C C . HIS A 1 341 ? 18.367 -12.975 28.118 1.00 32.61 341 HIS A C 1
ATOM 5368 O O . HIS A 1 341 ? 17.231 -13.193 28.579 1.00 33.37 341 HIS A O 1
ATOM 5382 N N . VAL A 1 342 ? 18.729 -11.799 27.620 1.00 32.11 342 VAL A N 1
ATOM 5383 C CA . VAL A 1 342 ? 17.804 -10.669 27.560 1.00 35.84 342 VAL A CA 1
ATOM 5384 C C . VAL A 1 342 ? 17.476 -10.335 26.110 1.00 33.58 342 VAL A C 1
ATOM 5385 O O . VAL A 1 342 ? 17.101 -9.207 25.776 1.00 32.81 342 VAL A O 1
ATOM 5398 N N . SER A 1 343 ? 17.543 -11.343 25.247 1.00 30.36 343 SER A N 1
ATOM 5399 C CA . SER A 1 343 ? 17.301 -11.131 23.823 1.00 29.56 343 SER A CA 1
ATOM 5400 C C . SER A 1 343 ? 15.860 -10.805 23.502 1.00 32.01 343 SER A C 1
ATOM 5401 O O . SER A 1 343 ? 15.596 -10.246 22.431 1.00 32.16 343 SER A O 1
ATOM 5409 N N . PHE A 1 344 ? 14.930 -11.162 24.392 1.00 31.94 344 PHE A N 1
ATOM 5410 C CA . PHE A 1 344 ? 13.536 -10.738 24.312 1.00 30.63 344 PHE A CA 1
ATOM 5411 C C . PHE A 1 344 ? 13.237 -9.584 25.265 1.00 33.68 344 PHE A C 1
ATOM 5412 O O . PHE A 1 344 ? 12.058 -9.253 25.482 1.00 33.39 344 PHE A O 1
ATOM 5429 N N . GLY A 1 345 ? 14.271 -8.990 25.867 1.00 34.11 345 GLY A N 1
ATOM 5430 C CA . GLY A 1 345 ? 14.045 -7.949 26.853 1.00 35.33 345 GLY A CA 1
ATOM 5431 C C . GLY A 1 345 ? 13.760 -8.536 28.219 1.00 36.30 345 GLY A C 1
ATOM 5432 O O . GLY A 1 345 ? 14.086 -9.681 28.511 1.00 34.97 345 GLY A O 1
ATOM 5436 N N . PHE A 1 346 ? 13.113 -7.732 29.063 1.00 34.83 346 PHE A N 1
ATOM 5437 C CA . PHE A 1 346 ? 12.808 -8.165 30.419 1.00 38.18 346 PHE A CA 1
ATOM 5438 C C . PHE A 1 346 ? 11.797 -7.205 31.015 1.00 35.40 346 PHE A C 1
ATOM 5439 O O . PHE A 1 346 ? 11.868 -5.991 30.775 1.00 38.21 346 PHE A O 1
ATOM 5456 N N . GLY A 1 347 ? 10.829 -7.751 31.744 1.00 35.44 347 GLY A N 1
ATOM 5457 C CA . GLY A 1 347 ? 9.877 -6.892 32.431 1.00 38.17 347 GLY A CA 1
ATOM 5458 C C . GLY A 1 347 ? 8.643 -6.602 31.608 1.00 37.65 347 GLY A C 1
ATOM 5459 O O . GLY A 1 347 ? 8.189 -7.460 30.849 1.00 37.33 347 GLY A O 1
ATOM 5463 N N . ILE A 1 348 ? 8.081 -5.398 31.734 1.00 34.28 348 ILE A N 1
ATOM 5464 C CA . ILE A 1 348 ? 6.728 -5.190 31.220 1.00 35.48 348 ILE A CA 1
ATOM 5465 C C . ILE A 1 348 ? 6.674 -5.162 29.697 1.00 32.86 348 ILE A C 1
ATOM 5466 O O . ILE A 1 348 ? 5.595 -5.364 29.125 1.00 36.31 348 ILE A O 1
ATOM 5482 N N . HIS A 1 349 ? 7.779 -4.864 29.013 1.00 36.09 349 HIS A N 1
ATOM 5483 C CA . HIS A 1 349 ? 7.808 -4.864 27.562 1.00 33.40 349 HIS A CA 1
ATOM 5484 C C . HIS A 1 349 ? 8.365 -6.169 27.005 1.00 34.24 349 HIS A C 1
ATOM 5485 O O . HIS A 1 349 ? 8.621 -6.261 25.797 1.00 35.46 349 HIS A O 1
ATOM 5499 N N . PHE A 1 350 ? 8.595 -7.160 27.859 1.00 34.48 350 PHE A N 1
ATOM 5500 C CA . PHE A 1 350 ? 9.139 -8.432 27.416 1.00 33.76 350 PHE A CA 1
ATOM 5501 C C . PHE A 1 350 ? 8.388 -8.895 26.178 1.00 32.52 350 PHE A C 1
ATOM 5502 O O . PHE A 1 350 ? 7.159 -8.817 26.124 1.00 35.40 350 PHE A O 1
ATOM 5519 N N . CYS A 1 351 ? 9.135 -9.387 25.203 1.00 32.19 351 CYS A N 1
ATOM 5520 C CA . CYS A 1 351 ? 8.606 -9.672 23.874 1.00 31.45 351 CYS A CA 1
ATOM 5521 C C . CYS A 1 351 ? 7.283 -10.425 23.911 1.00 29.34 351 CYS A C 1
ATOM 5522 O O . CYS A 1 351 ? 7.201 -11.564 24.386 1.00 32.28 351 CYS A O 1
ATOM 5529 N N . LEU A 1 352 ? 6.263 -9.788 23.343 1.00 32.26 352 LEU A N 1
ATOM 5530 C CA . LEU A 1 352 ? 4.956 -10.408 23.234 1.00 33.60 352 LEU A CA 1
ATOM 5531 C C . LEU A 1 352 ? 4.993 -11.648 22.361 1.00 31.77 352 LEU A C 1
ATOM 5532 O O . LEU A 1 352 ? 4.171 -12.555 22.535 1.00 34.06 352 LEU A O 1
ATOM 5548 N N . GLY A 1 353 ? 5.894 -11.672 21.386 1.00 32.55 353 GLY A N 1
ATOM 5549 C CA . GLY A 1 353 ? 5.965 -12.750 20.437 1.00 34.09 353 GLY A CA 1
ATOM 5550 C C . GLY A 1 353 ? 6.897 -13.874 20.818 1.00 34.12 353 GLY A C 1
ATOM 5551 O O . GLY A 1 353 ? 7.131 -14.748 19.985 1.00 33.61 353 GLY A O 1
ATOM 5555 N N . ALA A 1 354 ? 7.440 -13.890 22.037 1.00 30.95 354 ALA A N 1
ATOM 5556 C CA . ALA A 1 354 ? 8.480 -14.868 22.329 1.00 31.86 354 ALA A CA 1
ATOM 5557 C C . ALA A 1 354 ? 7.995 -16.301 22.121 1.00 30.83 354 ALA A C 1
ATOM 5558 O O . ALA A 1 354 ? 8.730 -17.074 21.467 1.00 31.51 354 ALA A O 1
ATOM 5565 N N . PRO A 1 355 ? 6.806 -16.701 22.577 1.00 32.31 355 PRO A N 1
ATOM 5566 C CA . PRO A 1 355 ? 6.373 -18.090 22.310 1.00 30.31 355 PRO A CA 1
ATOM 5567 C C . PRO A 1 355 ? 6.292 -18.390 20.821 1.00 31.91 355 PRO A C 1
ATOM 5568 O O . PRO A 1 355 ? 6.698 -19.476 20.380 1.00 30.76 355 PRO A O 1
ATOM 5579 N N . LEU A 1 356 ? 5.830 -17.418 20.021 1.00 29.95 356 LEU A N 1
ATOM 5580 C CA . LEU A 1 356 ? 5.712 -17.630 18.589 1.00 30.86 356 LEU A CA 1
ATOM 5581 C C . LEU A 1 356 ? 7.082 -17.693 17.928 1.00 30.46 356 LEU A C 1
ATOM 5582 O O . LEU A 1 356 ? 7.340 -18.570 17.102 1.00 30.43 356 LEU A O 1
ATOM 5598 N N . ALA A 1 357 ? 7.987 -16.791 18.302 1.00 30.24 357 ALA A N 1
ATOM 5599 C CA . ALA A 1 357 ? 9.328 -16.834 17.742 1.00 28.98 357 ALA A CA 1
ATOM 5600 C C . ALA A 1 357 ? 10.005 -18.156 18.078 1.00 30.30 357 ALA A C 1
ATOM 5601 O O . ALA A 1 357 ? 10.695 -18.743 17.231 1.00 31.24 357 ALA A O 1
ATOM 5608 N N . ARG A 1 358 ? 9.825 -18.639 19.309 1.00 30.72 358 ARG A N 1
ATOM 5609 C CA . ARG A 1 358 ? 10.446 -19.898 19.712 1.00 30.61 358 ARG A CA 1
ATOM 5610 C C . ARG A 1 358 ? 9.879 -21.066 18.923 1.00 30.37 358 ARG A C 1
ATOM 5611 O O . ARG A 1 358 ? 10.614 -21.995 18.554 1.00 32.58 358 ARG A O 1
ATOM 5632 N N . MET A 1 359 ? 8.571 -21.047 18.670 1.00 30.35 359 MET A N 1
ATOM 5633 C CA . MET A 1 359 ? 7.965 -22.105 17.869 1.00 32.01 359 MET A CA 1
ATOM 5634 C C . MET A 1 359 ? 8.477 -22.052 16.441 1.00 30.61 359 MET A C 1
ATOM 5635 O O . MET A 1 359 ? 8.862 -23.087 15.872 1.00 30.98 359 MET A O 1
ATOM 5649 N N . GLU A 1 360 ? 8.484 -20.860 15.830 1.00 29.26 360 GLU A N 1
ATOM 5650 C CA . GLU A 1 360 ? 8.976 -20.739 14.461 1.00 30.47 360 GLU A CA 1
ATOM 5651 C C . GLU A 1 360 ? 10.433 -21.188 14.357 1.00 30.14 360 GLU A C 1
ATOM 5652 O O . GLU A 1 360 ? 10.820 -21.897 13.418 1.00 31.41 360 GLU A O 1
ATOM 5664 N N . GLY A 1 361 ? 11.274 -20.735 15.295 1.00 30.29 361 GLY A N 1
ATOM 5665 C CA . GLY A 1 361 ? 12.659 -21.154 15.289 1.00 31.45 361 GLY A CA 1
ATOM 5666 C C . GLY A 1 361 ? 12.800 -22.651 15.464 1.00 32.09 361 GLY A C 1
ATOM 5667 O O . GLY A 1 361 ? 13.593 -23.289 14.767 1.00 33.87 361 GLY A O 1
ATOM 5671 N N . LYS A 1 362 ? 12.041 -23.230 16.393 1.00 31.50 362 LYS A N 1
ATOM 5672 C CA . LYS A 1 362 ? 12.135 -24.668 16.622 1.00 29.69 362 LYS A CA 1
ATOM 5673 C C . LYS A 1 362 ? 11.763 -25.432 15.357 1.00 32.73 362 LYS A C 1
ATOM 5674 O O . LYS A 1 362 ? 12.444 -26.381 14.952 1.00 32.18 362 LYS A O 1
ATOM 5693 N N . ILE A 1 363 ? 10.668 -25.029 14.715 1.00 31.92 363 ILE A N 1
ATOM 5694 C CA . ILE A 1 363 ? 10.229 -25.728 13.509 1.00 30.36 363 ILE A CA 1
ATOM 5695 C C . ILE A 1 363 ? 11.200 -25.499 12.367 1.00 32.47 363 ILE A C 1
ATOM 5696 O O . ILE A 1 363 ? 11.563 -26.433 11.647 1.00 32.69 363 ILE A O 1
ATOM 5712 N N . ALA A 1 364 ? 11.655 -24.261 12.198 1.00 33.31 364 ALA A N 1
ATOM 5713 C CA . ALA A 1 364 ? 12.572 -23.977 11.103 1.00 35.39 364 ALA A CA 1
ATOM 5714 C C . ALA A 1 364 ? 13.825 -24.836 11.225 1.00 34.36 364 ALA A C 1
ATOM 5715 O O . ALA A 1 364 ? 14.227 -25.515 10.264 1.00 34.19 364 ALA A O 1
ATOM 5722 N N . PHE A 1 365 ? 14.433 -24.852 12.409 1.00 32.09 365 PHE A N 1
ATOM 5723 C CA . PHE A 1 365 ? 15.672 -25.601 12.587 1.00 33.63 365 PHE A CA 1
ATOM 5724 C C . PHE A 1 365 ? 15.440 -27.095 12.448 1.00 32.60 365 PHE A C 1
ATOM 5725 O O . PHE A 1 365 ? 16.266 -27.809 11.859 1.00 33.34 365 PHE A O 1
ATOM 5742 N N . THR A 1 366 ? 14.331 -27.589 12.993 1.00 33.19 366 THR A N 1
ATOM 5743 C CA . THR A 1 366 ? 14.044 -29.011 12.923 1.00 33.52 366 THR A CA 1
ATOM 5744 C C . THR A 1 366 ? 13.911 -29.459 11.473 1.00 32.98 366 THR A C 1
ATOM 5745 O O . THR A 1 366 ? 14.478 -30.486 11.074 1.00 36.43 366 THR A O 1
ATOM 5756 N N . LYS A 1 367 ? 13.149 -28.708 10.669 1.00 33.69 367 LYS A N 1
ATOM 5757 C CA . LYS A 1 367 ? 12.951 -29.091 9.274 1.00 34.81 367 LYS A CA 1
ATOM 5758 C C . LYS A 1 367 ? 14.271 -29.071 8.504 1.00 37.14 367 LYS A C 1
ATOM 5759 O O . LYS A 1 367 ? 14.534 -29.959 7.682 1.00 38.94 367 LYS A O 1
ATOM 5778 N N . LEU A 1 368 ? 15.115 -28.069 8.750 1.00 35.10 368 LEU A N 1
ATOM 5779 C CA . LEU A 1 368 ? 16.393 -28.028 8.051 1.00 34.69 368 LEU A CA 1
ATOM 5780 C C . LEU A 1 368 ? 17.273 -29.190 8.474 1.00 38.64 368 LEU A C 1
ATOM 5781 O O . LEU A 1 368 ? 17.899 -29.848 7.633 1.00 39.65 368 LEU A O 1
ATOM 5797 N N . LEU A 1 369 ? 17.321 -29.467 9.777 1.00 34.45 369 LEU A N 1
ATOM 5798 C CA . LEU A 1 369 ? 18.160 -30.553 10.263 1.00 36.86 369 LEU A CA 1
ATOM 5799 C C . LEU A 1 369 ? 17.689 -31.892 9.718 1.00 39.30 369 LEU A C 1
ATOM 5800 O O . LEU A 1 369 ? 18.507 -32.724 9.316 1.00 41.31 369 LEU A O 1
ATOM 5816 N N . GLU A 1 370 ? 16.375 -32.109 9.670 1.00 37.97 370 GLU A N 1
ATOM 5817 C CA . GLU A 1 370 ? 15.845 -33.392 9.220 1.00 40.57 370 GLU A CA 1
ATOM 5818 C C . GLU A 1 370 ? 16.006 -33.576 7.722 1.00 44.74 370 GLU A C 1
ATOM 5819 O O . GLU A 1 370 ? 15.936 -34.709 7.240 1.00 47.52 370 GLU A O 1
ATOM 5831 N N . LYS A 1 371 ? 16.246 -32.501 6.982 1.00 43.25 371 LYS A N 1
ATOM 5832 C CA . LYS A 1 371 ? 16.560 -32.646 5.563 1.00 50.49 371 LYS A CA 1
ATOM 5833 C C . LYS A 1 371 ? 17.967 -33.191 5.356 1.00 51.19 371 LYS A C 1
ATOM 5834 O O . LYS A 1 371 ? 18.240 -33.780 4.311 1.00 53.84 371 LYS A O 1
ATOM 5853 N N . GLY A 1 372 ? 18.851 -33.047 6.337 1.00 45.52 372 GLY A N 1
ATOM 5854 C CA . GLY A 1 372 ? 20.183 -33.603 6.277 1.00 47.35 372 GLY A CA 1
ATOM 5855 C C . GLY A 1 372 ? 21.241 -32.551 6.526 1.00 45.11 372 GLY A C 1
ATOM 5856 O O . GLY A 1 372 ? 20.955 -31.375 6.743 1.00 42.43 372 GLY A O 1
ATOM 5860 N N . GLY A 1 373 ? 22.495 -33.000 6.486 1.00 48.00 373 GLY A N 1
ATOM 5861 C CA . GLY A 1 373 ? 23.604 -32.095 6.720 1.00 47.57 373 GLY A CA 1
ATOM 5862 C C . GLY A 1 373 ? 23.667 -30.991 5.681 1.00 48.41 373 GLY A C 1
ATOM 5863 O O . GLY A 1 373 ? 23.343 -31.186 4.511 1.00 46.59 373 GLY A O 1
ATOM 5867 N N . PHE A 1 374 ? 24.083 -29.804 6.120 1.00 43.03 374 PHE A N 1
ATOM 5868 C CA . PHE A 1 374 ? 24.200 -28.668 5.223 1.00 39.68 374 PHE A CA 1
ATOM 5869 C C . PHE A 1 374 ? 25.449 -27.860 5.558 1.00 42.56 374 PHE A C 1
ATOM 5870 O O . PHE A 1 374 ? 25.949 -27.897 6.689 1.00 37.48 374 PHE A O 1
ATOM 5887 N N . SER A 1 375 ? 25.957 -27.150 4.551 1.00 42.39 375 SER A N 1
ATOM 5888 C CA . SER A 1 375 ? 27.208 -26.413 4.658 1.00 39.79 375 SER A CA 1
ATOM 5889 C C . SER A 1 375 ? 27.019 -25.010 4.110 1.00 44.10 375 SER A C 1
ATOM 5890 O O . SER A 1 375 ? 26.174 -24.777 3.246 1.00 44.68 375 SER A O 1
ATOM 5898 N N . LYS A 1 376 ? 27.833 -24.076 4.597 1.00 42.22 376 LYS A N 1
ATOM 5899 C CA . LYS A 1 376 ? 27.833 -22.737 4.026 1.00 44.90 376 LYS A CA 1
ATOM 5900 C C . LYS A 1 376 ? 28.610 -22.752 2.724 1.00 44.98 376 LYS A C 1
ATOM 5901 O O . LYS A 1 376 ? 29.653 -23.405 2.598 1.00 44.64 376 LYS A O 1
ATOM 5920 N N . VAL A 1 377 ? 28.099 -22.034 1.740 1.00 43.79 377 VAL A N 1
ATOM 5921 C CA . VAL A 1 377 ? 28.858 -21.805 0.512 1.00 46.01 377 VAL A CA 1
ATOM 5922 C C . VAL A 1 377 ? 30.081 -20.966 0.873 1.00 55.17 377 VAL A C 1
ATOM 5923 O O . VAL A 1 377 ? 29.958 -19.888 1.463 1.00 52.51 377 VAL A O 1
ATOM 5936 N N . GLN A 1 378 ? 31.270 -21.469 0.556 1.00 62.00 378 GLN A N 1
ATOM 5937 C CA . GLN A 1 378 ? 32.445 -20.684 0.911 1.00 72.94 378 GLN A CA 1
ATOM 5938 C C . GLN A 1 378 ? 32.671 -19.604 -0.146 1.00 69.54 378 GLN A C 1
ATOM 5939 O O . GLN A 1 378 ? 32.170 -19.682 -1.272 1.00 70.92 378 GLN A O 1
ATOM 5953 N N . ASN A 1 379 ? 33.406 -18.572 0.246 1.00 75.47 379 ASN A N 1
ATOM 5954 C CA . ASN A 1 379 ? 33.680 -17.426 -0.616 1.00 84.96 379 ASN A CA 1
ATOM 5955 C C . ASN A 1 379 ? 32.401 -16.662 -0.951 1.00 76.92 379 ASN A C 1
ATOM 5956 O O . ASN A 1 379 ? 32.140 -16.313 -2.105 1.00 80.23 379 ASN A O 1
ATOM 5967 N N . GLN A 1 380 ? 31.570 -16.420 0.069 1.00 65.50 380 GLN A N 1
ATOM 5968 C CA . GLN A 1 380 ? 30.574 -15.360 -0.023 1.00 58.47 380 GLN A CA 1
ATOM 5969 C C . GLN A 1 380 ? 31.071 -14.187 0.820 1.00 55.63 380 GLN A C 1
ATOM 5970 O O . GLN A 1 380 ? 31.813 -14.356 1.794 1.00 56.93 380 GLN A O 1
ATOM 5984 N N . SER A 1 381 ? 30.692 -12.988 0.407 1.00 55.73 381 SER A N 1
ATOM 5985 C CA . SER A 1 381 ? 31.003 -11.757 1.131 1.00 52.89 381 SER A CA 1
ATOM 5986 C C . SER A 1 381 ? 29.729 -11.357 1.859 1.00 48.31 381 SER A C 1
ATOM 5987 O O . SER A 1 381 ? 28.835 -10.737 1.277 1.00 48.71 381 SER A O 1
ATOM 5995 N N . LEU A 1 382 ? 29.635 -11.731 3.124 1.00 47.05 382 LEU A N 1
ATOM 5996 C CA . LEU A 1 382 ? 28.413 -11.477 3.870 1.00 44.17 382 LEU A CA 1
ATOM 5997 C C . LEU A 1 382 ? 28.184 -9.978 4.017 1.00 44.64 382 LEU A C 1
ATOM 5998 O O . LEU A 1 382 ? 29.129 -9.186 4.151 1.00 44.56 382 LEU A O 1
ATOM 6014 N N . LYS A 1 383 ? 26.920 -9.597 4.029 1.00 39.87 383 LYS A N 1
ATOM 6015 C CA . LYS A 1 383 ? 26.513 -8.195 4.103 1.00 41.82 383 LYS A CA 1
ATOM 6016 C C . LYS A 1 383 ? 25.698 -8.011 5.370 1.00 37.32 383 LYS A C 1
ATOM 6017 O O . LYS A 1 383 ? 24.584 -8.556 5.473 1.00 38.96 383 LYS A O 1
ATOM 6036 N N . PRO A 1 384 ? 26.202 -7.297 6.371 1.00 41.48 384 PRO A N 1
ATOM 6037 C CA . PRO A 1 384 ? 25.402 -7.077 7.579 1.00 40.19 384 PRO A CA 1
ATOM 6038 C C . PRO A 1 384 ? 24.197 -6.200 7.277 1.00 41.53 384 PRO A C 1
ATOM 6039 O O . PRO A 1 384 ? 24.242 -5.298 6.439 1.00 41.83 384 PRO A O 1
ATOM 6050 N N . ILE A 1 385 ? 23.100 -6.490 7.974 1.00 35.68 385 ILE A N 1
ATOM 6051 C CA . ILE A 1 385 ? 21.945 -5.595 7.933 1.00 37.95 385 ILE A CA 1
ATOM 6052 C C . ILE A 1 385 ? 22.384 -4.229 8.437 1.00 42.31 385 ILE A C 1
ATOM 6053 O O . ILE A 1 385 ? 23.104 -4.118 9.441 1.00 38.74 385 ILE A O 1
ATOM 6069 N N . ASP A 1 386 ? 21.984 -3.176 7.727 1.00 40.06 386 ASP A N 1
ATOM 6070 C CA . ASP A 1 386 ? 22.500 -1.837 8.044 1.00 44.60 386 ASP A CA 1
ATOM 6071 C C . ASP A 1 386 ? 21.629 -1.186 9.118 1.00 46.13 386 ASP A C 1
ATOM 6072 O O . ASP A 1 386 ? 20.845 -0.262 8.887 1.00 39.89 386 ASP A O 1
ATOM 6081 N N . SER A 1 387 ? 21.781 -1.704 10.308 1.00 39.45 387 SER A N 1
ATOM 6082 C CA . SER A 1 387 ? 21.166 -1.095 11.513 1.00 36.57 387 SER A CA 1
ATOM 6083 C C . SER A 1 387 ? 22.018 -1.551 12.673 1.00 37.26 387 SER A C 1
ATOM 6084 O O . SER A 1 387 ? 22.277 -2.750 12.820 1.00 36.25 387 SER A O 1
ATOM 6092 N N . PRO A 1 388 ? 22.472 -0.643 13.536 1.00 37.75 388 PRO A N 1
ATOM 6093 C CA . PRO A 1 388 ? 23.368 -1.061 14.619 1.00 37.27 388 PRO A CA 1
ATOM 6094 C C . PRO A 1 388 ? 22.675 -1.795 15.758 1.00 36.13 388 PRO A C 1
ATOM 6095 O O . PRO A 1 388 ? 23.372 -2.438 16.555 1.00 36.92 388 PRO A O 1
ATOM 6106 N N . PHE A 1 389 ? 21.350 -1.753 15.873 1.00 35.11 389 PHE A N 1
ATOM 6107 C CA . PHE A 1 389 ? 20.671 -2.478 16.948 1.00 35.97 389 PHE A CA 1
ATOM 6108 C C . PHE A 1 389 ? 20.167 -3.832 16.497 1.00 35.32 389 PHE A C 1
ATOM 6109 O O . PHE A 1 389 ? 19.614 -4.578 17.301 1.00 36.65 389 PHE A O 1
ATOM 6126 N N . VAL A 1 390 ? 20.349 -4.157 15.215 1.00 34.17 390 VAL A N 1
ATOM 6127 C CA . VAL A 1 390 ? 20.017 -5.452 14.641 1.00 33.79 390 VAL A CA 1
ATOM 6128 C C . VAL A 1 390 ? 21.300 -6.218 14.419 1.00 32.22 390 VAL A C 1
ATOM 6129 O O . VAL A 1 390 ? 22.339 -5.643 14.070 1.00 35.25 390 VAL A O 1
ATOM 6142 N N . PHE A 1 391 ? 21.226 -7.548 14.605 1.00 32.69 391 PHE A N 1
ATOM 6143 C CA . PHE A 1 391 ? 22.324 -8.432 14.231 1.00 32.94 391 PHE A CA 1
ATOM 6144 C C . PHE A 1 391 ? 21.827 -9.483 13.244 1.00 31.35 391 PHE A C 1
ATOM 6145 O O . PHE A 1 391 ? 21.073 -10.395 13.618 1.00 31.39 391 PHE A O 1
ATOM 6162 N N . GLY A 1 392 ? 22.238 -9.354 11.985 1.00 32.67 392 GLY A N 1
ATOM 6163 C CA . GLY A 1 392 ? 21.877 -10.345 10.985 1.00 32.14 392 GLY A CA 1
ATOM 6164 C C . GLY A 1 392 ? 22.544 -9.990 9.681 1.00 32.44 392 GLY A C 1
ATOM 6165 O O . GLY A 1 392 ? 23.185 -8.943 9.546 1.00 34.72 392 GLY A O 1
ATOM 6169 N N . VAL A 1 393 ? 22.398 -10.891 8.718 1.00 33.59 393 VAL A N 1
ATOM 6170 C CA . VAL A 1 393 ? 22.972 -10.678 7.393 1.00 34.58 393 VAL A CA 1
ATOM 6171 C C . VAL A 1 393 ? 21.843 -10.619 6.373 1.00 36.00 393 VAL A C 1
ATOM 6172 O O . VAL A 1 393 ? 20.771 -11.198 6.563 1.00 34.42 393 VAL A O 1
ATOM 6185 N N . LYS A 1 394 ? 22.109 -9.932 5.253 1.00 35.24 394 LYS A N 1
ATOM 6186 C CA . LYS A 1 394 ? 21.070 -9.766 4.242 1.00 39.42 394 LYS A CA 1
ATOM 6187 C C . LYS A 1 394 ? 20.838 -11.046 3.446 1.00 37.16 394 LYS A C 1
ATOM 6188 O O . LYS A 1 394 ? 19.735 -11.254 2.921 1.00 39.40 394 LYS A O 1
ATOM 6207 N N . LYS A 1 395 ? 21.841 -11.910 3.388 1.00 36.25 395 LYS A N 1
ATOM 6208 C CA . LYS A 1 395 ? 21.842 -13.089 2.544 1.00 36.40 395 LYS A CA 1
ATOM 6209 C C . LYS A 1 395 ? 22.805 -14.091 3.154 1.00 35.73 395 LYS A C 1
ATOM 6210 O O . LYS A 1 395 ? 23.837 -13.703 3.717 1.00 37.67 395 LYS A O 1
ATOM 6229 N N . TYR A 1 396 ? 22.471 -15.367 3.065 1.00 36.13 396 TYR A N 1
ATOM 6230 C CA . TYR A 1 396 ? 23.343 -16.403 3.597 1.00 36.78 396 TYR A CA 1
ATOM 6231 C C . TYR A 1 396 ? 23.090 -17.678 2.811 1.00 37.19 396 TYR A C 1
ATOM 6232 O O . TYR A 1 396 ? 22.022 -18.282 2.935 1.00 36.49 396 TYR A O 1
ATOM 6250 N N . GLU A 1 397 ? 24.052 -18.060 1.973 1.00 41.09 397 GLU A N 1
ATOM 6251 C CA . GLU A 1 397 ? 23.865 -19.181 1.061 1.00 43.82 397 GLU A CA 1
ATOM 6252 C C . GLU A 1 397 ? 24.409 -20.462 1.670 1.00 42.21 397 GLU A C 1
ATOM 6253 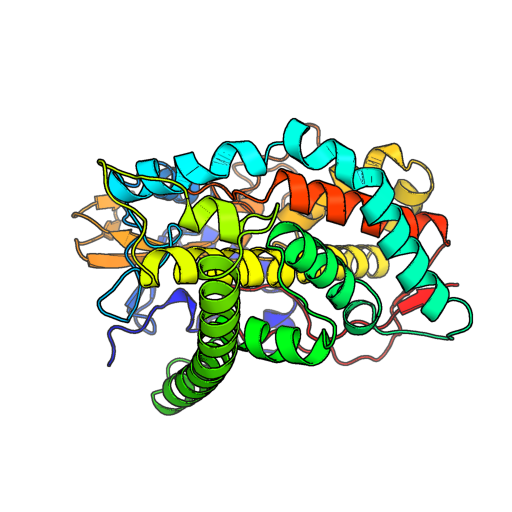O O . GLU A 1 397 ? 25.514 -20.482 2.223 1.00 43.01 397 GLU A O 1
ATOM 6265 N N . ILE A 1 398 ? 23.605 -21.527 1.592 1.00 40.42 398 ILE A N 1
ATOM 6266 C CA . ILE A 1 398 ? 23.995 -22.848 2.054 1.00 41.55 398 ILE A CA 1
ATOM 6267 C C . ILE A 1 398 ? 23.667 -23.868 0.969 1.00 44.10 398 ILE A C 1
ATOM 6268 O O . ILE A 1 398 ? 22.995 -23.569 -0.017 1.00 44.47 398 ILE A O 1
ATOM 6284 N N . ALA A 1 399 ? 24.137 -25.094 1.186 1.00 42.49 399 ALA A N 1
ATOM 6285 C CA . ALA A 1 399 ? 23.805 -26.206 0.308 1.00 45.93 399 ALA A CA 1
ATOM 6286 C C . ALA A 1 399 ? 23.733 -27.472 1.147 1.00 45.63 399 ALA A C 1
ATOM 6287 O O . ALA A 1 399 ? 24.555 -27.672 2.047 1.00 44.15 399 ALA A O 1
ATOM 6294 N N . PHE A 1 400 ? 22.762 -28.329 0.846 1.00 44.38 400 PHE A N 1
ATOM 6295 C CA . PHE A 1 400 ? 22.702 -29.636 1.478 1.00 45.99 400 PHE A CA 1
ATOM 6296 C C . PHE A 1 400 ? 23.769 -30.544 0.889 1.00 49.92 400 PHE A C 1
ATOM 6297 O O . PHE A 1 400 ? 24.045 -30.507 -0.312 1.00 47.62 400 PHE A O 1
ATOM 6314 N N . ASN A 1 401 ? 24.391 -31.344 1.754 1.00 51.31 401 ASN A N 1
ATOM 6315 C CA . ASN A 1 401 ? 25.575 -32.110 1.398 1.00 55.35 401 ASN A CA 1
ATOM 6316 C C . ASN A 1 401 ? 25.305 -33.240 0.408 1.00 61.84 401 ASN A C 1
ATOM 6317 O O . ASN A 1 401 ? 24.213 -33.804 0.378 1.00 64.37 401 ASN A O 1
#

Solvent-accessible surface area: 17762 Å² total; per-residue (Å²): 117,110,126,33,26,0,7,2,9,32,5,121,58,26,146,52,78,135,43,61,15,60,1,0,90,36,5,16,52,16,24,144,133,37,59,22,44,70,14,134,30,3,64,0,29,0,0,0,25,4,104,22,0,42,96,0,4,107,38,27,92,35,0,12,1,114,20,21,65,92,156,148,34,67,13,12,69,42,5,24,61,100,92,5,64,78,5,44,91,37,0,52,155,40,4,40,90,212,32,6,107,140,33,41,38,74,0,57,113,12,0,60,125,11,3,86,116,5,78,105,117,145,96,8,17,0,11,130,38,0,0,4,16,0,0,4,18,6,4,5,92,36,0,18,6,82,12,148,77,68,77,61,7,41,106,39,0,48,7,25,13,8,6,2,134,60,64,47,98,134,9,16,62,136,4,80,110,107,54,79,73,0,57,116,50,0,61,35,51,0,89,92,7,0,50,72,26,101,160,90,85,84,182,25,15,0,1,75,0,22,85,16,97,34,114,62,114,87,19,77,84,74,26,0,11,9,4,0,31,36,18,1,17,47,16,1,3,33,5,4,3,2,0,0,0,0,0,12,23,0,19,81,39,77,108,11,0,34,69,0,64,180,62,66,86,15,0,55,49,0,2,33,0,0,4,0,16,4,0,7,36,8,1,26,0,9,33,2,45,84,71,15,118,11,68,161,32,143,1,118,168,47,52,20,0,0,0,6,0,0,0,0,0,1,13,78,94,84,7,131,177,25,67,65,12,41,5,83,36,182,108,31,51,18,0,11,23,8,69,37,67,31,67,42,25,21,0,30,8,13,82,20,2,0,91,3,0,0,26,36,0,0,114,92,23,19,1,52,50,35,124,150,43,110,27,120,20,33,68,7,22,31,4,4,5,3,99,110,0,25,0,28,53,140